Protein 4ZK3 (pdb70)

GO terms:
  GO:0035578 azurophil granule lumen (C, TAS)
  GO:0005576 extracellular region (C, TAS)
  GO:0005515 protein binding (F, IPI)
  GO:0005829 cytosol (C, IDA)
  GO:0004869 cysteine-type endopeptidase inhibitor activity (F, IDA)
  GO:0005634 nucleus (C, IDA)
  GO:0005737 cytoplasm (C, IDA)
  GO:0031410 cytoplasmic vesicle (C, IDA)
  GO:0004869 cysteine-type endopeptidase inhibitor activity (F, IMP)
  GO:0031982 vesicle (C, HDA)
  GO:0070062 extracellular exosome (C, HDA)
  GO:0005634 nucleus (C, HDA)
  GO:0002020 protease binding (F, IPI)
  GO:0070062 extracellular exosome (C, IDA)

B-factor: mean 34.4, std 12.4, range [11.94, 105.27]

InterPro domains:
  IPR000215 Serpin family [PTHR11461] (4-390)
  IPR023795 Serpin, conserved site [PS00284] (363-373)
  IPR023796 Serpin domain [PF00079] (6-390)
  IPR023796 Serpin domain [SM00093] (13-390)
  IPR036186 Serpin superfamily [SSF56574] (1-390)
  IPR042178 Serpin superfamily, domain 1 [G3DSA:3.30.497.10] (11-338)
  IPR042185 Serpin superfamily, domain 2 [G3DSA:2.30.39.10] (186-373)

Solvent-accessible surface area: 15166 Å² total; per-residue (Å²): 58,13,21,73,2,9,6,71,0,0,17,53,0,5,74,42,12,69,154,58,184,95,88,19,2,0,0,0,2,1,0,0,2,0,0,0,0,0,0,11,42,0,10,93,119,82,2,10,89,34,0,65,137,5,0,30,4,69,98,19,97,185,88,21,26,90,42,0,57,158,17,1,83,89,0,64,106,71,58,132,8,13,62,3,61,8,29,4,21,0,0,2,12,120,112,72,158,28,54,108,128,4,26,74,21,0,95,116,23,1,87,4,60,59,63,69,3,37,0,44,122,23,31,59,96,3,12,117,103,0,9,66,40,0,43,66,44,0,74,92,65,1,110,70,5,0,59,132,80,44,22,24,70,95,5,21,0,0,0,0,0,1,0,7,0,111,5,59,1,58,82,94,9,75,128,159,60,23,110,117,42,102,0,79,31,91,111,135,65,122,102,57,11,82,0,0,52,26,127,21,41,6,47,13,12,70,12,123,79,9,68,0,47,0,0,9,3,16,0,92,56,120,14,2,0,0,0,0,0,9,1,65,102,46,89,22,15,113,81,0,10,103,97,7,63,6,132,80,2,56,94,24,7,35,93,140,62,5,151,101,32,132,0,47,0,19,0,0,84,12,108,2,96,20,75,30,98,0,62,91,25,0,83,97,37,28,0,63,16,2,14,61,66,90,2,17,1,20,8,0,31,50,71,135,58,8,24,2,39,5,0,14,2,51,1,10,0,40,1,32,3,78,4,5,16,0,0,0,0,0,0,0,0,0,91,114,59,94,0,44,0,37,13,10,1,1,0,0,0,16,11,39,153,26,70,3,15,0,0,1,0,26,1,16,9,71

Secondary structure (DSSP, 8-state):
-HHHHHHHHHHHHHHHHTTSS-S-EEE-HHHHHHHHHHHHTT--HHHHHHHHHHHTGGG----HHHHHHHHHHHT-EE-SSEEEEEEEEEEEETT----HHHHHHHHHHH--EEEEE-TTT-HHHHHHHHHHHHHHTTTT-S--SS-TTS--TT--EEEEEEEEEEEEBSSPPPGGG-EEEEEEEETTEEEEEEEEEEEEEEEEEEETTTTEEEEEEEBTTSSEEEEEEEESSTTTHHHHHHH--HHHHHHHTSGGG-EEEEEEEEEE-EEEEEEEE-HHHHHHHT--GGGSTT---HHHHSSS---EEEEEEEEEEEE-SSEEEEEEEEEEEE--EEEE--S-EEEEEEETTTTEEEEEEEE---

Structure (mmCIF, N/CA/C/O backbone):
data_4ZK3
#
_entry.id   4ZK3
#
_cell.length_a   53.161
_cell.length_b   68.843
_cell.length_c   104.260
_cell.angle_alpha   90.00
_cell.angle_beta   90.00
_cell.angle_gamma   90.00
#
_symmetry.space_group_name_H-M   'P 21 21 21'
#
loop_
_entity.id
_entity.type
_entity.pdbx_description
1 polymer 'Serpin B3'
2 water water
#
loop_
_atom_site.group_PDB
_atom_site.id
_atom_site.type_symbol
_atom_site.label_atom_id
_atom_site.label_alt_id
_atom_site.label_comp_id
_atom_site.label_asym_id
_atom_site.label_entity_id
_atom_site.label_seq_id
_atom_site.pdbx_PDB_ins_code
_atom_site.Cartn_x
_atom_site.Cartn_y
_atom_site.Cartn_z
_atom_site.occupancy
_atom_site.B_iso_or_equiv
_atom_site.auth_seq_id
_atom_site.auth_comp_id
_atom_site.auth_asym_id
_atom_site.auth_atom_id
_atom_site.pdbx_PDB_model_num
ATOM 1 N N . SER A 1 3 ? 37.475 -6.738 4.086 1.00 44.74 3 SER A N 1
ATOM 2 C CA . SER A 1 3 ? 37.470 -5.423 3.365 1.00 41.64 3 SER A CA 1
ATOM 3 C C . SER A 1 3 ? 36.108 -5.211 2.708 1.00 39.16 3 SER A C 1
ATOM 4 O O . SER A 1 3 ? 35.580 -6.085 2.022 1.00 42.08 3 SER A O 1
ATOM 7 N N . LEU A 1 4 ? 35.566 -4.036 2.936 1.00 36.58 4 LEU A N 1
ATOM 8 C CA . LEU A 1 4 ? 34.230 -3.671 2.491 1.00 37.98 4 LEU A CA 1
ATOM 9 C C . LEU A 1 4 ? 34.160 -3.449 0.968 1.00 41.23 4 LEU A C 1
ATOM 10 O O . LEU A 1 4 ? 33.186 -3.822 0.310 1.00 42.90 4 LEU A O 1
ATOM 15 N N . SER A 1 5 ? 35.193 -2.788 0.449 1.00 43.01 5 SER A N 1
ATOM 16 C CA . SER A 1 5 ? 35.337 -2.521 -0.959 1.00 41.93 5 SER A CA 1
ATOM 17 C C . SER A 1 5 ? 35.218 -3.813 -1.678 1.00 40.11 5 SER A C 1
ATOM 18 O O . SER A 1 5 ? 34.520 -3.894 -2.674 1.00 36.75 5 SER A O 1
ATOM 21 N N . GLU A 1 6 ? 35.916 -4.823 -1.175 1.00 36.84 6 GLU A N 1
ATOM 22 C CA . GLU A 1 6 ? 35.836 -6.141 -1.725 1.00 38.00 6 GLU A CA 1
ATOM 23 C C . GLU A 1 6 ? 34.435 -6.774 -1.676 1.00 36.04 6 GLU A C 1
ATOM 24 O O . GLU A 1 6 ? 33.993 -7.383 -2.653 1.00 33.33 6 GLU A O 1
ATOM 30 N N . ALA A 1 7 ? 33.749 -6.649 -0.535 1.00 32.27 7 ALA A N 1
ATOM 31 C CA . ALA A 1 7 ? 32.409 -7.171 -0.391 1.00 30.35 7 ALA A CA 1
ATOM 32 C C . ALA A 1 7 ? 31.513 -6.595 -1.520 1.00 26.98 7 ALA A C 1
ATOM 33 O O . ALA A 1 7 ? 30.892 -7.346 -2.241 1.00 24.72 7 ALA A O 1
ATOM 35 N N . ASN A 1 8 ? 31.518 -5.262 -1.663 1.00 25.96 8 ASN A N 1
ATOM 36 C CA . ASN A 1 8 ? 30.686 -4.556 -2.656 1.00 25.75 8 ASN A CA 1
ATOM 37 C C . ASN A 1 8 ? 30.963 -5.028 -4.097 1.00 24.29 8 ASN A C 1
ATOM 38 O O . ASN A 1 8 ? 30.023 -5.244 -4.888 1.00 23.04 8 ASN A O 1
ATOM 43 N N . THR A 1 9 ? 32.250 -5.198 -4.418 1.00 23.17 9 THR A N 1
ATOM 44 C CA . THR A 1 9 ? 32.675 -5.729 -5.711 1.00 25.03 9 THR A CA 1
ATOM 45 C C . THR A 1 9 ? 32.234 -7.174 -5.940 1.00 25.18 9 THR A C 1
ATOM 46 O O . THR A 1 9 ? 31.847 -7.548 -7.053 1.00 23.08 9 THR A O 1
ATOM 50 N N . LYS A 1 10 ? 32.229 -7.990 -4.898 1.00 24.80 10 LYS A N 1
ATOM 51 C CA . LYS A 1 10 ? 31.722 -9.375 -5.049 1.00 24.89 10 LYS A CA 1
ATOM 52 C C . LYS A 1 10 ? 30.242 -9.443 -5.334 1.00 24.20 10 LYS A C 1
ATOM 53 O O . LYS A 1 10 ? 29.779 -10.180 -6.225 1.00 23.64 10 LYS A O 1
ATOM 59 N N . PHE A 1 11 ? 29.486 -8.659 -4.586 1.00 23.27 11 PHE A N 1
ATOM 60 C CA . PHE A 1 11 ? 28.052 -8.501 -4.829 1.00 23.36 11 PHE A CA 1
ATOM 61 C C . PHE A 1 11 ? 27.795 -8.011 -6.236 1.00 23.11 11 PHE A C 1
ATOM 62 O O . PHE A 1 11 ? 26.913 -8.554 -6.931 1.00 24.82 11 PHE A O 1
ATOM 70 N N . MET A 1 12 ? 28.598 -7.051 -6.689 1.00 21.75 12 MET A N 1
ATOM 71 C CA . MET A 1 12 ? 28.549 -6.573 -8.088 1.00 21.30 12 MET A CA 1
ATOM 72 C C . MET A 1 12 ? 28.683 -7.728 -9.113 1.00 24.23 12 MET A C 1
ATOM 73 O O . MET A 1 12 ? 27.879 -7.827 -10.043 1.00 23.96 12 MET A O 1
ATOM 78 N N . PHE A 1 13 ? 29.651 -8.629 -8.942 1.00 28.74 13 PHE A N 1
ATOM 79 C CA . PHE A 1 13 ? 29.744 -9.770 -9.869 1.00 28.18 13 PHE A CA 1
ATOM 80 C C . PHE A 1 13 ? 28.603 -10.777 -9.715 1.00 26.98 13 PHE A C 1
ATOM 81 O O . PHE A 1 13 ? 28.145 -11.362 -10.735 1.00 27.00 13 PHE A O 1
ATOM 89 N N . ASP A 1 14 ? 28.121 -10.962 -8.481 1.00 27.18 14 ASP A N 1
ATOM 90 C CA . ASP A 1 14 ? 27.026 -11.878 -8.269 1.00 27.92 14 ASP A CA 1
ATOM 91 C C . ASP A 1 14 ? 25.836 -11.306 -9.020 1.00 27.74 14 ASP A C 1
ATOM 92 O O . ASP A 1 14 ? 25.029 -12.062 -9.607 1.00 25.85 14 ASP A O 1
ATOM 97 N N . LEU A 1 15 ? 25.712 -9.974 -9.049 1.00 25.34 15 LEU A N 1
ATOM 98 C CA . LEU A 1 15 ? 24.594 -9.394 -9.816 1.00 24.09 15 LEU A CA 1
ATOM 99 C C . LEU A 1 15 ? 24.754 -9.631 -11.281 1.00 23.46 15 LEU A C 1
ATOM 100 O O . LEU A 1 15 ? 23.778 -9.970 -11.966 1.00 24.05 15 LEU A O 1
ATOM 105 N N . PHE A 1 16 ? 25.951 -9.384 -11.762 1.00 24.11 16 PHE A N 1
ATOM 106 C CA . PHE A 1 16 ? 26.242 -9.430 -13.177 1.00 25.45 16 PHE A CA 1
ATOM 107 C C . PHE A 1 16 ? 25.853 -10.784 -13.805 1.00 28.96 16 PHE A C 1
ATOM 108 O O . PHE A 1 16 ? 25.279 -10.818 -14.882 1.00 29.87 16 PHE A O 1
ATOM 116 N N . GLN A 1 17 ? 26.201 -11.878 -13.125 1.00 33.89 17 GLN A N 1
ATOM 117 C CA . GLN A 1 17 ? 25.875 -13.268 -13.581 1.00 34.02 17 GLN A CA 1
ATOM 118 C C . GLN A 1 17 ? 24.366 -13.483 -13.714 1.00 32.20 17 GLN A C 1
ATOM 119 O O . GLN A 1 17 ? 23.917 -14.069 -14.660 1.00 33.91 17 GLN A O 1
ATOM 125 N N . GLN A 1 18 ? 23.564 -12.905 -12.847 1.00 29.21 18 GLN A N 1
ATOM 126 C CA . GLN A 1 18 ? 22.119 -12.937 -13.030 1.00 30.95 18 GLN A CA 1
ATOM 127 C C . GLN A 1 18 ? 21.649 -12.108 -14.209 1.00 31.13 18 GLN A C 1
ATOM 128 O O . GLN A 1 18 ? 20.829 -12.578 -15.026 1.00 30.10 18 GLN A O 1
ATOM 134 N N . PHE A 1 19 ? 22.209 -10.903 -14.335 1.00 31.24 19 PHE A N 1
ATOM 135 C CA . PHE A 1 19 ? 21.831 -9.971 -15.367 1.00 30.92 19 PHE A CA 1
ATOM 136 C C . PHE A 1 19 ? 22.145 -10.527 -16.762 1.00 31.88 19 PHE A C 1
ATOM 137 O O . PHE A 1 19 ? 21.417 -10.241 -17.714 1.00 30.26 19 PHE A O 1
ATOM 145 N N . ARG A 1 20 ? 23.184 -11.320 -16.853 1.00 31.46 20 ARG A N 1
ATOM 146 C CA . ARG A 1 20 ? 23.524 -11.979 -18.108 1.00 37.28 20 ARG A CA 1
ATOM 147 C C . ARG A 1 20 ? 22.388 -12.793 -18.738 1.00 42.14 20 ARG A C 1
ATOM 148 O O . ARG A 1 20 ? 22.402 -13.031 -19.954 1.00 42.50 20 ARG A O 1
ATOM 156 N N . LYS A 1 21 ? 21.426 -13.218 -17.917 1.00 40.69 21 LYS A N 1
ATOM 157 C CA . LYS A 1 21 ? 20.323 -14.063 -18.376 1.00 40.67 21 LYS A CA 1
ATOM 158 C C . LYS A 1 21 ? 19.207 -13.391 -19.093 1.00 44.33 21 LYS A C 1
ATOM 159 O O . LYS A 1 21 ? 18.439 -14.075 -19.714 1.00 48.19 21 LYS A O 1
ATOM 165 N N . SER A 1 22 ? 19.079 -12.072 -19.003 1.00 57.21 22 SER A N 1
ATOM 166 C CA . SER A 1 22 ? 18.001 -11.375 -19.742 1.00 60.23 22 SER A CA 1
ATOM 167 C C . SER A 1 22 ? 18.477 -11.161 -21.167 1.00 66.40 22 SER A C 1
ATOM 168 O O . SER A 1 22 ? 19.689 -11.255 -21.446 1.00 67.96 22 SER A O 1
ATOM 171 N N . LYS A 1 23 ? 17.519 -10.814 -22.033 1.00 76.14 23 LYS A N 1
ATOM 172 C CA . LYS A 1 23 ? 17.733 -10.646 -23.491 1.00 83.10 23 LYS A CA 1
ATOM 173 C C . LYS A 1 23 ? 18.467 -9.344 -23.876 1.00 80.30 23 LYS A C 1
ATOM 174 O O . LYS A 1 23 ? 19.190 -9.301 -24.892 1.00 74.07 23 LYS A O 1
ATOM 180 N N . GLU A 1 24 ? 18.287 -8.297 -23.065 1.00 71.88 24 GLU A N 1
ATOM 181 C CA . GLU A 1 24 ? 18.996 -7.025 -23.263 1.00 65.91 24 GLU A CA 1
ATOM 182 C C . GLU A 1 24 ? 20.472 -7.273 -23.611 1.00 56.13 24 GLU A C 1
ATOM 183 O O . GLU A 1 24 ? 21.149 -8.074 -22.990 1.00 62.86 24 GLU A O 1
ATOM 189 N N . ASN A 1 25 ? 20.943 -6.625 -24.657 1.00 53.31 25 ASN A N 1
ATOM 190 C CA . ASN A 1 25 ? 22.333 -6.716 -25.051 1.00 42.39 25 ASN A CA 1
ATOM 191 C C . ASN A 1 25 ? 23.225 -5.965 -24.035 1.00 38.81 25 ASN A C 1
ATOM 192 O O . ASN A 1 25 ? 24.162 -6.534 -23.473 1.00 35.03 25 ASN A O 1
ATOM 197 N N . ASN A 1 26 ? 22.906 -4.701 -23.795 1.00 29.67 26 ASN A N 1
ATOM 198 C CA . ASN A 1 26 ? 23.666 -3.878 -22.823 1.00 28.04 26 ASN A CA 1
ATOM 199 C C . ASN A 1 26 ? 23.228 -4.078 -21.389 1.00 28.16 26 ASN A C 1
ATOM 200 O O . ASN A 1 26 ? 22.015 -4.331 -21.125 1.00 29.17 26 ASN A O 1
ATOM 205 N N . ILE A 1 27 ? 24.185 -3.883 -20.461 1.00 23.67 27 ILE A N 1
ATOM 206 C CA . ILE A 1 27 ? 23.969 -4.039 -19.030 1.00 23.48 27 ILE A CA 1
ATOM 207 C C . ILE A 1 27 ? 24.605 -2.768 -18.388 1.00 22.66 27 ILE A C 1
ATOM 208 O O . ILE A 1 27 ? 25.659 -2.330 -18.785 1.00 20.87 27 ILE A O 1
ATOM 213 N N . PHE A 1 28 ? 23.904 -2.121 -17.475 1.00 22.76 28 PHE A N 1
ATOM 214 C CA . PHE A 1 28 ? 24.484 -0.989 -16.763 1.00 19.81 28 PHE A CA 1
ATOM 215 C C . PHE A 1 28 ? 23.710 -0.763 -15.467 1.00 20.54 28 PHE A C 1
ATOM 216 O O . PHE A 1 28 ? 22.455 -0.738 -15.439 1.00 20.31 28 PHE A O 1
ATOM 224 N N . TYR A 1 29 ? 24.463 -0.646 -14.350 1.00 20.01 29 TYR A N 1
ATOM 225 C CA . TYR A 1 29 ? 23.863 -0.603 -13.017 1.00 17.75 29 TYR A CA 1
ATOM 226 C C . TYR A 1 29 ? 24.897 -0.061 -12.029 1.00 18.41 29 TYR A C 1
ATOM 227 O O . TYR A 1 29 ? 26.116 0.006 -12.340 1.00 18.35 29 TYR A O 1
ATOM 236 N N . SER A 1 30 ? 24.362 0.429 -10.929 1.00 17.84 30 SER A N 1
ATOM 237 C CA . SER A 1 30 ? 25.176 0.884 -9.796 1.00 17.40 30 SER A CA 1
ATOM 238 C C . SER A 1 30 ? 25.077 -0.097 -8.660 1.00 15.54 30 SER A C 1
ATOM 239 O O . SER A 1 30 ? 24.127 -0.052 -7.865 1.00 14.87 30 SER A O 1
ATOM 242 N N . PRO A 1 31 ? 26.116 -0.914 -8.501 1.00 14.75 31 PRO A N 1
ATOM 243 C CA . PRO A 1 31 ? 26.093 -1.839 -7.378 1.00 16.50 31 PRO A CA 1
ATOM 244 C C . PRO A 1 31 ? 26.063 -1.134 -6.030 1.00 16.20 31 PRO A C 1
ATOM 245 O O . PRO A 1 31 ? 25.439 -1.602 -5.080 1.00 16.78 31 PRO A O 1
ATOM 249 N N . ILE A 1 32 ? 26.697 0.022 -5.935 1.00 17.79 32 ILE A N 1
ATOM 250 C CA . ILE A 1 32 ? 26.757 0.766 -4.652 1.00 18.22 32 ILE A CA 1
ATOM 251 C C . ILE A 1 32 ? 25.398 1.280 -4.256 1.00 17.31 32 ILE A C 1
ATOM 252 O O . ILE A 1 32 ? 25.017 1.284 -3.056 1.00 18.57 32 ILE A O 1
ATOM 257 N N . SER A 1 33 ? 24.637 1.711 -5.255 1.00 17.22 33 SER A N 1
ATOM 258 C CA . SER A 1 33 ? 23.239 2.160 -5.006 1.00 17.07 33 SER A CA 1
ATOM 259 C C . SER A 1 33 ? 22.416 1.042 -4.436 1.00 16.95 33 SER A C 1
ATOM 260 O O . SER A 1 33 ? 21.627 1.208 -3.464 1.00 15.38 33 SER A O 1
ATOM 263 N N . ILE A 1 34 ? 22.631 -0.146 -4.964 1.00 18.50 34 ILE A N 1
ATOM 264 C CA . ILE A 1 34 ? 21.861 -1.294 -4.497 1.00 18.96 34 ILE A CA 1
ATOM 265 C C . ILE A 1 34 ? 22.322 -1.724 -3.110 1.00 19.32 34 ILE A C 1
ATOM 266 O O . ILE A 1 34 ? 21.505 -1.985 -2.220 1.00 20.03 34 ILE A O 1
ATOM 271 N N . THR A 1 35 ? 23.620 -1.766 -2.908 1.00 19.22 35 THR A N 1
ATOM 272 C CA . THR A 1 35 ? 24.155 -2.033 -1.571 1.00 21.07 35 THR A CA 1
ATOM 273 C C . THR A 1 35 ? 23.600 -1.079 -0.552 1.00 20.72 35 THR A C 1
ATOM 274 O O . THR A 1 35 ? 23.163 -1.472 0.529 1.00 21.37 35 THR A O 1
ATOM 278 N N . SER A 1 36 ? 23.599 0.198 -0.888 1.00 21.91 36 SER A N 1
ATOM 279 C CA . SER A 1 36 ? 23.110 1.225 0.040 1.00 20.48 36 SER A CA 1
ATOM 280 C C . SER A 1 36 ? 21.620 1.022 0.406 1.00 19.49 36 SER A C 1
ATOM 281 O O . SER A 1 36 ? 21.248 1.131 1.570 1.00 19.53 36 SER A O 1
ATOM 284 N N . ALA A 1 37 ? 20.768 0.754 -0.554 1.00 16.62 37 ALA A N 1
ATOM 285 C CA . ALA A 1 37 ? 19.394 0.538 -0.284 1.00 18.86 37 ALA A CA 1
ATOM 286 C C . ALA A 1 37 ? 19.163 -0.693 0.575 1.00 19.34 37 ALA A C 1
ATOM 287 O O . ALA A 1 37 ? 18.350 -0.667 1.490 1.00 20.16 37 ALA A O 1
ATOM 289 N N . LEU A 1 38 ? 19.859 -1.768 0.281 1.00 19.39 38 LEU A N 1
ATOM 290 C CA . LEU A 1 38 ? 19.678 -3.007 1.060 1.00 20.95 38 LEU A CA 1
ATOM 291 C C . LEU A 1 38 ? 20.293 -2.895 2.464 1.00 22.13 38 LEU A C 1
ATOM 292 O O . LEU A 1 38 ? 19.849 -3.550 3.374 1.00 22.88 38 LEU A O 1
ATOM 297 N N . GLY A 1 39 ? 21.305 -2.043 2.610 1.00 22.12 39 GLY A N 1
ATOM 298 C CA . GLY A 1 39 ? 21.932 -1.746 3.871 1.00 21.32 39 GLY A CA 1
ATOM 299 C C . GLY A 1 39 ? 20.923 -1.097 4.791 1.00 23.13 39 GLY A C 1
ATOM 300 O O . GLY A 1 39 ? 20.862 -1.409 5.975 1.00 20.69 39 GLY A O 1
ATOM 301 N N . MET A 1 40 ? 20.143 -0.153 4.249 1.00 20.61 40 MET A N 1
ATOM 302 C CA . MET A 1 40 ? 19.066 0.456 5.017 1.00 19.76 40 MET A CA 1
ATOM 303 C C . MET A 1 40 ? 17.982 -0.535 5.441 1.00 20.93 40 MET A C 1
ATOM 304 O O . MET A 1 40 ? 17.437 -0.418 6.571 1.00 24.37 40 MET A O 1
ATOM 309 N N . VAL A 1 41 ? 17.699 -1.517 4.593 1.00 20.22 41 VAL A N 1
ATOM 310 C CA . VAL A 1 41 ? 16.803 -2.635 4.974 1.00 23.32 41 VAL A CA 1
ATOM 311 C C . VAL A 1 41 ? 17.413 -3.503 6.107 1.00 26.60 41 VAL A C 1
ATOM 312 O O . VAL A 1 41 ? 16.769 -3.794 7.106 1.00 24.34 41 VAL A O 1
ATOM 316 N N . LEU A 1 42 ? 18.693 -3.854 5.974 1.00 27.77 42 LEU A N 1
ATOM 317 C CA . LEU A 1 42 ? 19.391 -4.680 6.979 1.00 28.64 42 LEU A CA 1
ATOM 318 C C . LEU A 1 42 ? 19.332 -4.100 8.380 1.00 31.22 42 LEU A C 1
ATOM 319 O O . LEU A 1 42 ? 19.045 -4.803 9.328 1.00 30.15 42 LEU A O 1
ATOM 324 N N . LEU A 1 43 ? 19.633 -2.811 8.509 1.00 26.97 43 LEU A N 1
ATOM 325 C CA . LEU A 1 43 ? 19.488 -2.098 9.765 1.00 28.23 43 LEU A CA 1
ATOM 326 C C . LEU A 1 43 ? 18.150 -2.345 10.479 1.00 27.29 43 LEU A C 1
ATOM 327 O O . LEU A 1 43 ? 18.065 -2.222 11.691 1.00 28.92 43 LEU A O 1
ATOM 332 N N . GLY A 1 44 ? 17.076 -2.655 9.774 1.00 26.34 44 GLY A N 1
ATOM 333 C CA . GLY A 1 44 ? 15.831 -2.945 10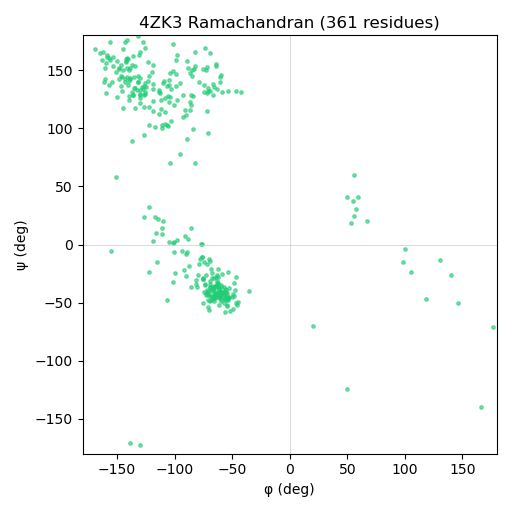.468 1.00 27.87 44 GLY A CA 1
ATOM 334 C C . GLY A 1 44 ? 15.456 -4.426 10.513 1.00 28.71 44 GLY A C 1
ATOM 335 O O . GLY A 1 44 ? 14.382 -4.778 11.027 1.00 29.82 44 GLY A O 1
ATOM 336 N N . ALA A 1 45 ? 16.313 -5.295 9.959 1.00 28.55 45 ALA A N 1
ATOM 337 C CA . ALA A 1 45 ? 16.035 -6.733 9.864 1.00 28.75 45 ALA A CA 1
ATOM 338 C C . ALA A 1 45 ? 16.540 -7.460 11.138 1.00 31.55 45 ALA A C 1
ATOM 339 O O . ALA A 1 45 ? 17.410 -6.946 11.845 1.00 30.63 45 ALA A O 1
ATOM 341 N N . LYS A 1 46 ? 15.979 -8.635 11.418 1.00 33.60 46 LYS A N 1
ATOM 342 C CA . LYS A 1 46 ? 16.452 -9.450 12.525 1.00 36.62 46 LYS A CA 1
ATOM 343 C C . LYS A 1 46 ? 16.702 -10.878 12.090 1.00 32.46 46 LYS A C 1
ATOM 344 O O . LYS A 1 46 ? 16.231 -11.336 11.045 1.00 29.38 46 LYS A O 1
ATOM 350 N N . ASP A 1 47 ? 17.409 -11.585 12.971 1.00 40.51 47 ASP A N 1
ATOM 351 C CA . ASP A 1 47 ? 17.529 -13.044 12.908 1.00 41.94 47 ASP A CA 1
ATOM 352 C C . ASP A 1 47 ? 17.918 -13.450 11.528 1.00 38.90 47 ASP A C 1
ATOM 353 O O . ASP A 1 47 ? 18.904 -12.943 10.963 1.00 37.39 47 ASP A O 1
ATOM 358 N N . ASN A 1 48 ? 17.108 -14.321 10.955 1.00 35.73 48 ASN A N 1
ATOM 359 C CA . ASN A 1 48 ? 17.443 -14.930 9.689 1.00 40.02 48 ASN A CA 1
ATOM 360 C C . ASN A 1 48 ? 17.302 -13.963 8.510 1.00 40.22 48 ASN A C 1
ATOM 361 O O . ASN A 1 48 ? 18.071 -14.064 7.531 1.00 37.89 48 ASN A O 1
ATOM 366 N N . THR A 1 49 ? 16.310 -13.057 8.609 1.00 39.19 49 THR A N 1
ATOM 367 C CA . THR A 1 49 ? 16.019 -12.061 7.560 1.00 32.65 49 THR A CA 1
ATOM 368 C C . THR A 1 49 ? 17.353 -11.283 7.371 1.00 29.42 49 THR A C 1
ATOM 369 O O . THR A 1 49 ? 17.894 -11.218 6.264 1.00 29.66 49 THR A O 1
ATOM 373 N N . ALA A 1 50 ? 17.936 -10.821 8.476 1.00 29.22 50 ALA A N 1
ATOM 374 C CA . ALA A 1 50 ? 19.201 -10.106 8.436 1.00 30.85 50 ALA A CA 1
ATOM 375 C C . ALA A 1 50 ? 20.346 -10.953 7.934 1.00 32.67 50 ALA A C 1
ATOM 376 O O . ALA A 1 50 ? 21.205 -10.469 7.152 1.00 29.46 50 ALA A O 1
ATOM 378 N N . GLN A 1 51 ? 20.396 -12.221 8.365 1.00 34.36 51 GLN A N 1
ATOM 379 C CA . GLN A 1 51 ? 21.533 -13.038 7.982 1.00 33.93 51 GLN A CA 1
ATOM 380 C C . GLN A 1 51 ? 21.568 -13.314 6.464 1.00 28.30 51 GLN A C 1
ATOM 381 O O . GLN A 1 51 ? 22.606 -13.286 5.852 1.00 28.33 51 GLN A O 1
ATOM 387 N N . GLN A 1 52 ? 20.431 -13.533 5.842 1.00 27.57 52 GLN A N 1
ATOM 388 C CA . GLN A 1 52 ? 20.375 -13.683 4.383 1.00 29.21 52 GLN A CA 1
ATOM 389 C C . GLN A 1 52 ? 20.839 -12.385 3.618 1.00 30.24 52 GLN A C 1
ATOM 390 O O . GLN A 1 52 ? 21.468 -12.438 2.553 1.00 26.40 52 GLN A O 1
ATOM 396 N N . ILE A 1 53 ? 20.525 -11.228 4.176 1.00 28.08 53 ILE A N 1
ATOM 397 C CA . ILE A 1 53 ? 20.873 -9.962 3.508 1.00 28.94 53 ILE A CA 1
ATOM 398 C C . ILE A 1 53 ? 22.353 -9.796 3.585 1.00 27.19 53 ILE A C 1
ATOM 399 O O . ILE A 1 53 ? 22.994 -9.528 2.569 1.00 26.49 53 ILE A O 1
ATOM 404 N N . LYS A 1 54 ? 22.895 -9.995 4.785 1.00 30.51 54 LYS A N 1
ATOM 405 C CA . LYS A 1 54 ? 24.325 -9.866 4.984 1.00 35.36 54 LYS A CA 1
ATOM 406 C C . LYS A 1 54 ? 25.079 -10.764 4.038 1.00 36.33 54 LYS A C 1
ATOM 407 O O . LYS A 1 54 ? 26.103 -10.342 3.476 1.00 37.03 54 LYS A O 1
ATOM 413 N N . LYS A 1 55 ? 24.592 -11.993 3.851 1.00 35.27 55 LYS A N 1
ATOM 414 C CA . LYS A 1 55 ? 25.300 -12.930 2.991 1.00 35.78 55 LYS A CA 1
ATOM 415 C C . LYS A 1 55 ? 25.269 -12.501 1.505 1.00 32.08 55 LYS A C 1
ATOM 416 O O . LYS A 1 55 ? 26.240 -12.589 0.806 1.00 31.72 55 LYS A O 1
ATOM 422 N N . VAL A 1 56 ? 24.107 -12.075 1.031 1.00 32.69 56 VAL A N 1
ATOM 423 C CA . VAL A 1 56 ? 23.955 -11.570 -0.328 1.00 29.44 56 VAL A CA 1
ATOM 424 C C . VAL A 1 56 ? 24.851 -10.373 -0.572 1.00 26.76 56 VAL A C 1
ATOM 425 O O . VAL A 1 56 ? 25.482 -10.305 -1.615 1.00 28.12 56 VAL A O 1
ATOM 429 N N . LEU A 1 57 ? 24.936 -9.440 0.387 1.00 25.87 57 LEU A N 1
ATOM 430 C CA . LEU A 1 57 ? 25.792 -8.239 0.250 1.00 25.89 57 LEU A CA 1
ATOM 431 C C . LEU A 1 57 ? 27.302 -8.510 0.465 1.00 29.01 57 LEU A C 1
ATOM 432 O O . LEU A 1 57 ? 28.173 -7.652 0.156 1.00 26.56 57 LEU A O 1
ATOM 437 N N . HIS A 1 58 ? 27.595 -9.720 0.965 1.00 29.24 58 HIS A N 1
ATOM 438 C CA . HIS A 1 58 ? 28.948 -10.146 1.375 1.00 31.23 58 HIS A CA 1
ATOM 439 C C . HIS A 1 58 ? 29.414 -9.341 2.626 1.00 30.48 58 HIS A C 1
ATOM 440 O O . HIS A 1 58 ? 30.583 -9.314 2.949 1.00 32.76 58 HIS A O 1
ATOM 447 N N . PHE A 1 59 ? 28.459 -8.757 3.359 1.00 34.16 59 PHE A N 1
ATOM 448 C CA . PHE A 1 59 ? 28.736 -7.978 4.570 1.00 33.63 59 PHE A CA 1
ATOM 449 C C . PHE A 1 59 ? 29.145 -8.927 5.687 1.00 37.61 59 PHE A C 1
ATOM 450 O O . PHE A 1 59 ? 29.724 -8.492 6.674 1.00 44.17 59 PHE A O 1
ATOM 458 N N . ASP A 1 60 ? 28.862 -10.215 5.542 1.00 35.69 60 ASP A N 1
ATOM 459 C CA . ASP A 1 60 ? 29.354 -11.169 6.525 1.00 43.18 60 ASP A CA 1
ATOM 460 C C . ASP A 1 60 ? 30.859 -11.491 6.388 1.00 47.41 60 ASP A C 1
ATOM 461 O O . ASP A 1 60 ? 31.368 -12.281 7.194 1.00 45.36 60 ASP A O 1
ATOM 466 N N . GLN A 1 61 ? 31.546 -10.876 5.404 1.00 39.95 61 GLN A N 1
ATOM 467 C CA . GLN A 1 61 ? 32.951 -11.120 5.105 1.00 39.73 61 GLN A CA 1
ATOM 468 C C . GLN A 1 61 ? 33.803 -9.890 5.336 1.00 42.23 61 GLN A C 1
ATOM 469 O O . GLN A 1 61 ? 34.965 -9.864 4.913 1.00 47.12 61 GLN A O 1
ATOM 475 N N . VAL A 1 62 ? 33.233 -8.858 5.954 1.00 41.94 62 VAL A N 1
ATOM 476 C CA . VAL A 1 62 ? 33.932 -7.602 6.237 1.00 44.25 62 VAL A CA 1
ATOM 477 C C . VAL A 1 62 ? 34.359 -7.606 7.724 1.00 45.98 62 VAL A C 1
ATOM 478 O O . VAL A 1 62 ? 33.616 -8.154 8.538 1.00 48.25 62 VAL A O 1
ATOM 482 N N . THR A 1 63 ? 35.478 -6.942 8.066 1.00 50.76 63 THR A N 1
ATOM 483 C CA . THR A 1 63 ? 36.242 -7.206 9.317 1.00 56.84 63 THR A CA 1
ATOM 484 C C . THR A 1 63 ? 36.642 -6.026 10.252 1.00 63.17 63 THR A C 1
ATOM 485 O O . THR A 1 63 ? 37.357 -5.123 9.832 1.00 73.15 63 THR A O 1
ATOM 489 N N . GLU A 1 64 ? 36.205 -6.077 11.520 1.00 66.23 64 GLU A N 1
ATOM 490 C CA . GLU A 1 64 ? 36.741 -5.236 12.647 1.00 69.47 64 GLU A CA 1
ATOM 491 C C . GLU A 1 64 ? 35.976 -5.457 14.004 1.00 69.27 64 GLU A C 1
ATOM 492 O O . GLU A 1 64 ? 36.551 -5.639 15.117 1.00 67.53 64 GLU A O 1
ATOM 498 N N . ASN A 1 80 ? 28.753 -1.966 12.571 1.00 60.95 80 ASN A N 1
ATOM 499 C CA . ASN A 1 80 ? 30.196 -1.789 12.349 1.00 63.29 80 ASN A CA 1
ATOM 500 C C . ASN A 1 80 ? 30.527 -1.771 10.860 1.00 57.75 80 ASN A C 1
ATOM 501 O O . ASN A 1 80 ? 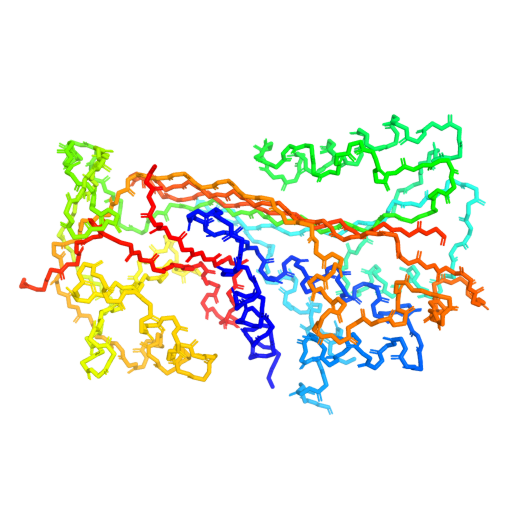31.299 -0.914 10.409 1.00 52.96 80 ASN A O 1
ATOM 506 N N . VAL A 1 81 ? 29.973 -2.724 10.109 1.00 54.88 81 VAL A N 1
ATOM 507 C CA . VAL A 1 81 ? 29.955 -2.599 8.651 1.00 54.30 81 VAL A CA 1
ATOM 508 C C . VAL A 1 81 ? 29.215 -1.309 8.260 1.00 50.51 81 VAL A C 1
ATOM 509 O O . VAL A 1 81 ? 29.635 -0.577 7.355 1.00 50.50 81 VAL A O 1
ATOM 513 N N . HIS A 1 82 ? 28.115 -1.039 8.963 1.00 41.99 82 HIS A N 1
ATOM 514 C CA . HIS A 1 82 ? 27.332 0.169 8.735 1.00 44.57 82 HIS A CA 1
ATOM 515 C C . HIS A 1 82 ? 28.156 1.468 8.962 1.00 39.09 82 HIS A C 1
ATOM 516 O O . HIS A 1 82 ? 27.954 2.460 8.262 1.00 40.12 82 HIS A O 1
ATOM 523 N N . HIS A 1 83 ? 29.072 1.453 9.929 1.00 41.73 83 HIS A N 1
ATOM 524 C CA . HIS A 1 83 ? 30.010 2.548 10.186 1.00 43.84 83 HIS A CA 1
ATOM 525 C C . HIS A 1 83 ? 30.940 2.711 9.001 1.00 39.36 83 HIS A C 1
ATOM 526 O O . HIS A 1 83 ? 31.297 3.808 8.600 1.00 37.05 83 HIS A O 1
ATOM 533 N N . GLN A 1 84 ? 31.407 1.594 8.484 1.00 40.12 84 GLN A N 1
ATOM 534 C CA . GLN A 1 84 ? 32.337 1.626 7.357 1.00 45.07 84 GLN A CA 1
ATOM 535 C C . GLN A 1 84 ? 31.623 2.157 6.106 1.00 40.44 84 GLN A C 1
ATOM 536 O O . GLN A 1 84 ? 32.162 2.983 5.351 1.00 39.24 84 GLN A O 1
ATOM 542 N N . PHE A 1 85 ? 30.366 1.752 5.953 1.00 41.21 85 PHE A N 1
ATOM 543 C CA . PHE A 1 85 ? 29.568 2.262 4.865 1.00 38.98 85 PHE A CA 1
ATOM 544 C C . PHE A 1 85 ? 29.281 3.759 5.038 1.00 38.51 85 PHE A C 1
ATOM 545 O O . PHE A 1 85 ? 29.294 4.504 4.064 1.00 35.44 85 PHE A O 1
ATOM 553 N N . GLN A 1 86 ? 29.067 4.217 6.274 1.00 35.39 86 GLN A N 1
ATOM 554 C CA . GLN A 1 86 ? 28.872 5.623 6.508 1.00 36.34 86 GLN A CA 1
ATOM 555 C C . GLN A 1 86 ? 30.078 6.448 6.059 1.00 40.38 86 GLN A C 1
ATOM 556 O O . GLN A 1 86 ? 29.912 7.540 5.469 1.00 34.78 86 GLN A O 1
ATOM 562 N N . LYS A 1 87 ? 31.280 5.938 6.321 1.00 40.14 87 LYS A N 1
ATOM 563 C CA . LYS A 1 87 ? 32.513 6.620 5.883 1.00 43.00 87 LYS A CA 1
ATOM 564 C C . LYS A 1 87 ? 32.557 6.680 4.348 1.00 43.21 87 LYS A C 1
ATOM 565 O O . LYS A 1 87 ? 32.854 7.725 3.771 1.00 41.32 87 LYS A O 1
ATOM 571 N N . LEU A 1 88 ? 32.242 5.565 3.681 1.00 39.66 88 LEU A N 1
ATOM 572 C CA . LEU A 1 88 ? 32.118 5.585 2.233 1.00 36.55 88 LEU A CA 1
ATOM 573 C C . LEU A 1 88 ? 31.145 6.634 1.721 1.00 35.97 88 LEU A C 1
ATOM 574 O O . LEU A 1 88 ? 31.498 7.408 0.825 1.00 35.94 88 LEU A O 1
ATOM 579 N N . LEU A 1 89 ? 29.910 6.651 2.236 1.00 31.95 89 LEU A N 1
ATOM 580 C CA . LEU A 1 89 ? 28.922 7.633 1.758 1.00 32.78 89 LEU A CA 1
ATOM 581 C C . LEU A 1 89 ? 29.480 9.067 1.745 1.00 36.17 89 LEU A C 1
ATOM 582 O O . LEU A 1 89 ? 29.278 9.807 0.775 1.00 31.79 89 LEU A O 1
ATOM 587 N N . THR A 1 90 ? 30.213 9.431 2.809 1.00 39.24 90 THR A N 1
ATOM 588 C CA . THR A 1 90 ? 30.846 10.752 2.962 1.00 38.29 90 THR A CA 1
ATOM 589 C C . THR A 1 90 ? 31.756 11.062 1.770 1.00 40.33 90 THR A C 1
ATOM 590 O O . THR A 1 90 ? 31.727 12.162 1.231 1.00 41.35 90 THR A O 1
ATOM 594 N N . GLU A 1 91 ? 32.558 10.077 1.377 1.00 39.42 91 GLU A N 1
ATOM 595 C CA . GLU A 1 91 ? 33.530 10.224 0.276 1.00 42.59 91 GLU A CA 1
ATOM 596 C C . GLU A 1 91 ? 32.872 10.399 -1.074 1.00 38.79 91 GLU A C 1
ATOM 597 O O . GLU A 1 91 ? 33.362 11.056 -1.963 1.00 45.19 91 GLU A O 1
ATOM 603 N N . PHE A 1 92 ? 31.698 9.832 -1.195 1.00 38.02 92 PHE A N 1
ATOM 604 C CA . PHE A 1 92 ? 30.969 9.869 -2.423 1.00 35.29 92 PHE A CA 1
ATOM 605 C C . PHE A 1 92 ? 30.138 11.136 -2.561 1.00 34.83 92 PHE A C 1
ATOM 606 O O . PHE A 1 92 ? 29.165 11.143 -3.355 1.00 34.92 92 PHE A O 1
ATOM 614 N N . ASN A 1 93 ? 30.376 12.166 -1.742 1.00 28.64 93 ASN A N 1
ATOM 615 C CA . ASN A 1 93 ? 29.618 13.434 -1.939 1.00 28.39 93 ASN A CA 1
ATOM 616 C C . ASN A 1 93 ? 30.709 14.464 -2.033 1.00 32.76 93 ASN A C 1
ATOM 617 O O . ASN A 1 93 ? 31.246 14.879 -0.999 1.00 28.15 93 ASN A O 1
ATOM 622 N N . LYS A 1 94 ? 31.119 14.766 -3.262 1.00 31.22 94 LYS A N 1
ATOM 623 C CA . LYS A 1 94 ? 32.185 15.723 -3.514 1.00 31.14 94 LYS A CA 1
ATOM 624 C C . LYS A 1 94 ? 32.036 16.278 -4.922 1.00 31.77 94 LYS A C 1
ATOM 625 O O . LYS A 1 94 ? 31.711 15.543 -5.880 1.00 28.18 94 LYS A O 1
ATOM 631 N N . SER A 1 95 ? 32.221 17.590 -5.023 1.00 30.57 95 SER A N 1
ATOM 632 C CA . SER A 1 95 ? 32.189 18.315 -6.278 1.00 31.38 95 SER A CA 1
ATOM 633 C C . SER A 1 95 ? 33.428 19.181 -6.369 1.00 31.64 95 SER A C 1
ATOM 634 O O . SER A 1 95 ? 33.851 19.746 -5.371 1.00 24.96 95 SER A O 1
ATOM 637 N N . THR A 1 96 ? 33.964 19.304 -7.574 1.00 29.35 96 THR A N 1
ATOM 638 C CA . THR A 1 96 ? 35.087 20.195 -7.839 1.00 29.30 96 THR A CA 1
ATOM 639 C C . THR A 1 96 ? 34.598 20.957 -9.052 1.00 30.10 96 THR A C 1
ATOM 640 O O . THR A 1 96 ? 33.443 20.797 -9.493 1.00 28.07 96 THR A O 1
ATOM 644 N N . ASP A 1 97 ? 35.478 21.751 -9.625 1.00 30.62 97 ASP A N 1
ATOM 645 C CA . ASP A 1 97 ? 35.226 22.346 -10.907 1.00 29.33 97 ASP A CA 1
ATOM 646 C C . ASP A 1 97 ? 35.189 21.316 -12.045 1.00 29.85 97 ASP A C 1
ATOM 647 O O . ASP A 1 97 ? 34.603 21.554 -13.094 1.00 30.16 97 ASP A O 1
ATOM 652 N N . ALA A 1 98 ? 35.837 20.193 -11.885 1.00 27.17 98 ALA A N 1
ATOM 653 C CA . ALA A 1 98 ? 35.873 19.196 -12.980 1.00 29.77 98 ALA A CA 1
ATOM 654 C C . ALA A 1 98 ? 34.759 18.104 -12.956 1.00 30.95 98 ALA A C 1
ATOM 655 O O . ALA A 1 98 ? 34.475 17.464 -13.955 1.00 29.91 98 ALA A O 1
ATOM 657 N N . TYR A 1 99 ? 34.168 17.852 -11.791 1.00 29.66 99 TYR A N 1
ATOM 658 C CA . TYR A 1 99 ? 33.161 16.787 -11.663 1.00 28.83 99 TYR A CA 1
ATOM 659 C C . TYR A 1 99 ? 32.237 17.011 -10.494 1.00 28.51 99 TYR A C 1
ATOM 660 O O . TYR A 1 99 ? 32.555 17.780 -9.579 1.00 25.06 99 TYR A O 1
ATOM 669 N N . GLU A 1 100 ? 31.085 16.334 -10.551 1.00 26.36 100 GLU A N 1
ATOM 670 C CA . GLU A 1 100 ? 30.179 16.205 -9.455 1.00 24.75 100 GLU A CA 1
ATOM 671 C C . GLU A 1 100 ? 29.899 14.722 -9.191 1.00 25.02 100 GLU A C 1
ATOM 672 O O . GLU A 1 100 ? 29.598 13.964 -10.140 1.00 21.70 100 GLU A O 1
ATOM 678 N N . LEU A 1 101 ? 30.005 14.322 -7.923 1.00 23.53 101 LEU A N 1
ATOM 679 C CA . LEU A 1 101 ? 29.589 13.030 -7.438 1.00 22.68 101 LEU A CA 1
ATOM 680 C C . LEU A 1 101 ? 28.650 13.242 -6.248 1.00 23.89 101 LEU A C 1
ATOM 681 O O . LEU A 1 101 ? 28.988 13.971 -5.315 1.00 23.40 101 LEU A O 1
ATOM 686 N N . LYS A 1 102 ? 27.478 12.628 -6.258 1.00 20.46 102 LYS A N 1
ATOM 687 C CA . LYS A 1 102 ? 26.604 12.782 -5.164 1.00 22.52 102 LYS A CA 1
ATOM 688 C C . LYS A 1 102 ? 25.737 11.569 -5.000 1.00 20.43 102 LYS A C 1
ATOM 689 O O . LYS A 1 102 ? 25.422 10.864 -5.958 1.00 19.45 102 LYS A O 1
ATOM 695 N N . ILE A 1 103 ? 25.393 11.305 -3.752 1.00 21.66 103 ILE A N 1
ATOM 696 C CA . ILE A 1 103 ? 24.576 10.158 -3.409 1.00 22.43 103 ILE A CA 1
ATOM 697 C C . ILE A 1 103 ? 23.660 10.545 -2.298 1.00 23.46 103 ILE A C 1
ATOM 698 O O . ILE A 1 103 ? 24.101 11.179 -1.337 1.00 24.96 103 ILE A O 1
ATOM 703 N N . ALA A 1 104 ? 22.422 10.087 -2.361 1.00 19.84 104 ALA A N 1
ATOM 704 C CA . ALA A 1 104 ? 21.476 10.351 -1.292 1.00 21.25 104 ALA A CA 1
ATOM 705 C C . ALA A 1 104 ? 20.600 9.125 -1.039 1.00 21.52 104 ALA A C 1
ATOM 706 O O . ALA A 1 104 ? 20.283 8.352 -1.976 1.00 20.16 104 ALA A O 1
ATOM 708 N N . ASN A 1 105 ? 20.153 9.028 0.203 1.00 19.31 105 ASN A N 1
ATOM 709 C CA . ASN A 1 105 ? 19.281 8.018 0.688 1.00 19.23 105 ASN A CA 1
ATOM 710 C C . ASN A 1 105 ? 18.070 8.667 1.267 1.00 20.26 105 ASN A C 1
ATOM 711 O O . ASN A 1 105 ? 18.169 9.690 1.919 1.00 20.75 105 ASN A O 1
ATOM 716 N N . LYS A 1 106 ? 16.905 8.087 1.058 1.00 19.29 106 LYS A N 1
ATOM 717 C CA . LYS A 1 106 ? 15.689 8.635 1.606 1.00 21.05 106 LYS A CA 1
ATOM 718 C C . LYS A 1 106 ? 14.636 7.583 1.946 1.00 19.14 106 LYS A C 1
ATOM 719 O O . LYS A 1 106 ? 14.460 6.629 1.239 1.00 18.93 106 LYS A O 1
ATOM 725 N N . LEU A 1 107 ? 13.927 7.811 3.052 1.00 20.01 107 LEU A N 1
ATOM 726 C CA . LEU A 1 107 ? 12.784 7.044 3.462 1.00 19.72 107 LEU A CA 1
ATOM 727 C C . LEU A 1 107 ? 11.482 7.811 3.203 1.00 19.01 107 LEU A C 1
ATOM 728 O O . LEU A 1 107 ? 11.258 8.889 3.719 1.00 20.39 107 LEU A O 1
ATOM 733 N N . PHE A 1 108 ? 10.603 7.214 2.428 1.00 22.31 108 PHE A N 1
ATOM 734 C CA . PHE A 1 108 ? 9.269 7.733 2.223 1.00 21.83 108 PHE A CA 1
ATOM 735 C C . PHE A 1 108 ? 8.346 6.755 2.991 1.00 23.85 108 PHE A C 1
ATOM 736 O O . PHE A 1 108 ? 8.237 5.578 2.656 1.00 24.80 108 PHE A O 1
ATOM 744 N N . GLY A 1 109 ? 7.701 7.241 4.045 1.00 24.62 109 GLY A N 1
ATOM 745 C CA . GLY A 1 109 ? 6.786 6.390 4.772 1.00 23.26 109 GLY A CA 1
ATOM 746 C C . GLY A 1 109 ? 5.375 6.883 4.766 1.00 22.63 109 GLY A C 1
ATOM 747 O O . GLY A 1 109 ? 5.133 8.072 4.669 1.00 23.29 109 GLY A O 1
ATOM 748 N N . GLU A 1 110 ? 4.446 5.952 4.937 1.00 24.60 110 GLU A N 1
ATOM 749 C CA . GLU A 1 110 ? 3.062 6.317 5.124 1.00 25.77 110 GLU A CA 1
ATOM 750 C C . GLU A 1 110 ? 2.915 7.314 6.277 1.00 29.49 110 GLU A C 1
ATOM 751 O O . GLU A 1 110 ? 3.506 7.165 7.358 1.00 28.88 110 GLU A O 1
ATOM 757 N N . LYS A 1 111 ? 2.157 8.369 5.985 1.00 29.38 111 LYS A N 1
ATOM 758 C CA . LYS A 1 111 ? 1.973 9.535 6.829 1.00 33.41 111 LYS A CA 1
ATOM 759 C C . LYS A 1 111 ? 1.482 9.177 8.248 1.00 30.94 111 LYS A C 1
ATOM 760 O O . LYS A 1 111 ? 1.935 9.725 9.271 1.00 27.06 111 LYS A O 1
ATOM 766 N N . THR A 1 112 ? 0.598 8.215 8.293 1.00 28.52 112 THR A N 1
ATOM 767 C CA . THR A 1 112 ? 0.053 7.780 9.557 1.00 34.60 112 THR A CA 1
ATOM 768 C C . THR A 1 112 ? 0.813 6.652 10.225 1.00 34.63 112 THR A C 1
ATOM 769 O O . THR A 1 112 ? 0.401 6.176 11.276 1.00 36.60 112 THR A O 1
ATOM 773 N N . TYR A 1 113 ? 1.959 6.281 9.691 1.00 33.59 113 TYR A N 1
ATOM 774 C CA . TYR A 1 113 ? 2.586 5.054 10.097 1.00 34.86 113 TYR A CA 1
ATOM 775 C C . TYR A 1 113 ? 3.778 5.359 10.955 1.00 34.33 113 TYR A C 1
ATOM 776 O O . TYR A 1 113 ? 4.533 6.240 10.632 1.00 36.63 113 TYR A O 1
ATOM 785 N N . LEU A 1 114 ? 3.965 4.639 12.052 1.00 33.38 114 LEU A N 1
ATOM 786 C CA . LEU A 1 114 ? 5.041 4.987 12.991 1.00 33.26 114 LEU A CA 1
ATOM 787 C C . LEU A 1 114 ? 6.197 3.998 12.884 1.00 35.42 114 LEU A C 1
ATOM 788 O O . LEU A 1 114 ? 5.979 2.782 13.006 1.00 39.25 114 LEU A O 1
ATOM 793 N N . PHE A 1 115 ? 7.416 4.526 12.695 1.00 31.78 115 PHE A N 1
ATOM 794 C CA . PHE A 1 115 ? 8.657 3.709 12.717 1.00 30.94 115 PHE A CA 1
ATOM 795 C C . PHE A 1 115 ? 9.312 3.835 14.066 1.00 30.52 115 PHE A C 1
ATOM 796 O O . PHE A 1 115 ? 9.088 4.798 14.760 1.00 27.89 115 PHE A O 1
ATOM 804 N N . LEU A 1 116 ? 10.151 2.874 14.425 1.00 33.46 116 LEU A N 1
ATOM 805 C CA . LEU A 1 116 ? 10.898 2.949 15.675 1.00 32.79 116 LEU A CA 1
ATOM 806 C C . LEU A 1 116 ? 11.863 4.080 15.612 1.00 31.42 116 LEU A C 1
ATOM 807 O O . LEU A 1 116 ? 12.551 4.234 14.581 1.00 28.95 116 LEU A O 1
ATOM 812 N N . GLN A 1 117 ? 11.959 4.872 16.682 1.00 25.94 117 GLN A N 1
ATOM 813 C CA . GLN A 1 117 ? 12.880 5.994 16.695 1.00 27.03 117 GLN A CA 1
ATOM 814 C C . GLN A 1 117 ? 14.291 5.503 16.512 1.00 29.95 117 GLN A C 1
ATOM 815 O O . GLN A 1 117 ? 15.085 6.055 15.754 1.00 28.07 117 GLN A O 1
ATOM 821 N N . GLU A 1 118 ? 14.583 4.408 17.187 1.00 30.08 118 GLU A N 1
ATOM 822 C CA . GLU A 1 118 ? 15.822 3.675 16.977 1.00 33.81 118 GLU A CA 1
ATOM 823 C C . GLU A 1 118 ? 16.161 3.491 15.473 1.00 27.30 118 GLU A C 1
ATOM 824 O O . GLU A 1 118 ? 17.263 3.736 15.074 1.00 28.85 118 GLU A O 1
ATOM 830 N N . TYR A 1 119 ? 15.209 3.024 14.684 1.00 27.60 119 TYR A N 1
ATOM 831 C CA . TYR A 1 119 ? 15.449 2.736 13.262 1.00 26.14 119 TYR A CA 1
ATOM 832 C C . TYR A 1 119 ? 15.718 4.033 12.492 1.00 25.15 119 TYR A C 1
ATOM 833 O O . TYR A 1 119 ? 16.720 4.124 11.757 1.00 24.37 119 TYR A O 1
ATOM 842 N N . LEU A 1 120 ? 14.874 5.039 12.724 1.00 25.48 120 LEU A N 1
ATOM 843 C CA . LEU A 1 120 ? 15.081 6.379 12.162 1.00 26.54 120 LEU A CA 1
ATOM 844 C C . LEU A 1 120 ? 16.404 6.992 12.522 1.00 28.37 120 LEU A C 1
ATOM 845 O O . LEU A 1 120 ? 17.077 7.507 11.629 1.00 25.84 120 LEU A O 1
ATOM 850 N N . ASP A 1 121 ? 16.815 6.935 13.786 1.00 26.33 121 ASP A N 1
ATOM 851 C CA . ASP A 1 121 ? 18.136 7.435 14.150 1.00 27.73 121 ASP A CA 1
ATOM 852 C C . ASP A 1 121 ? 19.241 6.690 13.452 1.00 26.24 121 ASP A C 1
ATOM 853 O O . ASP A 1 121 ? 20.223 7.304 12.991 1.00 28.46 121 ASP A O 1
ATOM 858 N N . ALA A 1 122 ? 19.088 5.378 13.305 1.00 26.94 122 ALA A N 1
ATOM 859 C CA . ALA A 1 122 ? 20.158 4.598 12.736 1.00 25.73 122 ALA A CA 1
ATOM 860 C C . ALA A 1 122 ? 20.353 4.865 11.208 1.00 27.98 122 ALA A C 1
ATOM 861 O O . ALA A 1 122 ? 21.509 4.979 10.721 1.00 26.55 122 ALA A O 1
ATOM 863 N N . ILE A 1 123 ? 19.246 4.944 10.454 1.00 25.63 123 ILE A N 1
ATOM 864 C CA . ILE A 1 123 ? 19.394 5.223 9.017 1.00 24.28 123 ILE A CA 1
ATOM 865 C C . ILE A 1 123 ? 19.881 6.650 8.800 1.00 27.04 123 ILE A C 1
ATOM 866 O O . ILE A 1 123 ? 20.714 6.892 7.939 1.00 25.09 123 ILE A O 1
ATOM 871 N N . LYS A 1 124 ? 19.408 7.589 9.636 1.00 26.22 124 LYS A N 1
ATOM 872 C CA . LYS A 1 124 ? 19.912 8.944 9.582 1.00 30.52 124 LYS A CA 1
ATOM 873 C C . LYS A 1 124 ? 21.428 8.989 9.770 1.00 29.77 124 LYS A C 1
ATOM 874 O O . LYS A 1 124 ? 22.155 9.629 8.992 1.00 28.32 124 LYS A O 1
ATOM 880 N N . LYS A 1 125 ? 21.899 8.268 10.761 1.00 30.31 125 LYS A N 1
ATOM 881 C CA . LYS A 1 125 ? 23.297 8.272 11.114 1.00 34.72 125 LYS A CA 1
ATOM 882 C C . LYS A 1 125 ? 24.233 7.486 10.167 1.00 31.00 125 LYS A C 1
ATOM 883 O O . LYS A 1 125 ? 25.273 7.996 9.811 1.00 32.49 125 LYS A O 1
ATOM 889 N N . PHE A 1 126 ? 23.915 6.238 9.842 1.00 27.26 126 PHE A N 1
ATOM 890 C CA . PHE A 1 126 ? 24.815 5.452 8.950 1.00 26.80 126 PHE A CA 1
ATOM 891 C C . PHE A 1 126 ? 24.669 5.729 7.438 1.00 26.47 126 PHE A C 1
ATOM 892 O O . PHE A 1 126 ? 25.664 5.610 6.691 1.00 25.79 126 PHE A O 1
ATOM 900 N N . TYR A 1 127 ? 23.456 6.098 7.018 1.00 23.31 127 TYR A N 1
ATOM 901 C CA . TYR A 1 127 ? 23.120 6.223 5.590 1.00 22.85 127 TYR A CA 1
ATOM 902 C C . TYR A 1 127 ? 22.711 7.631 5.237 1.00 23.09 127 TYR A C 1
ATOM 903 O O . TYR A 1 127 ? 22.359 7.901 4.108 1.00 20.17 127 TYR A O 1
ATOM 912 N N . GLN A 1 128 ? 22.771 8.556 6.208 1.00 23.52 128 GLN A N 1
ATOM 913 C CA . GLN A 1 128 ? 22.455 9.972 5.948 1.00 24.39 128 GLN A CA 1
ATOM 914 C C . GLN A 1 128 ? 21.039 10.083 5.391 1.00 22.47 128 GLN A C 1
ATOM 915 O O . GLN A 1 128 ? 20.717 10.979 4.632 1.00 24.04 128 GLN A O 1
ATOM 921 N N . THR A 1 129 ? 20.167 9.170 5.784 1.00 22.44 129 THR A N 1
ATOM 922 C CA . THR A 1 129 ? 18.852 9.086 5.220 1.00 22.03 129 THR A CA 1
ATOM 923 C C . THR A 1 129 ? 17.944 10.239 5.750 1.00 28.03 129 THR A C 1
ATOM 924 O O . THR A 1 129 ? 17.841 10.433 6.963 1.00 30.94 129 THR A O 1
ATOM 928 N N . SER A 1 130 ? 17.244 10.939 4.856 1.00 26.67 130 SER A N 1
ATOM 929 C CA . SER A 1 130 ? 16.202 11.873 5.276 1.00 27.24 130 SER A CA 1
ATOM 930 C C . SER A 1 130 ? 14.879 11.136 5.143 1.00 24.95 130 SER A C 1
ATOM 931 O O . SER A 1 130 ? 14.812 10.083 4.519 1.00 25.17 130 SER A O 1
ATOM 934 N N . VAL A 1 131 ? 13.854 11.667 5.789 1.00 23.61 131 VAL A N 1
ATOM 935 C CA . VAL A 1 131 ? 12.559 11.011 5.894 1.00 24.76 131 VAL A CA 1
ATOM 936 C C . VAL A 1 131 ? 11.468 11.959 5.402 1.00 23.77 131 VAL A C 1
ATOM 937 O O . VAL A 1 131 ? 11.379 13.121 5.846 1.00 23.16 131 VAL A O 1
ATOM 941 N N . GLU A 1 132 ? 10.634 11.465 4.521 1.00 22.64 132 GLU A N 1
ATOM 942 C CA . GLU A 1 132 ? 9.474 12.248 4.133 1.00 26.72 132 GLU A CA 1
ATOM 943 C C . GLU A 1 132 ? 8.253 11.372 4.283 1.00 23.74 132 GLU A C 1
ATOM 944 O O . GLU A 1 132 ? 8.283 10.191 3.910 1.00 22.17 132 GLU A O 1
ATOM 950 N N . SER A 1 133 ? 7.195 11.947 4.861 1.00 24.50 133 SER A N 1
ATOM 951 C CA . SER A 1 133 ? 5.887 11.287 4.975 1.00 24.06 133 SER A CA 1
ATOM 952 C C . SER A 1 133 ? 4.949 11.608 3.840 1.00 24.13 133 SER A C 1
ATOM 953 O O . SER A 1 133 ? 4.758 12.778 3.498 1.00 30.51 133 SER A O 1
ATOM 956 N N . VAL A 1 134 ? 4.382 10.583 3.228 1.00 24.12 134 VAL A N 1
ATOM 957 C CA . VAL A 1 134 ? 3.473 10.715 2.080 1.00 25.50 134 VAL A CA 1
ATOM 958 C C . VAL A 1 134 ? 2.216 9.906 2.316 1.00 28.78 134 VAL A C 1
ATOM 959 O O . VAL A 1 134 ? 2.145 9.064 3.243 1.00 29.06 134 VAL A O 1
ATOM 963 N N . ASP A 1 135 ? 1.185 10.218 1.529 1.00 31.78 135 ASP A N 1
ATOM 964 C CA . ASP A 1 135 ? -0.140 9.635 1.676 1.00 32.53 135 ASP A CA 1
ATOM 965 C C . ASP A 1 135 ? -0.326 8.454 0.766 1.00 31.24 135 ASP A C 1
ATOM 966 O O . ASP A 1 135 ? -0.965 8.557 -0.291 1.00 34.24 135 ASP A O 1
ATOM 971 N N . PHE A 1 136 ? 0.231 7.312 1.154 1.00 31.12 136 PHE A N 1
ATOM 972 C CA . PHE A 1 136 ? 0.146 6.105 0.352 1.00 29.78 136 PHE A CA 1
ATOM 973 C C . PHE A 1 136 ? -1.308 5.604 0.495 1.00 34.96 136 PHE A C 1
ATOM 974 O O . PHE A 1 136 ? -1.841 5.025 -0.433 1.00 35.56 136 PHE A O 1
ATOM 982 N N . ALA A 1 137 ? -1.904 5.786 1.682 1.00 32.15 137 ALA A N 1
ATOM 983 C CA . ALA A 1 137 ? -3.201 5.168 1.974 1.00 35.44 137 ALA A CA 1
ATOM 984 C C . ALA A 1 137 ? -4.239 5.677 1.017 1.00 33.77 137 ALA A C 1
ATOM 985 O O . ALA A 1 137 ? -4.907 4.895 0.375 1.00 39.55 137 ALA A O 1
ATOM 987 N N . ASN A 1 138 ? -4.345 6.993 0.901 1.00 37.00 138 ASN A N 1
ATOM 988 C CA . ASN A 1 138 ? -5.363 7.562 0.053 1.00 37.33 138 ASN A CA 1
ATOM 989 C C . ASN A 1 138 ? -4.890 8.020 -1.295 1.00 40.52 138 ASN A C 1
ATOM 990 O O . ASN A 1 138 ? -5.708 8.397 -2.090 1.00 45.12 138 ASN A O 1
ATOM 995 N N . ALA A 1 139 ? -3.592 8.011 -1.577 1.00 39.18 139 ALA A N 1
ATOM 996 C CA . ALA A 1 139 ? -3.093 8.613 -2.815 1.00 35.79 139 ALA A CA 1
ATOM 997 C C . ALA A 1 139 ? -1.814 7.910 -3.284 1.00 36.78 139 ALA A C 1
ATOM 998 O O . ALA A 1 139 ? -0.772 8.524 -3.423 1.00 30.59 139 ALA A O 1
ATOM 1000 N N . PRO A 1 140 ? -1.917 6.599 -3.516 1.00 36.67 140 PRO A N 1
ATOM 1001 C CA . PRO A 1 140 ? -0.720 5.803 -3.758 1.00 39.01 140 PRO A CA 1
ATOM 1002 C C . PRO A 1 140 ? -0.098 6.139 -5.090 1.00 45.19 140 PRO A C 1
ATOM 1003 O O . PRO A 1 140 ? 1.133 6.071 -5.232 1.00 40.62 140 PRO A O 1
ATOM 1007 N N . GLU A 1 141 ? -0.940 6.515 -6.060 1.00 44.04 141 GLU A N 1
ATOM 1008 C CA . GLU A 1 141 ? -0.434 6.861 -7.379 1.00 41.13 141 GLU A CA 1
ATOM 1009 C C . GLU A 1 141 ? 0.322 8.191 -7.363 1.00 38.10 141 GLU A C 1
ATOM 1010 O O . GLU A 1 141 ? 1.398 8.350 -7.935 1.00 36.74 141 GLU A O 1
ATOM 1016 N N . GLU A 1 142 ? -0.221 9.139 -6.645 1.00 36.36 142 GLU A N 1
ATOM 1017 C CA . GLU A 1 142 ? 0.339 10.462 -6.604 1.00 37.04 142 GLU A CA 1
ATOM 1018 C C . GLU A 1 142 ? 1.615 10.392 -5.706 1.00 41.98 142 GLU A C 1
ATOM 1019 O O . GLU A 1 142 ? 2.574 11.131 -5.890 1.00 38.61 142 GLU A O 1
ATOM 1025 N N . SER A 1 143 ? 1.613 9.483 -4.744 1.00 35.53 143 SER A N 1
ATOM 1026 C CA . SER A 1 143 ? 2.773 9.236 -3.913 1.00 37.58 143 SER A CA 1
ATOM 1027 C C . SER A 1 143 ? 3.921 8.661 -4.778 1.00 30.10 143 SER A C 1
ATOM 1028 O O . SER A 1 143 ? 5.031 9.166 -4.713 1.00 31.70 143 SER A O 1
ATOM 1031 N N . ARG A 1 144 ? 3.616 7.648 -5.581 1.00 30.58 144 ARG A N 1
ATOM 1032 C CA . ARG A 1 144 ? 4.556 7.079 -6.601 1.00 31.39 144 ARG A CA 1
ATOM 1033 C C . ARG A 1 144 ? 5.219 8.198 -7.404 1.00 33.78 144 ARG A C 1
ATOM 1034 O O . ARG A 1 144 ? 6.468 8.293 -7.493 1.00 29.06 144 ARG A O 1
ATOM 1042 N N . LYS A 1 145 ? 4.411 9.116 -7.923 1.00 33.01 145 LYS A N 1
ATOM 1043 C CA . LYS A 1 145 ? 4.951 10.177 -8.761 1.00 34.41 145 LYS A CA 1
ATOM 1044 C C . LYS A 1 145 ? 5.783 11.141 -8.001 1.00 32.17 145 LYS A C 1
ATOM 1045 O O . LYS A 1 145 ? 6.765 11.646 -8.501 1.00 32.03 145 LYS A O 1
ATOM 1051 N N . LYS A 1 146 ? 5.417 11.434 -6.780 1.00 31.65 146 LYS A N 1
ATOM 1052 C CA . LYS A 1 146 ? 6.301 12.261 -5.946 1.00 32.60 146 LYS A CA 1
ATOM 1053 C C . LYS A 1 146 ? 7.691 11.617 -5.697 1.00 27.38 146 LYS A C 1
ATOM 1054 O O . LYS A 1 146 ? 8.689 12.313 -5.699 1.00 24.45 146 LYS A O 1
ATOM 1060 N N . ILE A 1 147 ? 7.741 10.302 -5.509 1.00 25.83 147 ILE A N 1
ATOM 1061 C CA . ILE A 1 147 ? 9.058 9.632 -5.224 1.00 23.88 147 ILE A CA 1
ATOM 1062 C C . ILE A 1 147 ? 9.915 9.696 -6.517 1.00 23.03 147 ILE A C 1
ATOM 1063 O O . ILE A 1 147 ? 11.085 10.089 -6.475 1.00 22.56 147 ILE A O 1
ATOM 1068 N N . ASN A 1 148 ? 9.294 9.307 -7.627 1.00 22.34 148 ASN A N 1
ATOM 1069 C CA . ASN A 1 148 ? 9.902 9.358 -8.955 1.00 25.55 148 ASN A CA 1
ATOM 1070 C C . ASN A 1 148 ? 10.462 10.772 -9.249 1.00 24.65 148 ASN A C 1
ATOM 1071 O O . ASN A 1 148 ? 11.559 10.889 -9.794 1.00 25.60 148 ASN A O 1
ATOM 1076 N N . SER A 1 149 ? 9.796 11.864 -8.815 1.00 26.01 149 SER A N 1
ATOM 1077 C CA . SER A 1 149 ? 10.338 13.211 -9.045 1.00 22.85 149 SER A CA 1
ATOM 1078 C C . SER A 1 149 ? 11.476 13.539 -8.164 1.00 22.07 149 SER A C 1
ATOM 1079 O O . SER A 1 149 ? 12.415 14.229 -8.589 1.00 24.35 149 SER A O 1
ATOM 1082 N N . TRP A 1 150 ? 11.411 13.156 -6.898 1.00 22.57 150 TRP A N 1
ATOM 1083 C CA . TRP A 1 150 ? 12.582 13.304 -6.070 1.00 22.93 150 TRP A CA 1
ATOM 1084 C C . TRP A 1 150 ? 13.824 12.648 -6.712 1.00 21.15 150 TRP A C 1
ATOM 1085 O O . TRP A 1 150 ? 14.940 13.233 -6.752 1.00 20.96 150 TRP A O 1
ATOM 1096 N N . VAL A 1 151 ? 13.629 11.439 -7.223 1.00 22.83 151 VAL A N 1
ATOM 1097 C CA . VAL A 1 151 ? 14.710 10.728 -7.905 1.00 22.53 151 VAL A CA 1
ATOM 1098 C C . VAL A 1 151 ? 15.237 11.508 -9.124 1.00 21.13 151 VAL A C 1
ATOM 1099 O O . VAL A 1 151 ? 16.433 11.648 -9.260 1.00 20.99 151 VAL A O 1
ATOM 1103 N N . GLU A 1 152 ? 14.355 11.988 -10.007 1.00 22.53 152 GLU A N 1
ATOM 1104 C CA . GLU A 1 152 ? 14.769 12.916 -11.079 1.00 22.56 152 GLU A CA 1
ATOM 1105 C C . GLU A 1 152 ? 15.610 14.037 -10.543 1.00 22.58 152 GLU A C 1
ATOM 1106 O O . GLU A 1 152 ? 16.678 14.364 -11.106 1.00 26.29 152 GLU A O 1
ATOM 1112 N N . SER A 1 153 ? 15.181 14.591 -9.420 1.00 23.74 153 SER A N 1
ATOM 1113 C CA . SER A 1 153 ? 15.819 15.736 -8.828 1.00 25.66 153 SER A CA 1
ATOM 1114 C C . SER A 1 153 ? 17.195 15.424 -8.295 1.00 25.48 153 SER A C 1
ATOM 1115 O O . SER A 1 153 ? 17.995 16.331 -8.174 1.00 23.25 153 SER A O 1
ATOM 1118 N N . GLN A 1 154 ? 17.512 14.149 -8.026 1.00 23.58 154 GLN A N 1
ATOM 1119 C CA . GLN A 1 154 ? 18.837 13.822 -7.559 1.00 25.80 154 GLN A CA 1
ATOM 1120 C C . GLN A 1 154 ? 19.746 13.235 -8.674 1.00 20.44 154 GLN A C 1
ATOM 1121 O O . GLN A 1 154 ? 20.800 12.752 -8.347 1.00 21.83 154 GLN A O 1
ATOM 1127 N N . THR A 1 155 ? 19.243 13.123 -9.879 1.00 19.76 155 THR A N 1
ATOM 1128 C CA . THR A 1 155 ? 19.908 12.486 -11.023 1.00 18.63 155 THR A CA 1
ATOM 1129 C C . THR A 1 155 ? 19.995 13.362 -12.274 1.00 21.44 155 THR A C 1
ATOM 1130 O O . THR A 1 155 ? 20.202 12.853 -13.395 1.00 20.65 155 THR A O 1
ATOM 1134 N N . ASN A 1 156 ? 19.942 14.692 -12.096 1.00 24.71 156 ASN A N 1
ATOM 1135 C CA . ASN A 1 156 ? 19.912 15.626 -13.217 1.00 25.81 156 ASN A CA 1
ATOM 1136 C C . ASN A 1 156 ? 18.813 15.188 -14.246 1.00 24.57 156 ASN A C 1
ATOM 1137 O O . ASN A 1 156 ? 18.969 15.229 -15.469 1.00 24.69 156 ASN A O 1
ATOM 1142 N N . GLU A 1 157 ? 17.683 14.771 -13.714 1.00 23.40 157 GLU A N 1
ATOM 1143 C CA . GLU A 1 157 ? 16.603 14.166 -14.480 1.00 26.42 157 GLU A CA 1
ATOM 1144 C C . GLU A 1 157 ? 16.881 12.994 -15.367 1.00 27.42 157 GLU A C 1
ATOM 1145 O O . GLU A 1 157 ? 16.026 12.717 -16.234 1.00 25.70 157 GLU A O 1
ATOM 1151 N N . LYS A 1 158 ? 18.009 12.283 -15.164 1.00 24.63 158 LYS A N 1
ATOM 1152 C CA . LYS A 1 158 ? 18.331 11.117 -16.021 1.00 24.10 158 LYS A CA 1
ATOM 1153 C C . LYS A 1 158 ? 17.604 9.841 -15.668 1.00 24.06 158 LYS A C 1
ATOM 1154 O O . LYS A 1 158 ? 17.533 8.924 -16.496 1.00 20.64 158 LYS A O 1
ATOM 1160 N N . ILE A 1 159 ? 17.189 9.689 -14.396 1.00 21.22 159 ILE A N 1
ATOM 1161 C CA . ILE A 1 159 ? 16.425 8.511 -14.003 1.00 21.52 159 ILE A CA 1
ATOM 1162 C C . ILE A 1 159 ? 14.978 8.957 -13.824 1.00 22.44 159 ILE A C 1
ATOM 1163 O O . ILE A 1 159 ? 14.649 9.608 -12.818 1.00 20.47 159 ILE A O 1
ATOM 1168 N N . LYS A 1 160 ? 14.162 8.651 -14.815 1.00 22.04 160 LYS A N 1
ATOM 1169 C CA . LYS A 1 160 ? 12.736 8.952 -14.774 1.00 24.30 160 LYS A CA 1
ATOM 1170 C C . LYS A 1 160 ? 11.935 7.742 -14.499 1.00 24.93 160 LYS A C 1
ATOM 1171 O O . LYS A 1 160 ? 12.297 6.666 -14.899 1.00 25.49 160 LYS A O 1
ATOM 1177 N N . ASN A 1 161 ? 10.812 7.909 -13.796 1.00 25.30 161 ASN A N 1
ATOM 1178 C CA . ASN A 1 161 ? 9.846 6.832 -13.626 1.00 25.15 161 ASN A CA 1
ATOM 1179 C C . ASN A 1 161 ? 10.480 5.582 -12.932 1.00 26.01 161 ASN A C 1
ATOM 1180 O O . ASN A 1 161 ? 10.222 4.425 -13.280 1.00 24.09 161 ASN A O 1
ATOM 1185 N N . LEU A 1 162 ? 11.309 5.822 -11.930 1.00 22.58 162 LEU A N 1
ATOM 1186 C CA . LEU A 1 162 ? 12.030 4.725 -11.288 1.00 23.60 162 LEU A CA 1
ATOM 1187 C C . LEU A 1 162 ? 11.091 3.586 -10.908 1.00 22.90 162 LEU A C 1
ATOM 1188 O O . LEU A 1 162 ? 11.399 2.448 -11.157 1.00 22.49 162 LEU A O 1
ATOM 1193 N N . ILE A 1 163 ? 9.940 3.948 -10.318 1.00 24.84 163 ILE A N 1
ATOM 1194 C CA . ILE A 1 163 ? 8.967 3.001 -9.824 1.00 25.86 163 ILE A CA 1
ATOM 1195 C C . ILE A 1 163 ? 7.727 3.044 -10.775 1.00 27.95 163 ILE A C 1
ATOM 1196 O O . ILE A 1 163 ? 6.953 4.000 -10.730 1.00 29.92 163 ILE A O 1
ATOM 1201 N N . PRO A 1 164 ? 7.588 2.035 -11.646 1.00 31.96 164 PRO A N 1
ATOM 1202 C CA . PRO A 1 164 ? 6.447 2.011 -12.552 1.00 37.13 164 PRO A CA 1
ATOM 1203 C C . PRO A 1 164 ? 5.141 1.639 -11.831 1.00 34.44 164 PRO A C 1
ATOM 1204 O O . PRO A 1 164 ? 5.157 1.233 -10.660 1.00 30.40 164 PRO A O 1
ATOM 1208 N N . GLU A 1 165 ? 4.018 1.805 -12.524 1.00 33.04 165 GLU A N 1
ATOM 1209 C CA . GLU A 1 165 ? 2.709 1.562 -11.924 1.00 32.84 165 GLU A CA 1
ATOM 1210 C C . GLU A 1 165 ? 2.726 0.109 -11.617 1.00 33.87 165 GLU A C 1
ATOM 1211 O O . GLU A 1 165 ? 3.434 -0.648 -12.265 1.00 35.58 165 GLU A O 1
ATOM 1217 N N . GLY A 1 166 ? 1.963 -0.306 -10.634 1.00 33.81 166 GLY A N 1
ATOM 1218 C CA . GLY A 1 166 ? 1.937 -1.692 -10.267 1.00 36.75 166 GLY A CA 1
ATOM 1219 C C . GLY A 1 166 ? 2.688 -1.921 -8.986 1.00 35.45 166 GLY A C 1
ATOM 1220 O O . GLY A 1 166 ? 2.413 -2.859 -8.276 1.00 33.77 166 GLY A O 1
ATOM 1221 N N . ASN A 1 167 ? 3.622 -1.051 -8.636 1.00 34.20 167 ASN A N 1
ATOM 1222 C CA . ASN A 1 167 ? 4.510 -1.395 -7.487 1.00 33.19 167 ASN A CA 1
ATOM 1223 C C . ASN A 1 167 ? 4.113 -0.745 -6.169 1.00 33.20 167 ASN A C 1
ATOM 1224 O O . ASN A 1 167 ? 4.525 -1.229 -5.140 1.00 41.53 167 ASN A O 1
ATOM 1229 N N . ILE A 1 168 ? 3.404 0.386 -6.215 1.00 33.66 168 ILE A N 1
ATOM 1230 C CA . ILE A 1 168 ? 2.899 1.110 -5.051 1.00 36.82 168 ILE A CA 1
ATOM 1231 C C . ILE A 1 168 ? 1.344 0.982 -5.001 1.00 40.38 168 ILE A C 1
ATOM 1232 O O . ILE A 1 168 ? 0.682 1.113 -6.024 1.00 39.87 168 ILE A O 1
ATOM 1237 N N . GLY A 1 169 ? 0.807 0.775 -3.800 1.00 39.86 169 GLY A N 1
ATOM 1238 C CA . GLY A 1 169 ? -0.628 0.550 -3.548 1.00 42.51 169 GLY A CA 1
ATOM 1239 C C . GLY A 1 169 ? -1.062 1.254 -2.271 1.00 41.27 169 GLY A C 1
ATOM 1240 O O . GLY A 1 169 ? -0.226 1.857 -1.564 1.00 38.88 169 GLY A O 1
ATOM 1241 N N . SER A 1 170 ? -2.356 1.224 -1.945 1.00 38.63 170 SER A N 1
ATOM 1242 C CA . SER A 1 170 ? -2.831 1.976 -0.746 1.00 38.17 170 SER A CA 1
ATOM 1243 C C . SER A 1 170 ? -2.424 1.247 0.521 1.00 34.31 170 SER A C 1
ATOM 1244 O O . SER A 1 170 ? -2.464 1.803 1.624 1.00 32.75 170 SER A O 1
ATOM 1247 N N . ASN A 1 171 ? -2.022 -0.011 0.385 1.00 32.13 171 ASN A N 1
ATOM 1248 C CA . ASN A 1 171 ? -1.441 -0.682 1.526 1.00 36.92 171 ASN A CA 1
ATOM 1249 C C . ASN A 1 171 ? 0.145 -0.513 1.698 1.00 35.96 171 ASN A C 1
ATOM 1250 O O . ASN A 1 171 ? 0.729 -1.063 2.609 1.00 36.78 171 ASN A O 1
ATOM 1255 N N . THR A 1 172 ? 0.794 0.291 0.860 1.00 36.72 172 THR A N 1
ATOM 1256 C CA . THR A 1 172 ? 2.259 0.519 0.950 1.00 31.74 172 THR A CA 1
ATOM 1257 C C . THR A 1 172 ? 2.563 1.327 2.159 1.00 30.72 172 THR A C 1
ATOM 1258 O O . THR A 1 172 ? 1.901 2.313 2.406 1.00 29.02 172 THR A O 1
ATOM 1262 N N . THR A 1 173 ? 3.550 0.915 2.968 1.00 31.35 173 THR A N 1
ATOM 1263 C CA . THR A 1 173 ? 3.907 1.761 4.107 1.00 32.53 173 THR A CA 1
ATOM 1264 C C . THR A 1 173 ? 5.325 2.373 4.091 1.00 26.41 173 THR A C 1
ATOM 1265 O O . THR A 1 173 ? 5.570 3.306 4.847 1.00 27.71 173 THR A O 1
ATOM 1269 N N . LEU A 1 174 ? 6.205 1.851 3.227 1.00 30.49 174 LEU A N 1
ATOM 1270 C CA . LEU A 1 174 ? 7.638 2.176 3.201 1.00 29.13 174 LEU A CA 1
ATOM 1271 C C . LEU A 1 174 ? 8.181 2.053 1.761 1.00 25.00 174 LEU A C 1
ATOM 1272 O O . LEU A 1 174 ? 7.989 1.053 1.121 1.00 23.43 174 LEU A O 1
ATOM 1277 N N . VAL A 1 175 ? 8.825 3.104 1.269 1.00 23.61 175 VAL A N 1
ATOM 1278 C CA . VAL A 1 175 ? 9.731 3.007 0.110 1.00 23.69 175 VAL A CA 1
ATOM 1279 C C . VAL A 1 175 ? 11.092 3.635 0.520 1.00 19.44 175 VAL A C 1
ATOM 1280 O O . VAL A 1 175 ? 11.192 4.805 0.912 1.00 19.44 175 VAL A O 1
ATOM 1284 N N . LEU A 1 176 ? 12.131 2.824 0.487 1.00 18.52 176 LEU A N 1
ATOM 1285 C CA . LEU A 1 176 ? 13.452 3.298 0.748 1.00 19.38 176 LEU A CA 1
ATOM 1286 C C . LEU A 1 176 ? 14.085 3.521 -0.606 1.00 20.63 176 LEU A C 1
ATOM 1287 O O . LEU A 1 176 ? 13.978 2.673 -1.492 1.00 20.47 176 LEU A O 1
ATOM 1292 N N . VAL A 1 177 ? 14.781 4.640 -0.768 1.00 19.18 177 VAL A N 1
ATOM 1293 C CA . VAL A 1 177 ? 15.339 4.979 -2.044 1.00 20.25 177 VAL A CA 1
ATOM 1294 C C . VAL A 1 177 ? 16.771 5.438 -1.927 1.00 18.06 177 VAL A C 1
ATOM 1295 O O . VAL A 1 177 ? 17.075 6.150 -1.025 1.00 17.25 177 VAL A O 1
ATOM 1299 N N . ASN A 1 178 ? 17.639 4.936 -2.793 1.00 16.19 178 ASN A N 1
ATOM 1300 C CA . ASN A 1 178 ? 18.959 5.463 -3.010 1.00 15.92 178 ASN A CA 1
ATOM 1301 C C . ASN A 1 178 ? 19.094 6.052 -4.411 1.00 18.02 178 ASN A C 1
ATOM 1302 O O . ASN A 1 178 ? 18.669 5.442 -5.388 1.00 19.11 178 ASN A O 1
ATOM 1307 N N . ALA A 1 179 ? 19.661 7.256 -4.525 1.00 18.33 179 ALA A N 1
ATOM 1308 C CA . ALA A 1 179 ? 20.044 7.822 -5.823 1.00 19.52 179 ALA A CA 1
ATOM 1309 C C . ALA A 1 179 ? 21.505 8.229 -5.828 1.00 18.48 179 ALA A C 1
ATOM 1310 O O . ALA A 1 179 ? 22.008 8.819 -4.859 1.00 20.98 179 ALA A O 1
ATOM 1312 N N . ILE A 1 180 ? 22.165 7.942 -6.936 1.00 16.84 180 ILE A N 1
ATOM 1313 C CA . ILE A 1 180 ? 23.582 8.250 -7.147 1.00 17.23 180 ILE A CA 1
ATOM 1314 C C . ILE A 1 180 ? 23.758 8.924 -8.512 1.00 16.75 180 ILE A C 1
ATOM 1315 O O . ILE A 1 180 ? 23.059 8.569 -9.505 1.00 15.88 180 ILE A O 1
ATOM 1320 N N . TYR A 1 181 ? 24.639 9.947 -8.559 1.00 17.23 181 TYR A N 1
ATOM 1321 C CA . TYR A 1 181 ? 24.806 10.781 -9.737 1.00 17.54 181 TYR A CA 1
ATOM 1322 C C . TYR A 1 181 ? 26.262 11.215 -9.880 1.00 18.47 181 TYR A C 1
ATOM 1323 O O . TYR A 1 181 ? 26.891 11.633 -8.902 1.00 19.09 181 TYR A O 1
ATOM 1332 N N . PHE A 1 182 ? 26.801 11.068 -11.089 1.00 17.32 182 PHE A N 1
ATOM 1333 C CA . PHE A 1 182 ? 28.152 11.419 -11.403 1.00 18.18 182 PHE A CA 1
ATOM 1334 C C . PHE A 1 182 ? 28.169 12.150 -12.761 1.00 20.19 182 PHE A C 1
ATOM 1335 O O . PHE A 1 182 ? 27.561 11.679 -13.715 1.00 21.25 182 PHE A O 1
ATOM 1343 N N . LYS A 1 183 ? 28.839 13.295 -12.856 1.00 19.72 183 LYS A N 1
ATOM 1344 C CA . LYS A 1 183 ? 29.165 13.850 -14.160 1.00 22.16 183 LYS A CA 1
ATOM 1345 C C . LYS A 1 183 ? 30.567 14.400 -14.106 1.00 21.96 183 LYS A C 1
ATOM 1346 O O . LYS A 1 183 ? 30.882 15.123 -13.213 1.00 20.94 183 LYS A O 1
ATOM 1352 N N . GLY A 1 184 ? 31.453 13.976 -14.981 1.00 21.27 184 GLY A N 1
ATOM 1353 C CA . GLY A 1 184 ? 32.838 14.442 -14.890 1.00 20.20 184 GLY A CA 1
ATOM 1354 C C . GLY A 1 184 ? 33.465 14.622 -16.248 1.00 21.25 184 GLY A C 1
ATOM 1355 O O . GLY A 1 184 ? 33.098 13.918 -17.205 1.00 21.28 184 GLY A O 1
ATOM 1356 N N . GLN A 1 185 ? 34.393 15.549 -16.325 1.00 23.42 185 GLN A N 1
ATOM 1357 C CA . GLN A 1 185 ? 35.246 15.744 -17.497 1.00 26.16 185 GLN A CA 1
ATOM 1358 C C . GLN A 1 185 ? 36.392 14.716 -17.551 1.00 24.51 185 GLN A C 1
ATOM 1359 O O . GLN A 1 185 ? 37.000 14.451 -16.528 1.00 25.57 185 GLN A O 1
ATOM 1365 N N . TRP A 1 186 ? 36.706 14.204 -18.758 1.00 23.42 186 TRP A N 1
ATOM 1366 C CA . TRP A 1 186 ? 37.904 13.413 -18.986 1.00 23.06 186 TRP A CA 1
ATOM 1367 C C . TRP A 1 186 ? 39.038 14.280 -18.628 1.00 25.16 186 TRP A C 1
ATOM 1368 O O . TRP A 1 186 ? 38.969 15.478 -18.842 1.00 24.65 186 TRP A O 1
ATOM 1379 N N . GLU A 1 187 ? 40.084 13.696 -18.084 1.00 27.42 187 GLU A N 1
ATOM 1380 C CA . GLU A 1 187 ? 41.299 14.422 -17.892 1.00 27.95 187 GLU A CA 1
ATOM 1381 C C . GLU A 1 187 ? 41.895 14.930 -19.241 1.00 31.41 187 GLU A C 1
ATOM 1382 O O . GLU A 1 187 ? 42.337 16.095 -19.312 1.00 31.36 187 GLU A O 1
ATOM 1388 N N . LYS A 1 188 ? 41.936 14.032 -20.235 1.00 32.31 188 LYS A N 1
ATOM 1389 C CA . LYS A 1 188 ? 42.257 14.334 -21.626 1.00 31.20 188 LYS A CA 1
ATOM 1390 C C . LYS A 1 188 ? 41.039 14.176 -22.515 1.00 27.77 188 LYS A C 1
ATOM 1391 O O . LYS A 1 188 ? 40.631 13.041 -22.898 1.00 30.80 188 LYS A O 1
ATOM 1397 N N . LYS A 1 189 ? 40.418 15.296 -22.830 1.00 27.56 189 LYS A N 1
ATOM 1398 C CA . LYS A 1 189 ? 39.223 15.293 -23.647 1.00 32.74 189 LYS A CA 1
ATOM 1399 C C . LYS A 1 189 ? 39.470 14.779 -25.061 1.00 33.65 189 LYS A C 1
ATOM 1400 O O . LYS A 1 189 ? 40.577 14.726 -25.517 1.00 29.72 189 LYS A O 1
ATOM 1406 N N . PHE A 1 190 ? 38.427 14.268 -25.698 1.00 33.63 190 PHE A N 1
ATOM 1407 C CA . PHE A 1 190 ? 38.518 13.896 -27.080 1.00 30.99 190 PHE A CA 1
ATOM 1408 C C . PHE A 1 190 ? 38.262 15.153 -27.903 1.00 31.67 190 PHE A C 1
ATOM 1409 O O . PHE A 1 190 ? 37.516 15.985 -27.457 1.00 30.16 190 PHE A O 1
ATOM 1417 N N . ASN A 1 191 ? 38.848 15.283 -29.105 1.00 35.68 191 ASN A N 1
ATOM 1418 C CA . ASN A 1 191 ? 38.438 16.356 -30.043 1.00 33.12 191 ASN A CA 1
ATOM 1419 C C . ASN A 1 191 ? 37.261 15.968 -30.920 1.00 30.83 191 ASN A C 1
ATOM 1420 O O . ASN A 1 191 ? 37.319 14.954 -31.634 1.00 29.86 191 ASN A O 1
ATOM 1425 N N . LYS A 1 192 ? 36.168 16.730 -30.887 1.00 31.63 192 LYS A N 1
ATOM 1426 C CA . LYS A 1 192 ? 35.015 16.371 -31.726 1.00 33.59 192 LYS A CA 1
ATOM 1427 C C . LYS A 1 192 ? 35.382 16.338 -33.220 1.00 34.71 192 LYS A C 1
ATOM 1428 O O . LYS A 1 192 ? 34.784 15.578 -34.011 1.00 32.33 192 LYS A O 1
ATOM 1434 N N . GLU A 1 193 ? 36.410 17.097 -33.596 1.00 32.24 193 GLU A N 1
ATOM 1435 C CA . GLU A 1 193 ? 36.870 17.061 -34.982 1.00 38.46 193 GLU A CA 1
ATOM 1436 C C . GLU A 1 193 ? 37.403 15.697 -35.379 1.00 38.63 193 GLU A C 1
ATOM 1437 O O . GLU A 1 193 ? 37.336 15.351 -36.554 1.00 35.37 193 GLU A O 1
ATOM 1443 N N . ASP A 1 194 ? 37.886 14.922 -34.408 1.00 36.64 194 ASP A N 1
ATOM 1444 C CA . ASP A 1 194 ? 38.419 13.581 -34.670 1.00 35.27 194 ASP A CA 1
ATOM 1445 C C . ASP A 1 194 ? 37.417 12.471 -34.601 1.00 35.33 194 ASP A C 1
ATOM 1446 O O . ASP A 1 194 ? 37.727 11.302 -34.959 1.00 35.80 194 ASP A O 1
ATOM 1451 N N . THR A 1 195 ? 36.198 12.787 -34.188 1.00 31.59 195 THR A N 1
ATOM 1452 C CA . THR A 1 195 ? 35.190 11.771 -34.133 1.00 31.42 195 THR A CA 1
ATOM 1453 C C . THR A 1 195 ? 34.704 11.426 -35.580 1.00 36.79 195 THR A C 1
ATOM 1454 O O . THR A 1 195 ? 34.480 12.324 -36.343 1.00 32.58 195 THR A O 1
ATOM 1458 N N . LYS A 1 196 ? 34.510 10.132 -35.917 1.00 38.46 196 LYS A N 1
ATOM 1459 C CA . LYS A 1 196 ? 34.157 9.684 -37.269 1.00 37.49 196 LYS A CA 1
ATOM 1460 C C . LYS A 1 196 ? 33.131 8.578 -37.195 1.00 37.79 196 LYS A C 1
ATOM 1461 O O . LYS A 1 196 ? 33.159 7.815 -36.242 1.00 34.19 196 LYS A O 1
ATOM 1467 N N . GLU A 1 197 ? 32.248 8.442 -38.197 1.00 33.30 197 GLU A N 1
ATOM 1468 C CA . GLU A 1 197 ? 31.347 7.282 -38.255 1.00 35.93 197 GLU A CA 1
ATOM 1469 C C . GLU A 1 197 ? 32.159 6.034 -38.554 1.00 36.20 197 GLU A C 1
ATOM 1470 O O . GLU A 1 197 ? 32.969 6.057 -39.451 1.00 35.27 197 GLU A O 1
ATOM 1476 N N . GLU A 1 198 ? 31.962 4.950 -37.806 1.00 34.04 198 GLU A N 1
ATOM 1477 C CA . GLU A 1 198 ? 32.632 3.688 -38.114 1.00 31.31 198 GLU A CA 1
ATOM 1478 C C . GLU A 1 198 ? 31.679 2.610 -37.816 1.00 36.06 198 GLU A C 1
ATOM 1479 O O . GLU A 1 198 ? 30.572 2.838 -37.301 1.00 30.45 198 GLU A O 1
ATOM 1485 N N . LYS A 1 199 ? 32.103 1.406 -38.158 1.00 34.78 199 LYS A N 1
ATOM 1486 C CA . LYS A 1 199 ? 31.319 0.252 -37.830 1.00 35.40 199 LYS A CA 1
ATOM 1487 C C . LYS A 1 199 ? 31.632 -0.192 -36.407 1.00 31.14 199 LYS A C 1
ATOM 1488 O O . LYS A 1 199 ? 32.737 -0.076 -35.972 1.00 34.06 199 LYS A O 1
ATOM 1494 N N . PHE A 1 200 ? 30.624 -0.678 -35.717 1.00 30.36 200 PHE A N 1
ATOM 1495 C CA . PHE A 1 200 ? 30.764 -1.378 -34.469 1.00 33.15 200 PHE A CA 1
ATOM 1496 C C . PHE A 1 200 ? 30.225 -2.739 -34.733 1.00 31.97 200 PHE A C 1
ATOM 1497 O O . PHE A 1 200 ? 29.134 -2.845 -35.267 1.00 31.51 200 PHE A O 1
ATOM 1505 N N A TRP A 1 201 ? 30.985 -3.784 -34.383 0.50 31.26 201 TRP A N 1
ATOM 1506 N N B TRP A 1 201 ? 30.908 -3.759 -34.227 0.50 32.03 201 TRP A N 1
ATOM 1507 C CA A TRP A 1 201 ? 30.594 -5.172 -34.673 0.50 33.58 201 TRP A CA 1
ATOM 1508 C CA B TRP A 1 201 ? 30.644 -5.136 -34.599 0.50 35.60 201 TRP A CA 1
ATOM 1509 C C A TRP A 1 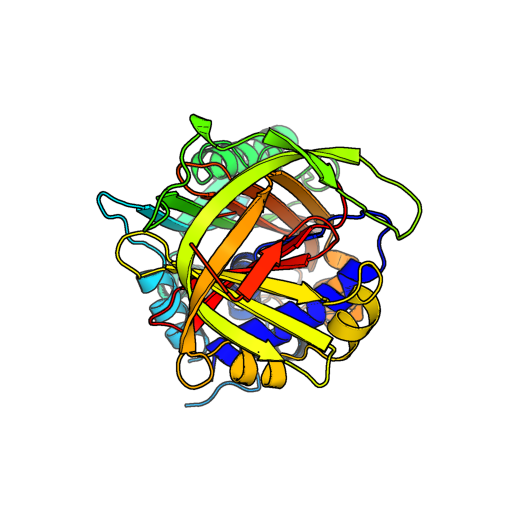201 ? 30.107 -5.853 -33.393 0.50 32.75 201 TRP A C 1
ATOM 1510 C C B TRP A 1 201 ? 30.124 -5.971 -33.425 0.50 34.01 201 TRP A C 1
ATOM 1511 O O A TRP A 1 201 ? 30.913 -6.179 -32.541 0.50 33.36 201 TRP A O 1
ATOM 1512 O O B TRP A 1 201 ? 30.913 -6.533 -32.691 0.50 35.45 201 TRP A O 1
ATOM 1533 N N . PRO A 1 202 ? 28.794 -6.059 -33.245 1.00 30.85 202 PRO A N 1
ATOM 1534 C CA . PRO A 1 202 ? 28.314 -6.796 -32.090 1.00 33.93 202 PRO A CA 1
ATOM 1535 C C . PRO A 1 202 ? 28.640 -8.261 -32.170 1.00 44.15 202 PRO A C 1
ATOM 1536 O O . PRO A 1 202 ? 28.831 -8.889 -31.128 1.00 39.39 202 PRO A O 1
ATOM 1540 N N . ASN A 1 203 ? 28.679 -8.787 -33.403 1.00 44.78 203 ASN A N 1
ATOM 1541 C CA . ASN A 1 203 ? 29.132 -10.156 -33.693 1.00 50.31 203 ASN A CA 1
ATOM 1542 C C . ASN A 1 203 ? 30.193 -10.098 -34.752 1.00 48.97 203 ASN A C 1
ATOM 1543 O O . ASN A 1 203 ? 30.468 -9.029 -35.326 1.00 43.89 203 ASN A O 1
ATOM 1548 N N . LYS A 1 204 ? 30.787 -11.252 -35.039 1.00 50.66 204 LYS A N 1
ATOM 1549 C CA . LYS A 1 204 ? 31.836 -11.323 -36.057 1.00 51.61 204 LYS A CA 1
ATOM 1550 C C . LYS A 1 204 ? 31.338 -10.813 -37.427 1.00 48.95 204 LYS A C 1
ATOM 1551 O O . LYS A 1 204 ? 32.035 -10.055 -38.138 1.00 48.16 204 LYS A O 1
ATOM 1557 N N . ASN A 1 205 ? 30.108 -11.178 -37.762 1.00 42.94 205 ASN A N 1
ATOM 1558 C CA . ASN A 1 205 ? 29.644 -11.029 -39.141 1.00 50.73 205 ASN A CA 1
ATOM 1559 C C . ASN A 1 205 ? 28.569 -9.945 -39.385 1.00 45.03 205 ASN A C 1
ATOM 1560 O O . ASN A 1 205 ? 27.858 -9.977 -40.384 1.00 42.49 205 ASN A O 1
ATOM 1565 N N . THR A 1 206 ? 28.464 -8.995 -38.468 1.00 44.01 206 THR A N 1
ATOM 1566 C CA . THR A 1 206 ? 27.394 -7.986 -38.499 1.00 40.73 206 THR A CA 1
ATOM 1567 C C . THR A 1 206 ? 27.935 -6.713 -37.952 1.00 37.81 206 THR A C 1
ATOM 1568 O O . THR A 1 206 ? 28.851 -6.740 -37.129 1.00 39.15 206 THR A O 1
ATOM 1572 N N . TYR A 1 207 ? 27.357 -5.596 -38.347 1.00 35.55 207 TYR A N 1
ATOM 1573 C CA . TYR A 1 207 ? 27.791 -4.281 -37.862 1.00 37.06 207 TYR A CA 1
ATOM 1574 C C . TYR A 1 207 ? 26.598 -3.341 -37.655 1.00 38.46 207 TYR A C 1
ATOM 1575 O O . TYR A 1 207 ? 25.514 -3.560 -38.215 1.00 37.24 207 TYR A O 1
ATOM 1584 N N . LYS A 1 208 ? 26.841 -2.312 -36.840 1.00 35.08 208 LYS A N 1
ATOM 1585 C CA . LYS A 1 208 ? 25.982 -1.140 -36.688 1.00 39.59 208 LYS A CA 1
ATOM 1586 C C . LYS A 1 208 ? 26.866 0.086 -36.778 1.00 35.48 208 LYS A C 1
ATOM 1587 O O . LYS A 1 208 ? 27.974 0.084 -36.274 1.00 38.42 208 LYS A O 1
ATOM 1593 N N . SER A 1 209 ? 26.367 1.157 -37.361 1.00 31.96 209 SER A N 1
ATOM 1594 C CA . SER A 1 209 ? 27.098 2.395 -37.386 1.00 34.26 209 SER A CA 1
ATOM 1595 C C . SER A 1 209 ? 27.147 3.071 -35.994 1.00 36.17 209 SER A C 1
ATOM 1596 O O . SER A 1 209 ? 26.275 2.847 -35.147 1.00 34.70 209 SER A O 1
ATOM 1599 N N . ILE A 1 210 ? 28.192 3.858 -35.766 1.00 29.18 210 ILE A N 1
ATOM 1600 C CA . ILE A 1 210 ? 28.468 4.411 -34.463 1.00 30.15 210 ILE A CA 1
ATOM 1601 C C . ILE A 1 210 ? 29.395 5.610 -34.651 1.00 29.81 210 ILE A C 1
ATOM 1602 O O . ILE A 1 210 ? 30.194 5.675 -35.589 1.00 31.83 210 ILE A O 1
ATOM 1607 N N . GLN A 1 211 ? 29.325 6.570 -33.744 1.00 29.88 211 GLN A N 1
ATOM 1608 C CA . GLN A 1 211 ? 30.253 7.685 -33.784 1.00 27.84 211 GLN A CA 1
ATOM 1609 C C . GLN A 1 211 ? 31.462 7.316 -32.920 1.00 27.49 211 GLN A C 1
ATOM 1610 O O . GLN A 1 211 ? 31.347 7.110 -31.688 1.00 27.05 211 GLN A O 1
ATOM 1616 N N . MET A 1 212 ? 32.622 7.199 -33.548 1.00 29.13 212 MET A N 1
ATOM 1617 C CA . MET A 1 212 ? 33.836 6.765 -32.843 1.00 29.87 212 MET A CA 1
ATOM 1618 C C . MET A 1 212 ? 34.748 7.900 -32.486 1.00 29.44 212 MET A C 1
ATOM 1619 O O . MET A 1 212 ? 35.258 8.578 -33.356 1.00 31.75 212 MET A O 1
ATOM 1624 N N . MET A 1 213 ? 35.009 8.088 -31.187 1.00 27.50 213 MET A N 1
ATOM 1625 C CA . MET A 1 213 ? 35.912 9.144 -30.766 1.00 26.37 213 MET A CA 1
ATOM 1626 C C . MET A 1 213 ? 37.323 8.573 -30.772 1.00 26.77 213 MET A C 1
ATOM 1627 O O . MET A 1 213 ? 37.522 7.371 -30.570 1.00 30.75 213 MET A O 1
ATOM 1632 N N . ARG A 1 214 ? 38.299 9.417 -30.979 1.00 25.05 214 ARG A N 1
ATOM 1633 C CA . ARG A 1 214 ? 39.667 8.949 -31.230 1.00 28.78 214 ARG A CA 1
ATOM 1634 C C . ARG A 1 214 ? 40.632 9.942 -30.632 1.00 29.97 214 ARG A C 1
ATOM 1635 O O . ARG A 1 214 ? 40.405 11.135 -30.719 1.00 33.34 214 ARG A O 1
ATOM 1643 N N . GLN A 1 215 ? 41.661 9.424 -29.958 1.00 28.96 215 GLN A N 1
ATOM 1644 C CA . GLN A 1 215 ? 42.745 10.220 -29.451 1.00 34.08 215 GLN A CA 1
ATOM 1645 C C . GLN A 1 215 ? 43.951 9.308 -29.211 1.00 32.90 215 GLN A C 1
ATOM 1646 O O . GLN A 1 215 ? 43.791 8.104 -29.059 1.00 28.85 215 GLN A O 1
ATOM 1652 N N . TYR A 1 216 ? 45.130 9.928 -29.226 1.00 37.10 216 TYR A N 1
ATOM 1653 C CA . TYR A 1 216 ? 46.442 9.283 -29.089 1.00 44.48 216 TYR A CA 1
ATOM 1654 C C . TYR A 1 216 ? 47.026 9.967 -27.888 1.00 43.62 216 TYR A C 1
ATOM 1655 O O . TYR A 1 216 ? 47.172 11.181 -27.887 1.00 44.21 216 TYR A O 1
ATOM 1664 N N . THR A 1 217 ? 47.307 9.199 -26.849 1.00 44.02 217 THR A N 1
ATOM 1665 C CA . THR A 1 217 ? 47.813 9.751 -25.578 1.00 45.71 217 THR A CA 1
ATOM 1666 C C . THR A 1 217 ? 48.297 8.605 -24.685 1.00 36.82 217 THR A C 1
ATOM 1667 O O . THR A 1 217 ? 48.099 7.436 -25.014 1.00 37.82 217 THR A O 1
ATOM 1671 N N . SER A 1 218 ? 49.004 8.922 -23.616 1.00 36.81 218 SER A N 1
ATOM 1672 C CA . SER A 1 218 ? 49.459 7.852 -22.738 1.00 42.00 218 SER A CA 1
ATOM 1673 C C . SER A 1 218 ? 48.509 7.618 -21.550 1.00 40.24 218 SER A C 1
ATOM 1674 O O . SER A 1 218 ? 47.988 8.547 -20.951 1.00 46.44 218 SER A O 1
ATOM 1677 N N . PHE A 1 219 ? 48.285 6.351 -21.242 1.00 38.76 219 PHE A N 1
ATOM 1678 C CA . PHE A 1 219 ? 47.298 5.937 -20.257 1.00 39.48 219 PHE A CA 1
ATOM 1679 C C . PHE A 1 219 ? 47.925 4.771 -19.539 1.00 34.68 219 PHE A C 1
ATOM 1680 O O . PHE A 1 219 ? 48.748 4.099 -20.145 1.00 33.59 219 PHE A O 1
ATOM 1688 N N . HIS A 1 220 ? 47.500 4.474 -18.316 1.00 32.60 220 HIS A N 1
ATOM 1689 C CA . HIS A 1 220 ? 47.816 3.173 -17.707 1.00 35.68 220 HIS A CA 1
ATOM 1690 C C . HIS A 1 220 ? 47.104 2.063 -18.480 1.00 35.45 220 HIS A C 1
ATOM 1691 O O . HIS A 1 220 ? 45.880 2.091 -18.725 1.00 30.71 220 HIS A O 1
ATOM 1698 N N . PHE A 1 221 ? 47.904 1.072 -18.848 1.00 34.14 221 PHE A N 1
ATOM 1699 C CA . PHE A 1 221 ? 47.543 0.043 -19.759 1.00 32.64 221 PHE A CA 1
ATOM 1700 C C . PHE A 1 221 ? 48.075 -1.329 -19.280 1.00 32.17 221 PHE A C 1
ATOM 1701 O O . PHE A 1 221 ? 49.080 -1.424 -18.581 1.00 29.34 221 PHE A O 1
ATOM 1709 N N . ALA A 1 222 ? 47.383 -2.383 -19.665 1.00 30.55 222 ALA A N 1
ATOM 1710 C CA . ALA A 1 222 ? 47.859 -3.722 -19.440 1.00 33.51 222 ALA A CA 1
ATOM 1711 C C . ALA A 1 222 ? 47.273 -4.669 -20.468 1.00 35.73 222 ALA A C 1
ATOM 1712 O O . ALA A 1 222 ? 46.093 -4.567 -20.864 1.00 35.56 222 ALA A O 1
ATOM 1714 N N . SER A 1 223 ? 48.116 -5.583 -20.923 1.00 35.46 223 SER A N 1
ATOM 1715 C CA . SER A 1 223 ? 47.686 -6.669 -21.745 1.00 36.27 223 SER A CA 1
ATOM 1716 C C . SER A 1 223 ? 47.494 -7.893 -20.886 1.00 37.81 223 SER A C 1
ATOM 1717 O O . SER A 1 223 ? 48.413 -8.306 -20.223 1.00 42.44 223 SER A O 1
ATOM 1720 N N . LEU A 1 224 ? 46.316 -8.495 -20.913 1.00 38.30 224 LEU A N 1
ATOM 1721 C CA . LEU A 1 224 ? 46.013 -9.676 -20.117 1.00 39.38 224 LEU A CA 1
ATOM 1722 C C . LEU A 1 224 ? 46.037 -10.862 -21.054 1.00 50.45 224 LEU A C 1
ATOM 1723 O O . LEU A 1 224 ? 45.000 -11.431 -21.436 1.00 47.31 224 LEU A O 1
ATOM 1728 N N . GLU A 1 225 ? 47.238 -11.190 -21.508 1.00 63.57 225 GLU A N 1
ATOM 1729 C CA . GLU A 1 225 ? 47.382 -12.354 -22.363 1.00 73.18 225 GLU A CA 1
ATOM 1730 C C . GLU A 1 225 ? 47.182 -13.526 -21.434 1.00 59.10 225 GLU A C 1
ATOM 1731 O O . GLU A 1 225 ? 47.978 -13.731 -20.530 1.00 68.99 225 GLU A O 1
ATOM 1737 N N . ASP A 1 226 ? 46.121 -14.276 -21.666 1.00 51.76 226 ASP A N 1
ATOM 1738 C CA . ASP A 1 226 ? 45.644 -15.287 -20.736 1.00 59.79 226 ASP A CA 1
ATOM 1739 C C . ASP A 1 226 ? 44.114 -15.371 -20.796 1.00 58.87 226 ASP A C 1
ATOM 1740 O O . ASP A 1 226 ? 43.564 -16.470 -20.924 1.00 60.07 226 ASP A O 1
ATOM 1745 N N . VAL A 1 227 ? 43.435 -14.221 -20.695 1.00 56.64 227 VAL A N 1
ATOM 1746 C CA . VAL A 1 227 ? 42.003 -14.118 -21.071 1.00 50.33 227 VAL A CA 1
ATOM 1747 C C . VAL A 1 227 ? 41.854 -13.496 -22.449 1.00 45.98 227 VAL A C 1
ATOM 1748 O O . VAL A 1 227 ? 40.724 -13.316 -22.912 1.00 49.55 227 VAL A O 1
ATOM 1752 N N . GLN A 1 228 ? 43.007 -13.199 -23.076 1.00 38.81 228 GLN A N 1
ATOM 1753 C CA . GLN A 1 228 ? 43.136 -12.620 -24.397 1.00 40.19 228 GLN A CA 1
ATOM 1754 C C . GLN A 1 228 ? 42.340 -11.311 -24.393 1.00 38.77 228 GLN A C 1
ATOM 1755 O O . GLN A 1 228 ? 41.377 -11.160 -25.115 1.00 37.65 228 GLN A O 1
ATOM 1761 N N . ALA A 1 229 ? 42.724 -10.389 -23.524 1.00 35.45 229 ALA A N 1
ATOM 1762 C CA . ALA A 1 229 ? 42.032 -9.103 -23.413 1.00 33.95 229 ALA A CA 1
ATOM 1763 C C . ALA A 1 229 ? 43.028 -8.032 -23.095 1.00 35.42 229 ALA A C 1
ATOM 1764 O O . ALA A 1 229 ? 44.190 -8.315 -22.756 1.00 40.55 229 ALA A O 1
ATOM 1766 N N . LYS A 1 230 ? 42.576 -6.796 -23.212 1.00 31.48 230 LYS A N 1
ATOM 1767 C CA . LYS A 1 230 ? 43.325 -5.657 -22.751 1.00 32.01 230 LYS A CA 1
ATOM 1768 C C . LYS A 1 230 ? 42.520 -4.832 -21.747 1.00 28.37 230 LYS A C 1
ATOM 1769 O O . LYS A 1 230 ? 41.259 -4.911 -21.699 1.00 26.54 230 LYS A O 1
ATOM 1775 N N . VAL A 1 231 ? 43.255 -4.086 -20.943 1.00 28.82 231 VAL A N 1
ATOM 1776 C CA . VAL A 1 231 ? 42.692 -3.186 -19.897 1.00 31.98 231 VAL A CA 1
ATOM 1777 C C . VAL A 1 231 ? 43.218 -1.783 -20.016 1.00 28.89 231 VAL A C 1
ATOM 1778 O O . VAL A 1 231 ? 44.412 -1.586 -20.139 1.00 30.91 231 VAL A O 1
ATOM 1782 N N . LEU A 1 232 ? 42.328 -0.793 -19.940 1.00 28.27 232 LEU A N 1
ATOM 1783 C CA . LEU A 1 232 ? 42.713 0.587 -19.962 1.00 26.43 232 LEU A CA 1
ATOM 1784 C C . LEU A 1 232 ? 42.059 1.406 -18.853 1.00 27.35 232 LEU A C 1
ATOM 1785 O O . LEU A 1 232 ? 40.864 1.248 -18.586 1.00 24.63 232 LEU A O 1
ATOM 1790 N N . GLU A 1 233 ? 42.831 2.317 -18.240 1.00 24.58 233 GLU A N 1
ATOM 1791 C CA . GLU A 1 233 ? 42.287 3.305 -17.306 1.00 26.32 233 GLU A CA 1
ATOM 1792 C C . GLU A 1 233 ? 42.228 4.654 -18.005 1.00 25.90 233 GLU A C 1
ATOM 1793 O O . GLU A 1 233 ? 43.214 5.140 -18.518 1.00 27.36 233 GLU A O 1
ATOM 1799 N N . ILE A 1 234 ? 41.049 5.258 -17.981 1.00 23.85 234 ILE A N 1
ATOM 1800 C CA . ILE A 1 234 ? 40.819 6.557 -18.580 1.00 25.10 234 ILE A CA 1
ATOM 1801 C C . ILE A 1 234 ? 40.443 7.475 -17.423 1.00 25.78 234 ILE A C 1
ATOM 1802 O O . ILE A 1 234 ? 39.316 7.427 -16.966 1.00 22.75 234 ILE A O 1
ATOM 1807 N N . PRO A 1 235 ? 41.395 8.312 -16.934 1.00 28.85 235 PRO A N 1
ATOM 1808 C CA . PRO A 1 235 ? 41.037 9.106 -15.752 1.00 25.12 235 PRO A CA 1
ATOM 1809 C C . PRO A 1 235 ? 40.069 10.250 -16.028 1.00 25.87 235 PRO A C 1
ATOM 1810 O O . PRO A 1 235 ? 40.109 10.873 -17.092 1.00 25.91 235 PRO A O 1
ATOM 1814 N N . TYR A 1 236 ? 39.272 10.578 -15.018 1.00 23.88 236 TYR A N 1
ATOM 1815 C CA . TYR A 1 236 ? 38.583 11.843 -14.993 1.00 23.97 236 TYR A CA 1
ATOM 1816 C C . TYR A 1 236 ? 39.507 12.917 -14.479 1.00 25.91 236 TYR A C 1
ATOM 1817 O O . TYR A 1 236 ? 40.438 12.666 -13.743 1.00 26.45 236 TYR A O 1
ATOM 1826 N N . LYS A 1 237 ? 39.244 14.140 -14.881 1.00 30.75 237 LYS A N 1
ATOM 1827 C CA . LYS A 1 237 ? 40.058 15.270 -14.442 1.00 29.33 237 LYS A CA 1
ATOM 1828 C C . LYS A 1 237 ? 40.041 15.397 -12.934 1.00 30.96 237 LYS A C 1
ATOM 1829 O O . LYS A 1 237 ? 38.962 15.424 -12.328 1.00 28.61 237 LYS A O 1
ATOM 1835 N N . GLY A 1 238 ? 41.247 15.543 -12.362 1.00 32.67 238 GLY A N 1
ATOM 1836 C CA . GLY A 1 238 ? 41.504 15.574 -10.918 1.00 33.21 238 GLY A CA 1
ATOM 1837 C C . GLY A 1 238 ? 41.972 14.222 -10.429 1.00 34.57 238 GLY A C 1
ATOM 1838 O O . GLY A 1 238 ? 42.457 14.125 -9.334 1.00 37.68 238 GLY A O 1
ATOM 1839 N N . LYS A 1 239 ? 41.793 13.175 -11.247 1.00 31.76 239 LYS A N 1
ATOM 1840 C CA . LYS A 1 239 ? 42.101 11.797 -10.912 1.00 32.77 239 LYS A CA 1
ATOM 1841 C C . LYS A 1 239 ? 41.403 11.269 -9.641 1.00 27.17 239 LYS A C 1
ATOM 1842 O O . LYS A 1 239 ? 41.853 10.300 -9.058 1.00 29.71 239 LYS A O 1
ATOM 1848 N N . ASP A 1 240 ? 40.283 11.821 -9.230 1.00 26.27 240 ASP A N 1
ATOM 1849 C CA . ASP A 1 240 ? 39.565 11.183 -8.097 1.00 25.26 240 ASP A CA 1
ATOM 1850 C C . ASP A 1 240 ? 38.820 9.893 -8.529 1.00 24.58 240 ASP A C 1
ATOM 1851 O O . ASP A 1 240 ? 38.605 8.950 -7.704 1.00 22.17 240 ASP A O 1
ATOM 1856 N N . LEU A 1 241 ? 38.433 9.899 -9.810 1.00 23.08 241 LEU A N 1
ATOM 1857 C CA . LEU A 1 241 ? 37.675 8.846 -10.420 1.00 23.45 241 LEU A CA 1
ATOM 1858 C C . LEU A 1 241 ? 38.265 8.467 -11.778 1.00 23.15 241 LEU A C 1
ATOM 1859 O O . LEU A 1 241 ? 38.950 9.258 -12.417 1.00 24.65 241 LEU A O 1
ATOM 1864 N N . SER A 1 242 ? 38.042 7.224 -12.177 1.00 21.11 242 SER A N 1
ATOM 1865 C CA . SER A 1 242 ? 38.452 6.764 -13.505 1.00 21.14 242 SER A CA 1
ATOM 1866 C C . SER A 1 242 ? 37.403 5.841 -14.106 1.00 18.38 242 SER A C 1
ATOM 1867 O O . SER A 1 242 ? 36.628 5.227 -13.409 1.00 19.35 242 SER A O 1
ATOM 1870 N N . MET A 1 243 ? 37.445 5.694 -15.418 1.00 19.27 243 MET A N 1
ATOM 1871 C CA . MET A 1 243 ? 36.631 4.711 -16.107 1.00 19.03 243 MET A CA 1
ATOM 1872 C C . MET A 1 243 ?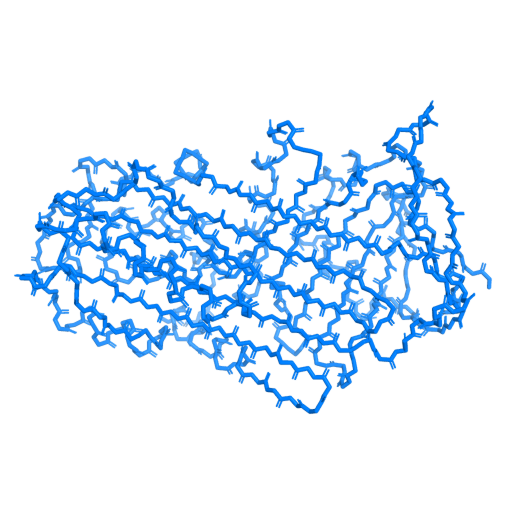 37.643 3.667 -16.539 1.00 20.06 243 MET A C 1
ATOM 1873 O O . MET A 1 243 ? 38.639 4.008 -17.167 1.00 21.13 243 MET A O 1
ATOM 1878 N N . ILE A 1 244 ? 37.387 2.435 -16.171 1.00 20.24 244 ILE A N 1
ATOM 1879 C CA . ILE A 1 244 ? 38.265 1.293 -16.570 1.00 21.77 244 ILE A CA 1
ATOM 1880 C C . ILE A 1 244 ? 37.526 0.547 -17.648 1.00 21.48 244 ILE A C 1
ATOM 1881 O O . ILE A 1 244 ? 36.314 0.308 -17.495 1.00 19.49 244 ILE A O 1
ATOM 1886 N N . VAL A 1 245 ? 38.224 0.144 -18.700 1.00 20.23 245 VAL A N 1
ATOM 1887 C CA . VAL A 1 245 ? 37.589 -0.587 -19.813 1.00 21.98 245 VAL A CA 1
ATOM 1888 C C . VAL A 1 245 ? 38.368 -1.892 -20.063 1.00 22.56 245 VAL A C 1
ATOM 1889 O O . VAL A 1 245 ? 39.597 -1.887 -20.032 1.00 23.20 245 VAL A O 1
ATOM 1893 N N . LEU A 1 246 ? 37.633 -2.972 -20.267 1.00 23.38 246 LEU A N 1
ATOM 1894 C CA . LEU A 1 246 ? 38.182 -4.284 -20.589 1.00 24.88 246 LEU A CA 1
ATOM 1895 C C . LEU A 1 246 ? 37.665 -4.722 -21.934 1.00 25.93 246 LEU A C 1
ATOM 1896 O O . LEU A 1 246 ? 36.442 -4.933 -22.117 1.00 23.59 246 LEU A O 1
ATOM 1901 N N . LEU A 1 247 ? 38.615 -4.842 -22.884 1.00 26.86 247 LEU A N 1
ATOM 1902 C CA . LEU A 1 247 ? 38.371 -5.109 -24.290 1.00 25.87 247 LEU A CA 1
ATOM 1903 C C . LEU A 1 247 ? 38.900 -6.485 -24.717 1.00 28.22 247 LEU A C 1
ATOM 1904 O O . LEU A 1 247 ? 40.100 -6.686 -24.672 1.00 31.51 247 LEU A O 1
ATOM 1909 N N . PRO A 1 248 ? 38.015 -7.443 -25.065 1.00 28.51 248 PRO A N 1
ATOM 1910 C CA . PRO A 1 248 ? 38.558 -8.733 -25.557 1.00 30.74 248 PRO A CA 1
ATOM 1911 C C . PRO A 1 248 ? 39.392 -8.468 -26.818 1.00 31.65 248 PRO A C 1
ATOM 1912 O O . PRO A 1 248 ? 39.027 -7.565 -27.612 1.00 31.54 248 PRO A O 1
ATOM 1916 N N . ASN A 1 249 ? 40.481 -9.217 -26.999 1.00 33.69 249 ASN A N 1
ATOM 1917 C CA . ASN A 1 249 ? 41.353 -9.063 -28.216 1.00 37.31 249 ASN A CA 1
ATOM 1918 C C . ASN A 1 249 ? 40.599 -9.476 -29.459 1.00 33.49 249 ASN A C 1
ATOM 1919 O O . ASN A 1 249 ? 40.765 -8.873 -30.492 1.00 36.84 249 ASN A O 1
ATOM 1924 N N . GLU A 1 250 ? 39.757 -10.494 -29.323 1.00 40.92 250 GLU A N 1
ATOM 1925 C CA . GLU A 1 250 ? 38.910 -10.990 -30.417 1.00 43.43 250 GLU A CA 1
ATOM 1926 C C . GLU A 1 250 ? 37.425 -10.590 -30.303 1.00 43.08 250 GLU A C 1
ATOM 1927 O O . GLU A 1 250 ? 36.836 -10.652 -29.223 1.00 39.12 250 GLU A O 1
ATOM 1933 N N . ILE A 1 251 ? 36.835 -10.273 -31.462 1.00 44.02 251 ILE A N 1
ATOM 1934 C CA . ILE A 1 251 ? 35.488 -9.717 -31.626 1.00 44.61 251 ILE A CA 1
ATOM 1935 C C . ILE A 1 251 ? 34.471 -10.495 -30.834 1.00 47.40 251 ILE A C 1
ATOM 1936 O O . ILE A 1 251 ? 33.536 -9.918 -30.280 1.00 48.76 251 ILE A O 1
ATOM 1941 N N . ASP A 1 252 ? 34.702 -11.792 -30.717 1.00 45.02 252 ASP A N 1
ATOM 1942 C CA . ASP 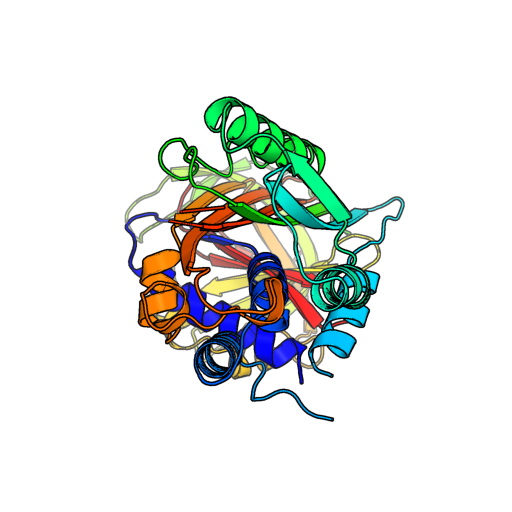A 1 252 ? 33.774 -12.692 -30.076 1.00 47.75 252 ASP A CA 1
ATOM 1943 C C . ASP A 1 252 ? 34.293 -13.214 -28.769 1.00 43.76 252 ASP A C 1
ATOM 1944 O O . ASP A 1 252 ? 33.695 -14.109 -28.179 1.00 45.87 252 ASP A O 1
ATOM 1949 N N . GLY A 1 253 ? 35.401 -12.678 -28.279 1.00 46.29 253 GLY A N 1
ATOM 1950 C CA . GLY A 1 253 ? 35.998 -13.208 -27.038 1.00 45.86 253 GLY A CA 1
ATOM 1951 C C . GLY A 1 253 ? 35.320 -12.803 -25.710 1.00 42.47 253 GLY A C 1
ATOM 1952 O O . GLY A 1 253 ? 35.788 -13.211 -24.656 1.00 45.85 253 GLY A O 1
ATOM 1953 N N . LEU A 1 254 ? 34.235 -12.012 -25.746 1.00 38.61 254 LEU A N 1
ATOM 1954 C CA . LEU A 1 254 ? 33.646 -11.459 -24.500 1.00 37.40 254 LEU A CA 1
ATOM 1955 C C . LEU A 1 254 ? 33.147 -12.550 -23.553 1.00 37.58 254 LEU A C 1
ATOM 1956 O O . LEU A 1 254 ? 33.404 -12.487 -22.351 1.00 29.70 254 LEU A O 1
ATOM 1961 N N . GLN A 1 255 ? 32.495 -13.579 -24.101 1.00 41.75 255 GLN A N 1
ATOM 1962 C CA . GLN A 1 255 ? 31.907 -14.640 -23.271 1.00 47.76 255 GLN A CA 1
ATOM 1963 C C . GLN A 1 255 ? 32.934 -15.293 -22.360 1.00 43.51 255 GLN A C 1
ATOM 1964 O O . GLN A 1 255 ? 32.630 -15.559 -21.200 1.00 49.67 255 GLN A O 1
ATOM 1970 N N . LYS A 1 256 ? 34.155 -15.491 -22.830 1.00 44.14 256 LYS A N 1
ATOM 1971 C CA . LYS A 1 256 ? 35.180 -16.066 -21.958 1.00 50.34 256 LYS A CA 1
ATOM 1972 C C . LYS A 1 256 ? 35.570 -15.090 -20.851 1.00 53.23 256 LYS A C 1
ATOM 1973 O O . LYS A 1 256 ? 35.657 -15.481 -19.673 1.00 50.18 256 LYS A O 1
ATOM 1979 N N . LEU A 1 257 ? 35.830 -13.834 -21.235 1.00 46.74 257 LEU A N 1
ATOM 1980 C CA . LEU A 1 257 ? 36.216 -12.809 -20.274 1.00 42.27 257 LEU A CA 1
ATOM 1981 C C . LEU A 1 257 ? 35.178 -12.734 -19.176 1.00 39.48 257 LEU A C 1
ATOM 1982 O O . LEU A 1 257 ? 35.530 -12.661 -17.999 1.00 40.36 257 LEU A O 1
ATOM 1987 N N . GLU A 1 258 ? 33.902 -12.812 -19.542 1.00 34.82 258 GLU A N 1
ATOM 1988 C CA . GLU A 1 258 ? 32.848 -12.770 -18.529 1.00 40.07 258 GLU A CA 1
ATOM 1989 C C . GLU A 1 258 ? 32.911 -13.958 -17.553 1.00 43.82 258 GLU A C 1
ATOM 1990 O O . GLU A 1 258 ? 32.566 -13.807 -16.393 1.00 38.79 258 GLU A O 1
ATOM 1996 N N . GLU A 1 259 ? 33.335 -15.123 -18.032 1.00 46.37 259 GLU A N 1
ATOM 1997 C CA . GLU A 1 259 ? 33.429 -16.317 -17.190 1.00 47.84 259 GLU A CA 1
ATOM 1998 C C . GLU A 1 259 ? 34.585 -16.208 -16.218 1.00 44.77 259 GLU A C 1
ATOM 1999 O O . GLU A 1 259 ? 34.489 -16.594 -15.064 1.00 48.57 259 GLU A O 1
ATOM 2005 N N . LYS A 1 260 ? 35.682 -15.655 -16.674 1.00 46.64 260 LYS A N 1
ATOM 2006 C CA . LYS A 1 260 ? 36.890 -15.600 -15.884 1.00 44.98 260 LYS A CA 1
ATOM 2007 C C . LYS A 1 260 ? 37.026 -14.383 -14.944 1.00 44.01 260 LYS A C 1
ATOM 2008 O O . LYS A 1 260 ? 37.845 -14.388 -14.023 1.00 44.87 260 LYS A O 1
ATOM 2014 N N . LEU A 1 261 ? 36.270 -13.320 -15.183 1.00 35.66 261 LEU A N 1
ATOM 2015 C CA . LEU A 1 261 ? 36.438 -12.078 -14.420 1.00 36.58 261 LEU A CA 1
ATOM 2016 C C . LEU A 1 261 ? 35.646 -12.220 -13.134 1.00 36.81 261 LEU A C 1
ATOM 2017 O O . LEU A 1 261 ? 34.415 -12.088 -13.135 1.00 44.05 261 LEU A O 1
ATOM 2022 N N . THR A 1 262 ? 36.360 -12.549 -12.067 1.00 32.64 262 THR A N 1
ATOM 2023 C CA . THR A 1 262 ? 35.857 -12.543 -10.685 1.00 31.62 262 THR A CA 1
ATOM 2024 C C . THR A 1 262 ? 36.346 -11.267 -9.979 1.00 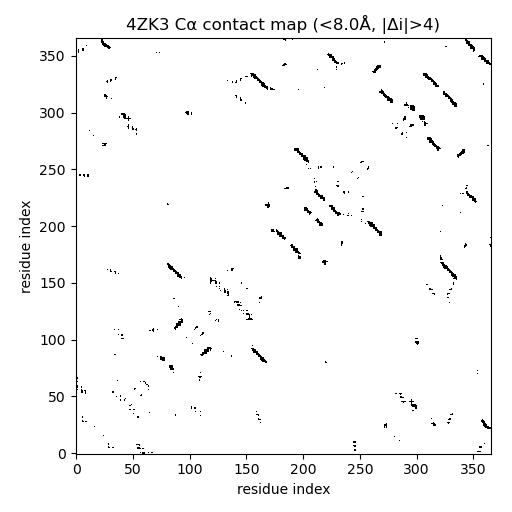29.98 262 THR A C 1
ATOM 2025 O O . THR A 1 262 ? 37.189 -10.540 -10.527 1.00 30.26 262 THR A O 1
ATOM 2029 N N . ALA A 1 263 ? 35.866 -11.016 -8.755 1.00 31.03 263 ALA A N 1
ATOM 2030 C CA . ALA A 1 263 ? 36.282 -9.829 -8.022 1.00 31.86 263 ALA A CA 1
ATOM 2031 C C . ALA A 1 263 ? 37.797 -9.871 -7.792 1.00 32.29 263 ALA A C 1
ATOM 2032 O O . ALA A 1 263 ? 38.509 -8.884 -7.963 1.00 31.28 263 ALA A O 1
ATOM 2034 N N . GLU A 1 264 ? 38.295 -11.046 -7.404 1.00 32.92 264 GLU A N 1
ATOM 2035 C CA . GLU A 1 264 ? 39.714 -11.241 -7.118 1.00 35.20 264 GLU A CA 1
ATOM 2036 C C . GLU A 1 264 ? 40.559 -10.919 -8.354 1.00 32.17 264 GLU A C 1
ATOM 2037 O O . GLU A 1 264 ? 41.473 -10.139 -8.276 1.00 37.34 264 GLU A O 1
ATOM 2043 N N . LYS A 1 265 ? 40.170 -11.434 -9.520 1.00 32.01 265 LYS A N 1
ATOM 2044 C CA . LYS A 1 265 ? 40.866 -11.168 -10.780 1.00 35.25 265 LYS A CA 1
ATOM 2045 C C . LYS A 1 265 ? 40.784 -9.699 -11.216 1.00 36.68 265 LYS A C 1
ATOM 2046 O O . LYS A 1 265 ? 41.791 -9.109 -11.655 1.00 35.49 265 LYS A O 1
ATOM 2052 N N . LEU A 1 266 ? 39.590 -9.100 -11.107 1.00 32.38 266 LEU A N 1
ATOM 2053 C CA . LEU A 1 266 ? 39.448 -7.663 -11.389 1.00 32.73 266 LEU A CA 1
ATOM 2054 C C . LEU A 1 266 ? 40.418 -6.822 -10.593 1.00 34.25 266 LEU A C 1
ATOM 2055 O O . LEU A 1 266 ? 41.067 -5.895 -11.108 1.00 30.74 266 LEU A O 1
ATOM 2060 N N . MET A 1 267 ? 40.511 -7.140 -9.309 1.00 35.07 267 MET A N 1
ATOM 2061 C CA . MET A 1 267 ? 41.362 -6.370 -8.421 1.00 40.06 267 MET A CA 1
ATOM 2062 C C . MET A 1 267 ? 42.806 -6.485 -8.815 1.00 40.79 267 MET A C 1
ATOM 2063 O O . MET A 1 267 ? 43.536 -5.515 -8.762 1.00 40.21 267 MET A O 1
ATOM 2068 N N . GLU A 1 268 ? 43.200 -7.649 -9.293 1.00 44.69 268 GLU A N 1
ATOM 2069 C CA . GLU A 1 268 ? 44.579 -7.835 -9.701 1.00 41.36 268 GLU A CA 1
ATOM 2070 C C . GLU A 1 268 ? 44.875 -7.046 -10.976 1.00 42.11 268 GLU A C 1
ATOM 2071 O O . GLU A 1 268 ? 45.761 -6.188 -11.018 1.00 38.79 268 GLU A O 1
ATOM 2077 N N . TRP A 1 269 ? 44.080 -7.330 -12.003 1.00 35.23 269 TRP A N 1
ATOM 2078 C CA . TRP A 1 269 ? 44.304 -6.856 -13.354 1.00 35.75 269 TRP A CA 1
ATOM 2079 C C . TRP A 1 269 ? 44.178 -5.342 -13.532 1.00 34.63 269 TRP A C 1
ATOM 2080 O O . TRP A 1 269 ? 44.786 -4.766 -14.457 1.00 32.11 269 TRP A O 1
ATOM 2091 N N . THR A 1 270 ? 43.349 -4.712 -12.690 1.00 37.66 270 THR A N 1
ATOM 2092 C CA . THR A 1 270 ? 42.970 -3.322 -12.916 1.00 37.37 270 THR A CA 1
ATOM 2093 C C . THR A 1 270 ? 43.579 -2.428 -11.870 1.00 38.12 270 THR A C 1
ATOM 2094 O O . THR A 1 270 ? 43.190 -1.272 -11.759 1.00 43.16 270 THR A O 1
ATOM 2098 N N . SER A 1 271 ? 44.556 -2.909 -11.111 1.00 37.25 271 SER A N 1
ATOM 2099 C CA . SER A 1 271 ? 45.214 -1.994 -10.209 1.00 39.57 271 SER A CA 1
ATOM 2100 C C . SER A 1 271 ? 46.352 -1.289 -10.966 1.00 41.47 271 SER A C 1
ATOM 2101 O O . SER A 1 271 ? 46.999 -1.882 -11.841 1.00 41.93 271 SER A O 1
ATOM 2104 N N . LEU A 1 272 ? 46.603 -0.040 -10.589 1.00 39.57 272 LEU A N 1
ATOM 2105 C CA . LEU A 1 272 ? 47.790 0.731 -10.999 1.00 42.01 272 LEU A CA 1
ATOM 2106 C C . LEU A 1 272 ? 49.088 -0.070 -10.879 1.00 43.09 272 LEU A C 1
ATOM 2107 O O . LEU A 1 272 ? 49.863 -0.168 -11.820 1.00 45.32 272 LEU A O 1
ATOM 2112 N N . GLN A 1 273 ? 49.307 -0.643 -9.709 1.00 41.87 273 GLN A N 1
ATOM 2113 C CA . GLN A 1 273 ? 50.384 -1.572 -9.478 1.00 45.07 273 GLN A CA 1
ATOM 2114 C C . GLN A 1 273 ? 50.690 -2.472 -10.692 1.00 43.63 273 GLN A C 1
ATOM 2115 O O . GLN A 1 273 ? 51.842 -2.729 -10.999 1.00 43.91 273 GLN A O 1
ATOM 2121 N N . ASN A 1 274 ? 49.669 -2.954 -11.396 1.00 39.97 274 ASN A N 1
ATOM 2122 C CA . ASN A 1 274 ? 49.871 -3.933 -12.483 1.00 38.57 274 ASN A CA 1
ATOM 2123 C C . ASN A 1 274 ? 49.533 -3.451 -13.876 1.00 32.77 274 ASN A C 1
ATOM 2124 O O . ASN A 1 274 ? 49.288 -4.243 -14.774 1.00 35.25 274 ASN A O 1
ATOM 2129 N N . MET A 1 275 ? 49.542 -2.159 -14.040 1.00 33.59 275 MET A N 1
ATOM 2130 C CA . MET A 1 275 ? 49.445 -1.540 -15.333 1.00 35.34 275 MET A CA 1
ATOM 2131 C C . MET A 1 275 ? 50.634 -0.581 -15.519 1.00 34.60 275 MET A C 1
ATOM 2132 O O . MET A 1 275 ? 51.363 -0.278 -14.577 1.00 36.71 275 MET A O 1
ATOM 2137 N N . ARG A 1 276 ? 50.816 -0.095 -16.744 1.00 36.22 276 ARG A N 1
ATOM 2138 C CA . ARG A 1 276 ? 51.970 0.713 -17.075 1.00 34.60 276 ARG A CA 1
ATOM 2139 C C . ARG A 1 276 ? 51.531 1.855 -17.961 1.00 36.11 276 ARG A C 1
ATOM 2140 O O . ARG A 1 276 ? 50.707 1.663 -18.850 1.00 35.87 276 ARG A O 1
ATOM 2148 N N . GLU A 1 277 ? 52.136 3.019 -17.775 1.00 38.09 277 GLU A N 1
ATOM 2149 C CA . GLU A 1 277 ? 51.924 4.140 -18.685 1.00 44.16 277 GLU A CA 1
ATOM 2150 C C . GLU A 1 277 ? 52.436 3.706 -20.039 1.00 39.24 277 GLU A C 1
ATOM 2151 O O . GLU A 1 277 ? 53.457 3.068 -20.099 1.00 39.05 277 GLU A O 1
ATOM 2157 N N . THR A 1 278 ? 51.655 3.956 -21.089 1.00 39.58 278 THR A N 1
ATOM 2158 C CA . THR A 1 278 ? 51.817 3.373 -22.431 1.00 38.25 278 THR A CA 1
ATOM 2159 C C . THR A 1 278 ? 51.032 4.280 -23.391 1.00 42.21 278 THR A C 1
ATOM 2160 O O . THR A 1 278 ? 49.911 4.755 -23.032 1.00 39.69 278 THR A O 1
ATOM 2164 N N . ARG A 1 279 ? 51.572 4.541 -24.583 1.00 40.56 279 ARG A N 1
ATOM 2165 C CA . ARG A 1 279 ? 50.861 5.351 -25.604 1.00 42.18 279 ARG A CA 1
ATOM 2166 C C . ARG A 1 279 ? 49.886 4.513 -26.436 1.00 41.76 279 ARG A C 1
ATOM 2167 O O . ARG A 1 279 ? 50.275 3.483 -26.971 1.00 44.74 279 ARG A O 1
ATOM 2175 N N . VAL A 1 280 ? 48.620 4.951 -26.530 1.00 40.55 280 VAL A N 1
ATOM 2176 C CA . VAL A 1 280 ? 47.515 4.159 -27.161 1.00 40.70 280 VAL A CA 1
ATOM 2177 C C . VAL A 1 280 ? 46.668 4.978 -28.236 1.00 39.63 280 VAL A C 1
ATOM 2178 O O . VAL A 1 280 ? 46.338 6.148 -27.832 1.00 40.61 280 VAL A O 1
ATOM 2182 N N . ASP A 1 281 ? 46.400 4.485 -29.523 1.00 39.13 281 ASP A N 1
ATOM 2183 C CA . ASP A 1 281 ? 45.272 5.016 -30.498 1.00 35.99 281 ASP A CA 1
ATOM 2184 C C . ASP A 1 281 ? 44.123 4.423 -29.650 1.00 31.19 281 ASP A C 1
ATOM 2185 O O . ASP A 1 281 ? 43.810 3.220 -29.739 1.00 31.38 281 ASP A O 1
ATOM 2190 N N . LEU A 1 282 ? 43.541 5.256 -28.777 1.00 31.60 282 LEU A N 1
ATOM 2191 C CA . LEU A 1 282 ? 42.272 4.888 -28.134 1.00 28.90 282 LEU A CA 1
ATOM 2192 C C . LEU A 1 282 ? 41.140 5.303 -29.057 1.00 25.97 282 LEU A C 1
ATOM 2193 O O . LEU A 1 282 ? 41.026 6.450 -29.374 1.00 26.49 282 LEU A O 1
ATOM 2198 N N . HIS A 1 283 ? 40.339 4.339 -29.487 1.00 27.54 283 HIS A N 1
ATOM 2199 C CA . HIS A 1 283 ? 39.079 4.599 -30.185 1.00 26.68 283 HIS A CA 1
ATOM 2200 C C . HIS A 1 283 ? 37.984 4.139 -29.227 1.00 27.08 283 HIS A C 1
ATOM 2201 O O . HIS A 1 283 ? 37.888 2.926 -28.859 1.00 32.17 283 HIS A O 1
ATOM 2208 N N . LEU A 1 284 ? 37.164 5.103 -28.804 1.00 26.76 284 LEU A N 1
ATOM 2209 C CA . LEU A 1 284 ? 36.040 4.869 -27.876 1.00 26.55 284 LEU A CA 1
ATOM 2210 C C . LEU A 1 284 ? 34.780 5.491 -28.444 1.00 23.88 284 LEU A C 1
ATOM 2211 O O . LEU A 1 284 ? 34.801 6.643 -28.826 1.00 22.77 284 LEU A O 1
ATOM 2216 N N . PRO A 1 285 ? 33.697 4.742 -28.534 1.00 23.16 285 PRO A N 1
ATOM 2217 C CA . PRO A 1 285 ? 32.474 5.290 -29.120 1.00 22.00 285 PRO A CA 1
ATOM 2218 C C . PRO A 1 285 ? 31.725 6.262 -28.170 1.00 24.73 285 PRO A C 1
ATOM 2219 O O . PRO A 1 285 ? 31.851 6.192 -26.944 1.00 24.71 285 PRO A O 1
ATOM 2223 N N . ARG A 1 286 ? 31.011 7.209 -28.761 1.00 23.96 286 ARG A N 1
ATOM 2224 C CA . ARG A 1 286 ? 30.002 7.978 -28.049 1.00 24.92 286 ARG A CA 1
ATOM 2225 C C . ARG A 1 286 ? 28.940 6.966 -27.870 1.00 25.70 286 ARG A C 1
ATOM 2226 O O . ARG A 1 286 ? 28.628 6.239 -28.822 1.00 27.57 286 ARG A O 1
ATOM 2234 N N . PHE A 1 287 ? 28.429 6.824 -26.652 1.00 24.08 287 PHE A N 1
ATOM 2235 C CA . PHE A 1 287 ? 27.370 5.862 -26.412 1.00 23.44 287 PHE A CA 1
ATOM 2236 C C . PHE A 1 287 ? 26.494 6.261 -25.229 1.00 23.80 287 PHE A C 1
ATOM 2237 O O . PHE A 1 287 ? 26.910 7.040 -24.351 1.00 23.22 287 PHE A O 1
ATOM 2245 N N . LYS A 1 288 ? 25.318 5.667 -25.194 1.00 26.73 288 LYS A N 1
ATOM 2246 C CA . LYS A 1 288 ? 24.348 5.892 -24.137 1.00 31.42 288 LYS A CA 1
ATOM 2247 C C . LYS A 1 288 ? 23.718 4.587 -23.785 1.00 33.10 288 LYS A C 1
ATOM 2248 O O . LYS A 1 288 ? 23.261 3.869 -24.674 1.00 37.51 288 LYS A O 1
ATOM 2254 N N . VAL A 1 289 ? 23.705 4.233 -22.513 1.00 26.84 289 VAL A N 1
ATOM 2255 C CA . VAL A 1 289 ? 23.016 3.049 -22.088 1.00 26.04 289 VAL A CA 1
ATOM 2256 C C . VAL A 1 289 ? 21.991 3.393 -20.985 1.00 25.21 289 VAL A C 1
ATOM 2257 O O . VAL A 1 289 ? 22.336 4.053 -19.990 1.00 21.53 289 VAL A O 1
ATOM 2261 N N . GLU A 1 290 ? 20.782 2.832 -21.112 1.00 21.56 290 GLU A N 1
ATOM 2262 C CA . GLU A 1 290 ? 19.740 3.010 -20.162 1.00 24.93 290 GLU A CA 1
ATOM 2263 C C . GLU A 1 290 ? 19.118 1.673 -19.871 1.00 24.51 290 GLU A C 1
ATOM 2264 O O . GLU A 1 290 ? 18.637 1.016 -20.770 1.00 27.21 290 GLU A O 1
ATOM 2270 N N . GLU A 1 291 ? 19.185 1.198 -18.645 1.00 20.88 291 GLU A N 1
ATOM 2271 C CA . GLU A 1 291 ? 18.568 -0.084 -18.353 1.00 23.10 291 GLU A CA 1
ATOM 2272 C C . GLU A 1 291 ? 17.803 -0.086 -17.036 1.00 22.18 291 GLU A C 1
ATOM 2273 O O . GLU A 1 291 ? 18.141 0.675 -16.093 1.00 23.09 291 GLU A O 1
ATOM 2279 N N . SER A 1 292 ? 16.819 -0.968 -16.960 1.00 23.05 292 SER A N 1
ATOM 2280 C CA . SER A 1 292 ? 16.013 -1.207 -15.766 1.00 26.50 292 SER A CA 1
ATOM 2281 C C . SER A 1 292 ? 16.101 -2.635 -15.254 1.00 24.99 292 SER A C 1
ATOM 2282 O O . SER A 1 292 ? 16.169 -3.538 -16.025 1.00 24.37 292 SER A O 1
ATOM 2285 N N . TYR A 1 293 ? 15.992 -2.838 -13.941 1.00 24.21 293 TYR A N 1
ATOM 2286 C CA . TYR A 1 293 ? 16.031 -4.169 -13.360 1.00 24.73 293 TYR A CA 1
ATOM 2287 C C . TYR A 1 293 ? 14.970 -4.281 -12.327 1.00 27.77 293 TYR A C 1
ATOM 2288 O O . TYR A 1 293 ? 14.866 -3.412 -11.443 1.00 26.11 293 TYR A O 1
ATOM 2297 N N . ASP A 1 294 ? 14.163 -5.349 -12.444 1.00 27.60 294 ASP A N 1
ATOM 2298 C CA . ASP A 1 294 ? 13.314 -5.796 -11.336 1.00 31.50 294 ASP A CA 1
ATOM 2299 C C . ASP A 1 294 ? 14.127 -6.767 -10.566 1.00 31.19 294 ASP A C 1
ATOM 2300 O O . ASP A 1 294 ? 14.402 -7.858 -11.068 1.00 38.48 294 ASP A O 1
ATOM 2305 N N . LEU A 1 295 ? 14.507 -6.406 -9.354 1.00 29.58 295 LEU A N 1
ATOM 2306 C CA . LEU A 1 295 ? 15.486 -7.215 -8.608 1.00 29.46 295 LEU A CA 1
ATOM 2307 C C . LEU A 1 295 ? 14.941 -8.269 -7.654 1.00 26.68 295 LEU A C 1
ATOM 2308 O O . LEU A 1 295 ? 15.709 -9.011 -7.068 1.00 22.77 295 LEU A O 1
ATOM 2313 N N . LYS A 1 296 ? 13.635 -8.314 -7.483 1.00 29.61 296 LYS A N 1
ATOM 2314 C CA . LYS A 1 296 ? 13.014 -9.185 -6.464 1.00 33.55 296 LYS A CA 1
ATOM 2315 C C . LYS A 1 296 ? 13.395 -10.664 -6.623 1.00 35.03 296 LYS A C 1
ATOM 2316 O O . LYS A 1 296 ? 14.002 -11.243 -5.696 1.00 33.51 296 LYS A O 1
ATOM 2322 N N . ASP A 1 297 ? 13.100 -11.249 -7.783 1.00 35.20 297 ASP A N 1
ATOM 2323 C CA . ASP A 1 297 ? 13.378 -12.703 -8.010 1.00 42.38 297 ASP A CA 1
ATOM 2324 C C . ASP A 1 297 ? 14.869 -12.980 -8.075 1.00 36.50 297 ASP A C 1
ATOM 2325 O O . ASP A 1 297 ? 15.359 -13.964 -7.483 1.00 39.35 297 ASP A O 1
ATOM 2330 N N . THR A 1 298 ? 15.589 -12.068 -8.721 1.00 33.26 298 THR A N 1
ATOM 2331 C CA . THR A 1 298 ? 17.065 -12.078 -8.692 1.00 31.08 298 THR A CA 1
ATOM 2332 C C . THR A 1 298 ? 17.631 -12.204 -7.260 1.00 31.42 298 THR A C 1
ATOM 2333 O O . THR A 1 298 ? 18.406 -13.098 -6.964 1.00 31.31 298 THR A O 1
ATOM 2337 N N . LEU A 1 299 ? 17.249 -11.304 -6.358 1.00 30.93 299 LEU A N 1
ATOM 2338 C CA . LEU A 1 299 ? 17.771 -11.357 -4.968 1.00 31.26 299 LEU A CA 1
ATOM 2339 C C . LEU A 1 299 ? 17.305 -12.604 -4.217 1.00 31.44 299 LEU A C 1
ATOM 2340 O O . LEU A 1 299 ? 18.011 -13.128 -3.361 1.00 33.25 299 LEU A O 1
ATOM 2345 N N . ARG A 1 300 ? 16.072 -12.981 -4.480 1.00 33.04 300 ARG A N 1
ATOM 2346 C CA . ARG A 1 300 ? 15.518 -14.253 -3.987 1.00 42.68 300 ARG A CA 1
ATOM 2347 C C . ARG A 1 300 ? 16.446 -15.420 -4.345 1.00 35.50 300 ARG A C 1
ATOM 2348 O O . ARG A 1 300 ? 16.962 -16.054 -3.431 1.00 34.26 300 ARG A O 1
ATOM 2356 N N . THR A 1 301 ? 16.734 -15.598 -5.629 1.00 34.61 301 THR A N 1
ATOM 2357 C CA . THR A 1 301 ? 17.737 -16.555 -6.099 1.00 37.39 301 THR A CA 1
ATOM 2358 C C . THR A 1 301 ? 19.052 -16.493 -5.366 1.00 41.42 301 THR A C 1
ATOM 2359 O O . THR A 1 301 ? 19.700 -17.542 -5.130 1.00 39.17 301 THR A O 1
ATOM 2363 N N . MET A 1 302 ? 19.481 -15.264 -5.039 1.00 36.04 302 MET A N 1
ATOM 2364 C CA . MET A 1 302 ? 20.789 -15.035 -4.518 1.00 32.59 302 MET A CA 1
ATOM 2365 C C . MET A 1 302 ? 20.805 -15.416 -3.081 1.00 32.77 302 MET A C 1
ATOM 2366 O O . MET A 1 302 ? 21.852 -15.508 -2.526 1.00 38.83 302 MET A O 1
ATOM 2371 N N . GLY A 1 303 ? 19.658 -15.644 -2.448 1.00 36.38 303 GLY A N 1
ATOM 2372 C CA . GLY A 1 303 ? 19.644 -16.031 -1.025 1.00 35.93 303 GLY A CA 1
ATOM 2373 C C . GLY A 1 303 ? 18.702 -15.239 -0.147 1.00 40.46 303 GLY A C 1
ATOM 2374 O O . GLY A 1 303 ? 18.464 -15.627 1.014 1.00 39.17 303 GLY A O 1
ATOM 2375 N N . MET A 1 304 ? 18.182 -14.115 -0.662 1.00 38.06 304 MET A N 1
ATOM 2376 C CA . MET A 1 304 ? 17.294 -13.261 0.141 1.00 38.94 304 MET A CA 1
ATOM 2377 C C . MET A 1 304 ? 15.845 -13.726 -0.030 1.00 38.07 304 MET A C 1
ATOM 2378 O O . MET A 1 304 ? 15.129 -13.263 -0.945 1.00 33.99 304 MET A O 1
ATOM 2383 N N . VAL A 1 305 ? 15.417 -14.640 0.865 1.00 37.51 305 VAL A N 1
ATOM 2384 C CA . VAL A 1 305 ? 14.052 -15.207 0.796 1.00 36.92 305 VAL A CA 1
ATOM 2385 C C . VAL A 1 305 ? 13.081 -14.722 1.858 1.00 31.36 305 VAL A C 1
ATOM 2386 O O . VAL A 1 305 ? 11.933 -14.384 1.520 1.00 30.75 305 VAL A O 1
ATOM 2390 N N . ASP A 1 306 ? 13.498 -14.720 3.120 1.00 29.18 306 ASP A N 1
ATOM 2391 C CA . ASP A 1 306 ? 12.557 -14.386 4.232 1.00 31.06 306 ASP A CA 1
ATOM 2392 C C . ASP A 1 306 ? 11.895 -12.969 4.041 1.00 35.09 306 ASP A C 1
ATOM 2393 O O . ASP A 1 306 ? 10.726 -12.720 4.374 1.00 32.37 306 ASP A O 1
ATOM 2398 N N . ILE A 1 307 ? 12.706 -12.040 3.513 1.00 33.05 307 ILE A N 1
ATOM 2399 C CA . ILE A 1 307 ? 12.378 -10.637 3.361 1.00 31.78 307 ILE A CA 1
ATOM 2400 C C . ILE A 1 307 ? 11.222 -10.474 2.408 1.00 28.60 307 ILE A C 1
ATOM 2401 O O . ILE A 1 307 ? 10.461 -9.489 2.503 1.00 28.88 307 ILE A O 1
ATOM 2406 N N . PHE A 1 308 ? 11.059 -11.400 1.474 1.00 29.83 308 PHE A N 1
ATOM 2407 C CA . PHE A 1 308 ? 9.924 -11.282 0.506 1.00 29.78 308 PHE A CA 1
ATOM 2408 C C . PHE A 1 308 ? 8.672 -12.128 0.864 1.00 32.23 308 PHE A C 1
ATOM 2409 O O . PHE A 1 308 ? 7.698 -12.127 0.126 1.00 30.65 308 PHE A O 1
ATOM 2417 N N . ASN A 1 309 ? 8.682 -12.807 2.011 1.00 36.60 309 ASN A N 1
ATOM 2418 C CA . ASN A 1 309 ? 7.539 -13.630 2.389 1.00 39.98 309 ASN A CA 1
ATOM 2419 C C . ASN A 1 309 ? 7.202 -13.502 3.845 1.00 42.77 309 ASN A C 1
ATOM 2420 O O . ASN A 1 309 ? 7.800 -12.675 4.581 1.00 38.10 309 ASN A O 1
ATOM 2425 N N . GLY A 1 310 ? 6.283 -14.383 4.259 1.00 39.30 310 GLY A N 1
ATOM 2426 C CA . GLY A 1 310 ? 5.692 -14.350 5.548 1.00 34.96 310 GLY A CA 1
ATOM 2427 C C . GLY A 1 310 ? 6.662 -14.535 6.685 1.00 38.05 310 GLY A C 1
ATOM 2428 O O . GLY A 1 310 ? 6.318 -14.154 7.798 1.00 35.91 310 GLY A O 1
ATOM 2429 N N . ASP A 1 311 ? 7.844 -15.119 6.420 1.00 35.70 311 ASP A N 1
ATOM 2430 C CA . ASP A 1 311 ? 8.867 -15.303 7.449 1.00 37.99 311 ASP A CA 1
ATOM 2431 C C . ASP A 1 311 ? 9.603 -14.004 7.780 1.00 38.07 311 ASP A C 1
ATOM 2432 O O . ASP A 1 311 ? 10.373 -13.972 8.734 1.00 33.34 311 ASP A O 1
ATOM 2437 N N . ALA A 1 312 ? 9.406 -12.956 6.987 1.00 35.81 312 ALA A N 1
ATOM 2438 C CA . ALA A 1 312 ? 10.169 -11.701 7.123 1.00 33.39 312 ALA A CA 1
ATOM 2439 C C . ALA A 1 312 ? 10.242 -11.245 8.551 1.00 34.57 312 ALA A C 1
ATOM 2440 O O . ALA A 1 312 ? 9.215 -11.203 9.237 1.00 38.72 312 ALA A O 1
ATOM 2442 N N . ASP A 1 313 ? 11.418 -10.886 9.032 1.00 31.89 313 ASP A N 1
ATOM 2443 C CA . ASP A 1 313 ? 11.497 -10.198 10.299 1.00 36.55 313 ASP A CA 1
ATOM 2444 C C . ASP A 1 313 ? 12.219 -8.835 10.100 1.00 35.08 313 ASP A C 1
ATOM 2445 O O . ASP A 1 313 ? 13.450 -8.789 10.042 1.00 33.10 313 ASP A O 1
ATOM 2450 N N . LEU A 1 314 ? 11.404 -7.771 10.066 1.00 34.99 314 LEU A N 1
ATOM 2451 C CA . LEU A 1 314 ? 11.807 -6.384 9.898 1.00 30.67 314 LEU A CA 1
ATOM 2452 C C . LEU A 1 314 ? 11.294 -5.650 11.097 1.00 33.94 314 LEU A C 1
ATOM 2453 O O . LEU A 1 314 ? 10.962 -4.452 11.044 1.00 31.01 314 LEU A O 1
ATOM 2458 N N . SER A 1 315 ? 11.247 -6.360 12.218 1.00 30.14 315 SER A N 1
ATOM 2459 C CA . SER A 1 315 ? 10.707 -5.821 13.456 1.00 31.61 315 SER A CA 1
ATOM 2460 C C . SER A 1 315 ? 11.610 -4.741 14.005 1.00 31.62 315 SER A C 1
ATOM 2461 O O . SER A 1 315 ? 11.215 -3.971 14.920 1.00 33.71 315 SER A O 1
ATOM 2464 N N . GLY A 1 316 ? 12.841 -4.667 13.482 1.00 26.21 316 GLY A N 1
ATOM 2465 C CA . GLY A 1 316 ? 13.733 -3.536 13.828 1.00 27.50 316 GLY A CA 1
ATOM 2466 C C . GLY A 1 316 ? 13.296 -2.176 13.234 1.00 25.31 316 GLY A C 1
ATOM 2467 O O . GLY A 1 316 ? 13.801 -1.095 13.619 1.00 26.12 316 GLY A O 1
ATOM 2468 N N . MET A 1 317 ? 12.359 -2.230 12.309 1.00 25.06 317 MET A N 1
ATOM 2469 C CA . MET A 1 317 ? 11.814 -0.995 11.696 1.00 27.61 317 MET A CA 1
ATOM 2470 C C . MET A 1 317 ? 10.688 -0.420 12.538 1.00 31.62 317 MET A C 1
ATOM 2471 O O . MET A 1 317 ? 10.546 0.806 12.615 1.00 32.58 317 MET A O 1
ATOM 2476 N N . THR A 1 318 ? 9.880 -1.315 13.126 1.00 34.57 318 THR A N 1
ATOM 2477 C CA . THR A 1 318 ? 8.610 -0.958 13.738 1.00 35.56 318 THR A CA 1
ATOM 2478 C C . THR A 1 318 ? 8.491 -1.331 15.201 1.00 40.06 318 THR A C 1
ATOM 2479 O O . THR A 1 318 ? 7.740 -0.699 15.906 1.00 41.02 318 THR A O 1
ATOM 2483 N N . GLY A 1 319 ? 9.247 -2.312 15.678 1.00 44.06 319 GLY A N 1
ATOM 2484 C CA . GLY A 1 319 ? 9.047 -2.870 17.018 1.00 43.25 319 GLY A CA 1
ATOM 2485 C C . GLY A 1 319 ? 8.270 -4.188 17.025 1.00 43.73 319 GLY A C 1
ATOM 2486 O O . GLY A 1 319 ? 8.075 -4.803 18.074 1.00 45.49 319 GLY A O 1
ATOM 2487 N N . SER A 1 320 ? 7.792 -4.642 15.885 1.00 41.36 320 SER A N 1
ATOM 2488 C CA . SER A 1 320 ? 7.151 -5.962 15.852 1.00 42.99 320 SER A CA 1
ATOM 2489 C C . SER A 1 320 ? 7.177 -6.456 14.434 1.00 44.38 320 SER A C 1
ATOM 2490 O O . SER A 1 320 ? 7.325 -5.657 13.500 1.00 40.60 320 SER A O 1
ATOM 2493 N N . ARG A 1 321 ? 7.007 -7.757 14.254 1.00 42.43 321 ARG A N 1
ATOM 2494 C CA . ARG A 1 321 ? 6.990 -8.319 12.918 1.00 42.07 321 ARG A CA 1
ATOM 2495 C C . ARG A 1 321 ? 5.772 -7.907 12.173 1.00 43.49 321 ARG A C 1
ATOM 2496 O O . ARG A 1 321 ? 4.820 -7.426 12.765 1.00 56.16 321 ARG A O 1
ATOM 2504 N N . GLY A 1 322 ? 5.805 -8.098 10.859 1.00 39.36 322 GLY A N 1
ATOM 2505 C CA . GLY A 1 322 ? 4.648 -7.984 10.012 1.00 37.59 322 GLY A CA 1
ATOM 2506 C C . GLY A 1 322 ? 4.954 -7.304 8.688 1.00 37.77 322 GLY A C 1
ATOM 2507 O O . GLY A 1 322 ? 4.240 -7.514 7.704 1.00 43.13 322 GLY A O 1
ATOM 2508 N N . LEU A 1 323 ? 5.992 -6.459 8.672 1.00 38.54 323 LEU A N 1
ATOM 2509 C CA . LEU A 1 323 ? 6.454 -5.792 7.406 1.00 40.03 323 LEU A CA 1
ATOM 2510 C C . LEU A 1 323 ? 7.115 -6.795 6.507 1.00 33.41 323 LEU A C 1
ATOM 2511 O O . LEU A 1 323 ? 7.913 -7.610 6.997 1.00 36.83 323 LEU A O 1
ATOM 2516 N N . VAL A 1 324 ? 6.761 -6.740 5.226 1.00 27.81 324 VAL A N 1
ATOM 2517 C CA . VAL A 1 324 ? 7.330 -7.585 4.158 1.00 29.11 324 VAL A CA 1
ATOM 2518 C C . VAL A 1 324 ? 7.633 -6.700 2.948 1.00 27.65 324 VAL A C 1
ATOM 2519 O O . VAL A 1 324 ? 6.885 -5.750 2.685 1.00 28.73 324 VAL A O 1
ATOM 2523 N N . LEU A 1 325 ? 8.716 -6.983 2.227 1.00 25.33 325 LEU A N 1
ATOM 2524 C CA . LEU A 1 325 ? 9.009 -6.240 0.994 1.00 28.44 325 LEU A CA 1
ATOM 2525 C C . LEU A 1 325 ? 8.294 -6.844 -0.201 1.00 30.39 325 LEU A C 1
ATOM 2526 O O . LEU A 1 325 ? 8.398 -8.081 -0.487 1.00 31.73 325 LEU A O 1
ATOM 2531 N N . SER A 1 326 ? 7.597 -5.956 -0.904 1.00 30.76 326 SER A N 1
ATOM 2532 C CA . SER A 1 326 ? 6.877 -6.267 -2.117 1.00 34.02 326 SER A CA 1
ATOM 2533 C C . SER A 1 326 ? 7.730 -6.096 -3.354 1.00 34.09 326 SER A C 1
ATOM 2534 O O . SER A 1 326 ? 7.464 -6.747 -4.326 1.00 31.63 326 SER A O 1
ATOM 2537 N N . GLY A 1 327 ? 8.758 -5.233 -3.352 1.00 33.05 327 GLY A N 1
ATOM 2538 C CA . GLY A 1 327 ? 9.605 -5.128 -4.547 1.00 28.62 327 GLY A CA 1
ATOM 2539 C C . GLY A 1 327 ? 10.943 -4.408 -4.344 1.00 26.72 327 GLY A C 1
ATOM 2540 O O . GLY A 1 327 ? 11.191 -3.771 -3.333 1.00 28.57 327 GLY A O 1
ATOM 2541 N N . VAL A 1 328 ? 11.826 -4.572 -5.305 1.00 26.06 328 VAL A N 1
ATOM 2542 C CA . VAL A 1 328 ? 13.136 -3.917 -5.334 1.00 25.27 328 VAL A CA 1
ATOM 2543 C C . VAL A 1 328 ? 13.405 -3.639 -6.798 1.00 25.85 328 VAL A C 1
ATOM 2544 O O . VAL A 1 328 ? 13.425 -4.578 -7.612 1.00 28.14 328 VAL A O 1
ATOM 2548 N N . LEU A 1 329 ? 13.522 -2.353 -7.116 1.00 24.83 329 LEU A N 1
ATOM 2549 C CA . LEU A 1 329 ? 13.680 -1.856 -8.469 1.00 26.17 329 LEU A CA 1
ATOM 2550 C C . LEU A 1 329 ? 14.973 -1.016 -8.616 1.00 22.98 329 LEU A C 1
ATOM 2551 O O . LEU A 1 329 ? 15.375 -0.302 -7.688 1.00 22.45 329 LEU A O 1
ATOM 2556 N N . HIS A 1 330 ? 15.589 -1.121 -9.777 1.00 21.00 330 HIS A N 1
ATOM 2557 C CA . HIS A 1 330 ? 16.818 -0.384 -10.113 1.00 19.88 330 HIS A CA 1
ATOM 2558 C C . HIS A 1 330 ? 16.745 0.092 -11.530 1.00 21.40 330 HIS A C 1
ATOM 2559 O O . HIS A 1 330 ? 16.316 -0.660 -12.433 1.00 21.51 330 HIS A O 1
ATOM 2566 N N . LYS A 1 331 ? 17.234 1.304 -11.741 1.00 22.80 331 LYS A N 1
ATOM 2567 C CA . LYS A 1 331 ? 17.332 1.888 -13.046 1.00 22.71 331 LYS A CA 1
ATOM 2568 C C . LYS A 1 331 ? 18.622 2.728 -13.164 1.00 22.50 331 LYS A C 1
ATOM 2569 O O . LYS A 1 331 ? 19.018 3.444 -12.263 1.00 22.28 331 LYS A O 1
ATOM 2575 N N . ALA A 1 332 ? 19.247 2.6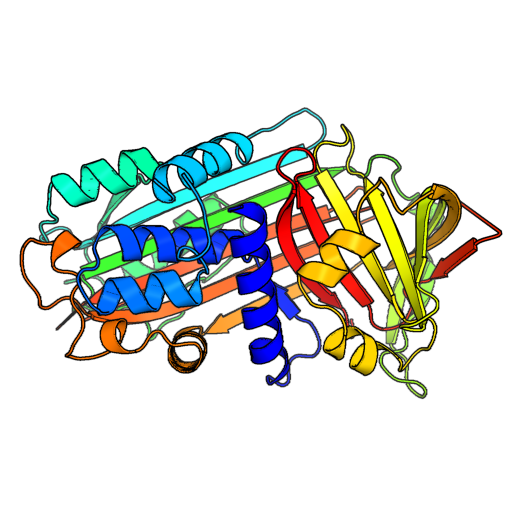96 -14.319 1.00 20.56 332 ALA A N 1
ATOM 2576 C CA . ALA A 1 332 ? 20.577 3.280 -14.476 1.00 20.59 332 ALA A CA 1
ATOM 2577 C C . ALA A 1 332 ? 20.769 3.830 -15.882 1.00 20.08 332 ALA A C 1
ATOM 2578 O O . ALA A 1 332 ? 20.166 3.331 -16.847 1.00 19.43 332 ALA A O 1
ATOM 2580 N N . PHE A 1 333 ? 21.607 4.857 -15.969 1.00 17.80 333 PHE A N 1
ATOM 2581 C CA . PHE A 1 333 ? 21.879 5.633 -17.196 1.00 18.66 333 PHE A CA 1
ATOM 2582 C C . PHE A 1 333 ? 23.360 5.971 -17.267 1.00 19.91 333 PHE A C 1
ATOM 2583 O O . PHE A 1 333 ? 23.962 6.374 -16.252 1.00 19.85 333 PHE A O 1
ATOM 2591 N N . VAL A 1 334 ? 23.976 5.839 -18.437 1.00 17.50 334 VAL A N 1
ATOM 2592 C CA . VAL A 1 334 ? 25.291 6.417 -18.646 1.00 19.16 334 VAL A CA 1
ATOM 2593 C C . VAL A 1 334 ? 25.336 6.977 -20.058 1.00 19.62 334 VAL A C 1
ATOM 2594 O O . VAL A 1 334 ? 24.771 6.377 -20.995 1.00 19.51 334 VAL A O 1
ATOM 2598 N N . GLU A 1 335 ? 26.031 8.094 -20.199 1.00 20.50 335 GLU A N 1
ATOM 2599 C CA . GLU A 1 335 ? 26.372 8.602 -21.523 1.00 20.30 335 GLU A CA 1
ATOM 2600 C C . GLU A 1 335 ? 27.812 9.021 -21.536 1.00 20.36 335 GLU A C 1
ATOM 2601 O O . GLU A 1 335 ? 28.270 9.744 -20.666 1.00 21.28 335 GLU A O 1
ATOM 2607 N N . VAL A 1 336 ? 28.503 8.627 -22.583 1.00 21.20 336 VAL A N 1
ATOM 2608 C CA . VAL A 1 336 ? 29.893 8.999 -22.824 1.00 20.99 336 VAL A CA 1
ATOM 2609 C C . VAL A 1 336 ? 29.989 9.901 -24.074 1.00 22.78 336 VAL A C 1
ATOM 2610 O O . VAL A 1 336 ? 29.396 9.610 -25.098 1.00 19.99 336 VAL A O 1
ATOM 2614 N N . THR A 1 337 ? 30.699 11.023 -23.938 1.00 24.34 337 THR A N 1
ATOM 2615 C CA . THR A 1 337 ? 30.906 11.998 -24.983 1.00 25.64 337 THR A CA 1
ATOM 2616 C C . THR A 1 337 ? 32.389 12.318 -25.010 1.00 26.14 337 THR A C 1
ATOM 2617 O O . THR A 1 337 ? 33.173 11.788 -24.207 1.00 24.71 337 THR A O 1
ATOM 2621 N N . GLU A 1 338 ? 32.765 13.200 -25.944 1.00 28.13 338 GLU A N 1
ATOM 2622 C CA . GLU A 1 338 ? 34.124 13.764 -26.022 1.00 24.50 338 GLU A CA 1
ATOM 2623 C C . GLU A 1 338 ? 34.548 14.583 -24.792 1.00 28.92 338 GLU A C 1
ATOM 2624 O O . GLU A 1 338 ? 35.758 14.680 -24.499 1.00 28.04 338 GLU A O 1
ATOM 2630 N N . GLU A 1 339 ? 33.588 15.193 -24.087 1.00 27.19 339 GLU A N 1
ATOM 2631 C CA . GLU A 1 339 ? 33.914 16.003 -22.886 1.00 29.65 339 GLU A CA 1
ATOM 2632 C C . GLU A 1 339 ? 34.149 15.185 -21.612 1.00 27.34 339 GLU A C 1
ATOM 2633 O O . GLU A 1 339 ? 35.008 15.554 -20.789 1.00 27.55 339 GLU A O 1
ATOM 2639 N N . GLY A 1 340 ? 33.374 14.112 -21.489 1.00 21.97 340 GLY A N 1
ATOM 2640 C CA . GLY A 1 340 ? 33.429 13.183 -20.374 1.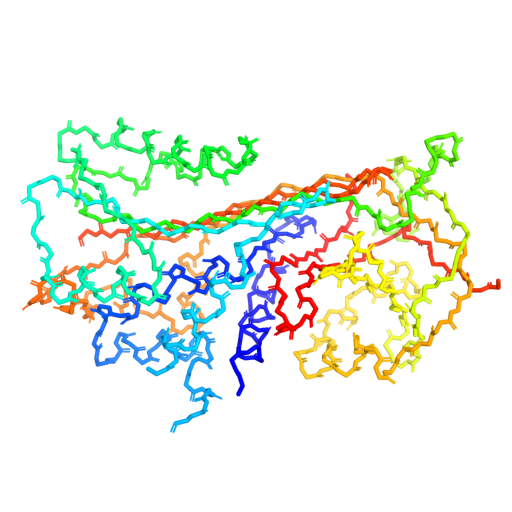00 22.11 340 GLY A CA 1
ATOM 2641 C C . GLY A 1 340 ? 32.266 12.232 -20.270 1.00 21.81 340 GLY A C 1
ATOM 2642 O O . GLY A 1 340 ? 31.809 11.608 -21.259 1.00 20.86 340 GLY A O 1
ATOM 2643 N N . ALA A 1 341 ? 31.807 12.001 -19.050 1.00 20.50 341 ALA A N 1
ATOM 2644 C CA . ALA A 1 341 ? 30.718 11.046 -18.893 1.00 19.99 341 ALA A CA 1
ATOM 2645 C C . ALA A 1 341 ? 29.769 11.516 -17.824 1.00 18.56 341 ALA A C 1
ATOM 2646 O O . ALA A 1 341 ? 30.129 12.320 -16.994 1.00 21.68 341 ALA A O 1
ATOM 2648 N N . GLU A 1 342 ? 28.550 11.028 -17.888 1.00 19.17 342 GLU A N 1
ATOM 2649 C CA . GLU A 1 342 ? 27.519 11.334 -16.942 1.00 19.97 342 GLU A CA 1
ATOM 2650 C C . GLU A 1 342 ? 26.863 10.044 -16.642 1.00 20.63 342 GLU A C 1
ATOM 2651 O O . GLU A 1 342 ? 26.485 9.300 -17.585 1.00 19.26 342 GLU A O 1
ATOM 2657 N N . ALA A 1 343 ? 26.744 9.729 -15.343 1.00 19.52 343 ALA A N 1
ATOM 2658 C CA . ALA A 1 343 ? 26.181 8.473 -14.960 1.00 18.55 343 ALA A CA 1
ATOM 2659 C C . ALA A 1 343 ? 25.262 8.656 -13.770 1.00 17.81 343 ALA A C 1
ATOM 2660 O O . ALA A 1 343 ? 25.629 9.435 -12.866 1.00 17.63 343 ALA A O 1
ATOM 2662 N N . ALA A 1 344 ? 24.151 7.909 -13.762 1.00 15.92 344 ALA A N 1
ATOM 2663 C CA . ALA A 1 344 ? 23.148 7.990 -12.706 1.00 16.99 344 ALA A CA 1
ATOM 2664 C C . ALA A 1 344 ? 22.473 6.721 -12.467 1.00 17.46 344 ALA A C 1
ATOM 2665 O O . ALA A 1 344 ? 22.321 5.921 -13.369 1.00 20.85 344 ALA A O 1
ATOM 2667 N N . ALA A 1 345 ? 21.998 6.502 -11.238 1.00 17.86 345 ALA A N 1
ATOM 2668 C CA . ALA A 1 345 ? 21.200 5.285 -10.960 1.00 15.29 345 ALA A CA 1
ATOM 2669 C C . ALA A 1 345 ? 20.389 5.498 -9.745 1.00 15.97 345 ALA A C 1
ATOM 2670 O O . ALA A 1 345 ? 20.642 6.446 -8.949 1.00 15.10 345 ALA A O 1
ATOM 2672 N N . ALA A 1 346 ? 19.393 4.646 -9.582 1.00 14.88 346 ALA A N 1
ATOM 2673 C CA . ALA A 1 346 ? 18.663 4.701 -8.371 1.00 16.06 346 ALA A CA 1
ATOM 2674 C C . ALA A 1 346 ? 18.057 3.350 -8.075 1.00 16.24 346 ALA A C 1
ATOM 2675 O O . ALA A 1 346 ? 17.794 2.567 -8.999 1.00 16.56 346 ALA A O 1
ATOM 2677 N N . THR A 1 347 ? 17.831 3.088 -6.788 1.00 15.84 347 THR A N 1
ATOM 2678 C CA . THR A 1 347 ? 17.226 1.869 -6.305 1.00 16.62 347 THR A CA 1
ATOM 2679 C C . THR A 1 347 ? 16.094 2.189 -5.354 1.00 18.96 347 THR A C 1
ATOM 2680 O O . THR A 1 347 ? 16.241 3.013 -4.459 1.00 17.96 347 THR A O 1
ATOM 2684 N N . ALA A 1 348 ? 14.958 1.518 -5.557 1.00 18.50 348 ALA A N 1
ATOM 2685 C CA . ALA A 1 348 ? 13.792 1.642 -4.689 1.00 19.64 348 ALA A CA 1
ATOM 2686 C C . ALA A 1 348 ? 13.463 0.295 -4.061 1.00 19.63 348 ALA A C 1
ATOM 2687 O O . ALA A 1 348 ? 13.413 -0.710 -4.746 1.00 18.49 348 ALA A O 1
ATOM 2689 N N . VAL A 1 349 ? 13.215 0.292 -2.766 1.00 19.91 349 VAL A N 1
ATOM 2690 C CA . VAL A 1 349 ? 12.754 -0.872 -2.045 1.00 21.23 349 VAL A CA 1
ATOM 2691 C C . VAL A 1 349 ? 11.382 -0.510 -1.454 1.00 23.82 349 VAL A C 1
ATOM 2692 O O . VAL A 1 349 ? 11.260 0.517 -0.725 1.00 21.90 349 VAL A O 1
ATOM 2696 N N . VAL A 1 350 ? 10.368 -1.317 -1.801 1.00 24.36 350 VAL A N 1
ATOM 2697 C CA . VAL A 1 350 ? 8.954 -1.074 -1.443 1.00 26.91 350 VAL A CA 1
ATOM 2698 C C . VAL A 1 350 ? 8.455 -2.125 -0.469 1.00 28.05 350 VAL A C 1
ATOM 2699 O O . VAL A 1 350 ? 8.677 -3.305 -0.675 1.00 27.09 350 VAL A O 1
ATOM 2703 N N . GLY A 1 351 ? 7.843 -1.688 0.618 1.00 28.95 351 GLY A N 1
ATOM 2704 C CA . GLY A 1 351 ? 7.368 -2.584 1.666 1.00 30.84 351 GLY A CA 1
ATOM 2705 C C . GLY A 1 351 ? 5.974 -2.234 2.165 1.00 30.72 351 GLY A C 1
ATOM 2706 O O . GLY A 1 351 ? 5.495 -1.106 1.987 1.00 28.56 351 GLY A O 1
ATOM 2707 N N . PHE A 1 352 ? 5.350 -3.204 2.835 1.00 32.93 352 PHE A N 1
ATOM 2708 C CA . PHE A 1 352 ? 3.962 -3.111 3.266 1.00 38.49 352 PHE A CA 1
ATOM 2709 C C . PHE A 1 352 ? 3.727 -4.011 4.472 1.00 41.11 352 PHE A C 1
ATOM 2710 O O . PHE A 1 352 ? 4.415 -4.998 4.648 1.00 39.74 352 PHE A O 1
ATOM 2718 N N . ASN A 1 360 ? 51.938 3.106 -30.482 1.00 68.43 360 ASN A N 1
ATOM 2719 C CA . ASN A 1 360 ? 52.141 1.626 -30.663 1.00 74.67 360 ASN A CA 1
ATOM 2720 C C . ASN A 1 360 ? 50.871 0.786 -30.358 1.00 68.70 360 ASN A C 1
ATOM 2721 O O . ASN A 1 360 ? 50.252 0.244 -31.298 1.00 62.01 360 ASN A O 1
ATOM 2726 N N . GLU A 1 361 ? 50.479 0.711 -29.070 1.00 57.58 361 GLU A N 1
ATOM 2727 C CA . GLU A 1 361 ? 49.319 -0.066 -28.642 1.00 48.86 361 GLU A CA 1
ATOM 2728 C C . GLU A 1 361 ? 48.030 0.531 -29.186 1.00 44.20 361 GLU A C 1
ATOM 2729 O O . GLU A 1 361 ? 47.802 1.742 -29.137 1.00 42.64 361 GLU A O 1
ATOM 2735 N N . GLU A 1 362 ? 47.159 -0.353 -29.635 1.00 42.05 362 GLU A N 1
ATOM 2736 C CA . GLU A 1 362 ? 45.831 0.022 -30.062 1.00 43.82 362 GLU A CA 1
ATOM 2737 C C . GLU A 1 362 ? 44.822 -0.482 -29.042 1.00 39.57 362 GLU A C 1
ATOM 2738 O O . GLU A 1 362 ? 44.960 -1.595 -28.522 1.00 36.09 362 GLU A O 1
ATOM 2744 N N . PHE A 1 363 ? 43.807 0.352 -28.787 1.00 36.18 363 PHE A N 1
ATOM 2745 C CA . PHE A 1 363 ? 42.661 -0.007 -27.948 1.00 31.06 363 PHE A CA 1
ATOM 2746 C C . PHE A 1 363 ? 41.385 0.502 -28.646 1.00 31.36 363 PHE A C 1
ATOM 2747 O O . PHE A 1 363 ? 40.932 1.631 -28.431 1.00 34.18 363 PHE A O 1
ATOM 2755 N N . HIS A 1 364 ? 40.818 -0.333 -29.494 1.00 28.20 364 HIS A N 1
ATOM 2756 C CA . HIS A 1 364 ? 39.738 0.045 -30.345 1.00 27.41 364 HIS A CA 1
ATOM 2757 C C . HIS A 1 364 ? 38.489 -0.630 -29.944 1.00 27.96 364 HIS A C 1
ATOM 2758 O O . HIS A 1 364 ? 38.278 -1.744 -30.292 1.00 29.85 364 HIS A O 1
ATOM 2765 N N . CYS A 1 365 ? 37.608 0.097 -29.263 1.00 26.97 365 CYS A N 1
ATOM 2766 C CA . CYS A 1 365 ? 36.365 -0.452 -28.769 1.00 26.53 365 CYS A CA 1
ATOM 2767 C C . CYS A 1 365 ? 35.267 -0.476 -29.849 1.00 28.74 365 CYS A C 1
ATOM 2768 O O . CYS A 1 365 ? 34.315 0.290 -29.768 1.00 24.38 365 CYS A O 1
ATOM 2771 N N . ASN A 1 366 ? 35.429 -1.359 -30.852 1.00 27.46 366 ASN A N 1
ATOM 2772 C CA . ASN A 1 366 ? 34.497 -1.479 -31.928 1.00 27.66 366 ASN A CA 1
ATOM 2773 C C . ASN A 1 366 ? 33.881 -2.843 -31.913 1.00 29.14 366 ASN A C 1
ATOM 2774 O O . ASN A 1 366 ? 33.403 -3.290 -32.941 1.00 30.03 366 ASN A O 1
ATOM 2779 N N . HIS A 1 367 ? 33.874 -3.487 -30.740 1.00 24.11 367 HIS A N 1
ATOM 2780 C CA . HIS A 1 367 ? 33.138 -4.719 -30.517 1.00 27.15 367 HIS A CA 1
ATOM 2781 C C . HIS A 1 367 ? 32.919 -4.725 -29.008 1.00 27.22 367 HIS A C 1
ATOM 2782 O O . HIS A 1 367 ? 33.409 -3.807 -28.344 1.00 25.04 367 HIS A O 1
ATOM 2789 N N . PRO A 1 368 ? 32.161 -5.686 -28.479 1.00 24.61 368 PRO A N 1
ATOM 2790 C CA . PRO A 1 368 ? 31.668 -5.576 -27.132 1.00 26.49 368 PRO A CA 1
ATOM 2791 C C . PRO A 1 368 ? 32.735 -5.482 -26.085 1.00 26.82 368 PRO A C 1
ATOM 2792 O O . PRO A 1 368 ? 33.748 -6.195 -26.191 1.00 24.94 368 PRO A O 1
ATOM 2796 N N . PHE A 1 369 ? 32.515 -4.628 -25.077 1.00 23.76 369 PHE A N 1
ATOM 2797 C CA . PHE A 1 369 ? 33.477 -4.430 -24.003 1.00 22.20 369 PHE A CA 1
ATOM 2798 C C . PHE A 1 369 ? 32.793 -4.264 -22.644 1.00 24.90 369 PHE A C 1
ATOM 2799 O O . PHE A 1 369 ? 31.599 -3.957 -22.607 1.00 20.00 369 PHE A O 1
ATOM 2807 N N . LEU A 1 370 ? 33.566 -4.487 -21.546 1.00 22.35 370 LEU A N 1
ATOM 2808 C CA . LEU A 1 370 ? 33.141 -4.178 -20.182 1.00 22.77 370 LEU A CA 1
ATOM 2809 C C . LEU A 1 370 ? 33.712 -2.852 -19.690 1.00 20.66 370 LEU A C 1
ATOM 2810 O O . LEU A 1 370 ? 34.766 -2.421 -20.125 1.00 19.94 370 LEU A O 1
ATOM 2815 N N . PHE A 1 371 ? 32.976 -2.121 -18.864 1.00 19.27 371 PHE A N 1
ATOM 2816 C CA . PHE A 1 371 ? 33.524 -0.874 -18.415 1.00 19.86 371 PHE A CA 1
ATOM 2817 C C . PHE A 1 371 ? 32.966 -0.622 -17.034 1.00 20.90 371 PHE A C 1
ATOM 2818 O O . PHE A 1 371 ? 31.874 -1.148 -16.656 1.00 22.86 371 PHE A O 1
ATOM 2826 N N . PHE A 1 372 ? 33.671 0.197 -16.276 1.00 19.77 372 PHE A N 1
ATOM 2827 C CA . PHE A 1 372 ? 33.167 0.626 -14.976 1.00 18.63 372 PHE A CA 1
ATOM 2828 C C . PHE A 1 372 ? 33.786 1.921 -14.549 1.00 18.27 372 PHE A C 1
ATOM 2829 O O . PHE A 1 372 ? 34.835 2.320 -15.079 1.00 17.20 372 PHE A O 1
ATOM 2837 N N . ILE A 1 373 ? 33.081 2.589 -13.626 1.00 17.50 373 ILE A N 1
ATOM 2838 C CA . ILE A 1 373 ? 33.515 3.843 -13.071 1.00 17.15 373 ILE A CA 1
ATOM 2839 C C . ILE A 1 373 ? 33.870 3.588 -11.612 1.00 18.21 373 ILE A C 1
ATOM 2840 O O . ILE A 1 373 ? 33.040 3.145 -10.821 1.00 18.12 373 ILE A O 1
ATOM 2845 N N . ARG A 1 374 ? 35.097 3.931 -11.265 1.00 19.22 374 ARG A N 1
ATOM 2846 C CA . ARG A 1 374 ? 35.694 3.679 -9.982 1.00 19.25 374 ARG A CA 1
ATOM 2847 C C . ARG A 1 374 ? 36.089 4.970 -9.281 1.00 20.62 374 ARG A C 1
ATOM 2848 O O . ARG A 1 374 ? 36.694 5.853 -9.895 1.00 19.57 374 ARG A O 1
ATOM 2856 N N . GLN A 1 375 ? 35.828 5.025 -7.974 1.00 22.24 375 GLN A N 1
ATOM 2857 C CA . GLN A 1 375 ? 36.374 6.092 -7.091 1.00 24.55 375 GLN A CA 1
ATOM 2858 C C . GLN A 1 375 ? 37.760 5.615 -6.619 1.00 24.91 375 GLN A C 1
ATOM 2859 O O . GLN A 1 375 ? 37.909 4.555 -5.991 1.00 22.65 375 GLN A O 1
ATOM 2865 N N . ASN A 1 376 ? 38.801 6.335 -7.016 1.00 24.52 376 ASN A N 1
ATOM 2866 C CA . ASN A 1 376 ? 40.155 5.727 -6.885 1.00 28.92 376 ASN A CA 1
ATOM 2867 C C . ASN A 1 376 ? 40.707 5.572 -5.426 1.00 27.83 376 ASN A C 1
ATOM 2868 O O . ASN A 1 376 ? 41.260 4.549 -5.083 1.00 28.17 376 ASN A O 1
ATOM 2873 N N . LYS A 1 377 ? 40.477 6.559 -4.579 1.00 34.10 377 LYS A N 1
ATOM 2874 C CA . LYS A 1 377 ? 40.990 6.530 -3.188 1.00 36.83 377 LYS A CA 1
ATOM 2875 C C . LYS A 1 377 ? 40.359 5.431 -2.362 1.00 37.45 377 LYS A C 1
ATOM 2876 O O . LYS A 1 377 ? 41.034 4.776 -1.587 1.00 37.52 377 LYS A O 1
ATOM 2882 N N . THR A 1 378 ? 39.049 5.232 -2.524 1.00 29.81 378 THR A N 1
ATOM 2883 C CA . THR A 1 378 ? 38.341 4.183 -1.808 1.00 25.88 378 THR A CA 1
ATOM 2884 C C . THR A 1 378 ? 38.323 2.909 -2.530 1.00 25.15 378 THR A C 1
ATOM 2885 O O . THR A 1 378 ? 37.822 1.923 -2.009 1.00 24.85 378 THR A O 1
ATOM 2889 N N . ASN A 1 379 ? 38.794 2.920 -3.771 1.00 25.77 379 ASN A N 1
ATOM 2890 C CA . ASN A 1 379 ? 38.700 1.730 -4.618 1.00 28.51 379 ASN A CA 1
ATOM 2891 C C . ASN A 1 379 ? 37.270 1.090 -4.841 1.00 26.67 379 ASN A C 1
ATOM 2892 O O . ASN A 1 379 ? 37.068 -0.157 -4.873 1.00 29.03 379 ASN A O 1
ATOM 2897 N N . SER A 1 380 ? 36.284 1.945 -4.950 1.00 25.06 380 SER A N 1
ATOM 2898 C CA . SER A 1 380 ? 34.898 1.524 -5.009 1.00 24.48 380 SER A CA 1
ATOM 2899 C C . SER A 1 380 ? 34.372 1.599 -6.432 1.00 22.40 380 SER A C 1
ATOM 2900 O O . SER A 1 380 ? 34.555 2.620 -7.111 1.00 21.99 380 SER A O 1
ATOM 2903 N N . ILE A 1 381 ? 33.692 0.552 -6.869 1.00 20.17 381 ILE A N 1
ATOM 2904 C CA . ILE A 1 381 ? 33.097 0.556 -8.208 1.00 18.91 381 ILE A CA 1
ATOM 2905 C C . ILE A 1 381 ? 31.686 1.061 -8.057 1.00 19.08 381 ILE A C 1
ATOM 2906 O O . ILE A 1 381 ? 30.827 0.404 -7.436 1.00 19.59 381 ILE A O 1
ATOM 2911 N N . LEU A 1 382 ? 31.471 2.271 -8.555 1.00 18.27 382 LEU A N 1
ATOM 2912 C CA . LEU A 1 382 ? 30.178 2.954 -8.428 1.00 17.94 382 LEU A CA 1
ATOM 2913 C C . LEU A 1 382 ? 29.160 2.494 -9.486 1.00 19.28 382 LEU A C 1
ATOM 2914 O O . LEU A 1 382 ? 27.939 2.493 -9.205 1.00 16.87 382 LEU A O 1
ATOM 2919 N N . PHE A 1 383 ? 29.671 2.183 -10.682 1.00 16.39 383 PHE A N 1
ATOM 2920 C CA . PHE A 1 383 ? 28.837 1.825 -11.816 1.00 17.06 383 PHE A CA 1
ATOM 2921 C C . PHE A 1 383 ? 29.604 0.798 -12.622 1.00 16.90 383 PHE A C 1
ATOM 2922 O O . PHE A 1 383 ? 30.857 0.875 -12.728 1.00 15.48 383 PHE A O 1
ATOM 2930 N N . TYR A 1 384 ? 28.849 -0.148 -13.207 1.00 17.64 384 TYR A N 1
ATOM 2931 C CA . TYR A 1 384 ? 29.448 -1.267 -13.951 1.00 16.93 384 TYR A CA 1
ATOM 2932 C C . TYR A 1 384 ? 28.547 -1.634 -15.109 1.00 18.48 384 TYR A C 1
ATOM 2933 O O . TYR A 1 384 ? 27.334 -1.592 -14.988 1.00 17.66 384 TYR A O 1
ATOM 2942 N N . GLY A 1 385 ? 29.155 -2.021 -16.218 1.00 19.88 385 GLY A N 1
ATOM 2943 C CA . GLY A 1 385 ? 28.396 -2.239 -17.421 1.00 21.22 385 GLY A CA 1
ATOM 2944 C C . GLY A 1 385 ? 29.038 -3.041 -18.500 1.00 21.99 385 GLY A C 1
ATOM 2945 O O . GLY A 1 385 ? 30.248 -3.309 -18.487 1.00 20.77 385 GLY A O 1
ATOM 2946 N N . ARG A 1 386 ? 28.191 -3.457 -19.433 1.00 21.34 386 ARG A N 1
ATOM 2947 C CA . ARG A 1 386 ? 28.630 -4.114 -20.652 1.00 22.67 386 ARG A CA 1
ATOM 2948 C C . ARG A 1 386 ? 27.958 -3.426 -21.823 1.00 21.84 386 ARG A C 1
ATOM 2949 O O . ARG A 1 386 ? 26.710 -3.213 -21.815 1.00 22.29 386 ARG A O 1
ATOM 2957 N N . PHE A 1 387 ? 28.778 -2.993 -22.759 1.00 21.24 387 PHE A N 1
ATOM 2958 C CA . PHE A 1 387 ? 28.301 -2.416 -24.024 1.00 21.52 387 PHE A CA 1
ATOM 2959 C C . PHE A 1 387 ? 28.445 -3.430 -25.146 1.00 22.08 387 PHE A C 1
ATOM 2960 O O . PHE A 1 387 ? 29.548 -3.688 -25.584 1.00 22.45 387 PHE A O 1
ATOM 2968 N N . SER A 1 388 ? 27.329 -4.007 -25.588 1.00 25.95 388 SER A N 1
ATOM 2969 C CA . SER A 1 388 ? 27.292 -5.036 -26.603 1.00 27.23 388 SER A CA 1
ATOM 2970 C C . SER A 1 388 ? 26.883 -4.505 -27.962 1.00 30.69 388 SER A C 1
ATOM 2971 O O . SER A 1 388 ? 27.255 -5.076 -28.984 1.00 31.28 388 SER A O 1
ATOM 2974 N N . SER A 1 389 ? 26.027 -3.482 -27.975 1.00 32.41 389 SER A N 1
ATOM 2975 C CA . SER A 1 389 ? 25.575 -2.863 -29.225 1.00 32.85 389 SER A CA 1
ATOM 2976 C C . SER A 1 389 ? 25.006 -1.483 -29.044 1.00 31.24 389 SER A C 1
ATOM 2977 O O . SER A 1 389 ? 24.256 -1.272 -28.108 1.00 30.29 389 SER A O 1
ATOM 2980 N N . PRO A 1 390 ? 25.277 -0.568 -29.992 1.00 31.52 390 PRO A N 1
ATOM 2981 C CA . PRO A 1 390 ? 24.381 0.584 -30.031 1.00 34.09 390 PRO A CA 1
ATOM 2982 C C . PRO A 1 390 ? 22.976 0.167 -30.461 1.00 35.69 390 PRO A C 1
ATOM 2983 O O . PRO A 1 390 ? 22.712 -0.956 -30.895 1.00 31.26 390 PRO A O 1
#

Foldseek 3Di:
DLLLLLQQLVLLLVVVVVPDPDQKDKFFSLQVLLQLVLLLLLFDDPLNVLSCVSSVVVVDDDPSLQVQQVVQVLQADDDVFKGKHKAKEKEFAQPADWDVLSVVSCCRSRVYYYHYDQLQVCFPVVQQVVQVVQCVQAVNPRGSQDPPPAGHNLWGIKMKMKIKMDGFFQQFFDPVQWDWDWFPLDPPDTDIFTKTWDKAWFWWDQPVPLQWIKTWTATRVRQKTKIKIGHNDQPSVVSVSVPDGSVNCVVCHDSVHTDTDIEREIDTWDKDKDKDWCPVVSCVSRNPCQADDNTGSCSTHVGDDKHWPTKMKIKMKTQDRGGIIIMMMMMIIIVVHYHHNRAKMKMFMARPVVRHTRMIMIDSDD

CATH classification: 3.30.497.10 (+1 more: 2.30.39.10)

Radius of gyration: 20.86 Å; Cα contacts (8 Å, |Δi|>4): 867; chains: 1; bounding box: 58×39×56 Å

Organism: Homo sapiens (NCBI:txid9606)

Nearest PDB structures (foldseek):
  4zk3-assembly1_A  TM=1.003E+00  e=1.026E-82  Homo sapiens
  4zk0-assembly1_A  TM=9.991E-01  e=3.715E-78  Homo sapiens
  1jti-assembly2_B  TM=9.569E-01  e=1.367E-47  Gallus gallus
  6kga-assembly1_B  TM=8.885E-01  e=2.542E-46  Dromaius novaehollandiae
  1ova-assembly1_B  TM=9.089E-01  e=1.431E-40  Gallus gallus

Sequence (366 aa):
SLSEANTKFMFDLFQQFRKSKENNIFYSPISITSALGMVLLGAKDNTAQQIKKVLHFDQVTENVHHQFQKLLTEFNKSTDAYELKIANKLFGEKTYLFLQEYLDAIKKFYQTSVESVDFANAPEESRKKINSWVESQTNEKIKNLIPEGNIGSNTTLVLVNAIYFKGQWEKKFNKEDTKEEKFWWPNKNTYKSIQMMRQYTSFHFASLEDVQAKVLEIPYKGKDLSMIVLLPNEIDGLQKLEEKLTAEKLMEWTSLQNMRETRVDLHLPRFKVEESYDLKDTLRTMGMVDIFNGDADLSGMTGSRGLVLSGVLHKAFVEVTEEGAEAAAATAVVGFNEEFHCNHPFLFFIRQNKTNSILFYGRFSSP